Protein AF-0000000084843631 (afdb_homodimer)

InterPro domains:
  IPR000863 Sulfotransferase domain [PF00685] (31-274)
  IPR027417 P-loop containing nucleoside triphosphate hydrolase [G3DSA:3.40.50.300] (1-284)
  IPR027417 P-loop containing nucleoside triphosphate hydrolase [SSF52540] (2-282)

Foldseek 3Di:
DWDADPNATAQPVWADPVLLCCFAENDADAQLEEEEEEAPPFCRLLVLLLVLLLVVLLDCPCVQPAASCLQANESSTPCNCVRPVPDDPPHHHYYHAAPNSGHPNQLVHNYAYEYEGEDVLVSLVLVLLQQCQFLRHDNCPDSVSVLVCQLQQVDHNGHPLRRVCRVVVCCVRYNYDYHYLVRCVVCVLVVSVVVCVSSVRDHDPVSSVSSSVCSDLVNQCVRCSRFVPVPDSNGGNCVSPGNSHPSDPPCSVVVDDPVRVVVVVVSCCVSCPPVPDDDPVVVD/DWDADPNATAQPVWADPVLLCCFAENDADAQLEEEEEEAPPFCRLLVLLLVLLLVVLLDCVCVQPAASCLQANESSTPCNCVRPVPDDPPHHHYYHAAPNSGHPNQLVHNYEYEYEGEDVLVSLVLVLLQQCQFLRHDNCPDSVSVLVCQLQQVDHNGHPLRRVCRVVVCCVRYNYDYHYLVRCVVCVLVVSVVVCVSSVRDHDPVSSVSSSVCSDLVNQCPRCSRFVPVPDSNGGNCVSPGNSHPSDPPCSVVVDDPVRVVVVVVSCCVSCPPVPDDDPVVVD

Radius of gyration: 32.16 Å; Cα contacts (8 Å, |Δi|>4): 926; chains: 2; bounding box: 45×92×62 Å

Solvent-accessible surface area (backbone atoms only — not comparable to full-atom values): 30299 Å² total; per-residue (Å²): 90,71,40,74,61,93,84,28,33,38,49,45,88,48,35,49,73,63,21,42,44,36,25,22,74,64,43,78,57,47,52,62,27,37,35,46,34,23,57,80,60,20,51,52,67,50,50,47,42,40,50,53,16,57,74,48,62,24,43,56,63,60,64,68,72,39,42,45,67,70,68,30,30,40,47,46,28,63,61,20,63,77,57,57,74,76,50,64,85,60,41,50,34,24,38,55,67,38,55,92,55,39,37,60,41,47,68,77,39,66,26,36,35,39,38,32,40,44,57,64,58,41,22,48,52,45,40,49,47,48,28,60,16,26,56,58,47,66,76,50,76,55,67,68,61,38,49,54,28,49,78,70,17,69,37,72,61,20,31,65,65,56,36,54,49,43,47,61,70,41,44,90,62,42,51,59,48,80,46,40,41,65,52,41,70,74,33,45,62,63,40,52,50,51,50,25,60,70,74,69,48,88,68,55,70,68,28,48,51,35,27,44,54,64,44,28,68,72,45,30,60,72,30,57,26,63,31,55,71,74,46,54,53,77,50,40,22,49,88,77,33,52,76,70,72,77,91,67,84,67,62,30,32,75,69,30,26,37,47,54,48,52,50,47,48,54,52,48,51,65,70,52,52,92,55,93,69,88,53,85,65,70,78,108,91,73,41,72,60,94,83,28,33,39,49,46,86,48,34,50,74,62,21,42,44,36,25,24,72,63,45,78,58,47,50,62,28,35,34,46,35,24,56,80,62,20,51,54,67,51,50,47,43,40,51,52,18,57,75,46,62,23,43,56,62,59,65,68,72,41,41,46,67,71,67,31,30,40,48,46,28,62,62,20,62,76,56,57,73,77,50,64,85,60,43,50,35,24,39,54,68,39,55,92,55,39,36,59,40,46,68,78,40,66,26,36,34,40,39,32,40,45,58,63,60,42,22,48,52,45,41,51,48,49,28,61,15,26,55,57,45,64,76,50,75,55,67,69,63,38,48,53,28,47,77,70,18,69,37,72,62,20,30,65,65,56,36,54,50,44,46,60,70,42,44,90,62,42,53,59,46,79,45,41,42,66,52,40,69,75,33,45,63,64,40,51,50,52,50,25,62,72,74,67,48,88,67,55,69,68,28,47,49,35,27,44,53,62,43,27,69,72,46,30,61,73,31,58,25,63,32,55,70,75,46,53,54,75,50,41,21,51,87,77,35,51,79,68,72,77,90,66,85,67,61,31,33,75,69,30,27,37,46,54,48,54,51,48,50,54,52,48,52,65,71,52,52,91,55,93,70,85,54,84,63,69,78,108

Nearest PDB structures (foldseek):
  1q20-assembly1_A  TM=9.774E-01  e=3.793E-36  Homo sapiens
  3f3y-assembly2_D  TM=9.669E-01  e=5.674E-33  Homo sapiens
  4ifb-assembly2_A  TM=9.688E-01  e=6.355E-33  Homo sapiens
  4ifb-assembly3_B  TM=9.597E-01  e=3.479E-32  Homo sapiens
  1g3m-assembly1_B  TM=9.481E-01  e=1.236E-30  Homo sapiens

Organism: Latimeria chalumnae (NCBI:txid7897)

pLDDT: mean 96.02, std 5.31, range [50.66, 98.88]

Secondary structure (DSSP, 8-state):
-EEEETTEEEETTT--HHHHHIIIII----TT-EEEEE-TTSSHHHHHHHHHHHHTTT--HHHHHS-HHHHS-BTTSTTHHHHHSSPPSSPEEEE---GGGS-GGGGGS--EEEEEE--HHHHHHHHHHHHHHBTTS----SHHHHHHHHHHT-SBT--HHHHHHHHHHTTTTTEEEEEEHHHHHH-HHHHHHHHHHHHT----HHHHHHHHHHTSHHHHHH-TTTSSTTS-TTTB-TTT--SS----SSGGGGT-BHHHHHHHHHHHHHHTTT-----GGGG-/-EEEETTEEEETTT--HHHHHIIIIIPPPPTT-EEEEE-TTSSHHHHHHHHHHHHTTT--HHHHHS-HHHHS-BTTSTTHHHHHSSPPSSPEEEE---GGGS-GGGGGS--EEEEEE--HHHHHHHHHHHHHHBTTS----SHHHHHHHHHHT-SBT--HHHHHHHHHHTTTTTEEEEEEHHHHHH-HHHHHHHHHHHHT----HHHHHHHHHHTSHHHHHH-TTTSSTTS-TTTB-TTT--SS----SSGGGGT-BHHHHHHHHHHHHHHTTT-----GGG--

Structure (mmCIF, N/CA/C/O backbone):
data_AF-0000000084843631-model_v1
#
loop_
_entity.id
_entity.type
_entity.pdbx_description
1 polymer Sulfotransferase
#
loop_
_atom_site.group_PDB
_atom_site.id
_atom_site.type_symbol
_atom_site.label_atom_id
_atom_site.label_alt_id
_atom_site.label_comp_id
_atom_site.label_asym_id
_atom_site.label_entity_id
_atom_site.label_seq_id
_atom_site.pdbx_PDB_ins_code
_atom_site.Cartn_x
_atom_site.Cartn_y
_atom_site.Cartn_z
_atom_site.occupancy
_atom_site.B_iso_or_equiv
_atom_site.auth_seq_id
_atom_site.auth_comp_id
_atom_site.auth_asym_id
_atom_site.auth_atom_id
_atom_site.pdbx_PDB_model_num
ATOM 1 N N . MET A 1 1 ? 15.531 -27.047 3.645 1 83.88 1 MET A N 1
ATOM 2 C CA . MET A 1 1 ? 16.812 -27.047 2.955 1 83.88 1 MET A CA 1
ATOM 3 C C . MET A 1 1 ? 16.625 -26.922 1.448 1 83.88 1 MET A C 1
ATOM 5 O O . MET A 1 1 ? 15.57 -27.266 0.916 1 83.88 1 MET A O 1
ATOM 9 N N . TYR A 1 2 ? 17.594 -26.203 0.818 1 93.94 2 TYR A N 1
ATOM 10 C CA . TYR A 1 2 ? 17.547 -25.906 -0.608 1 93.94 2 TYR A CA 1
ATOM 11 C C . TYR A 1 2 ? 18.781 -26.453 -1.324 1 93.94 2 TYR A C 1
ATOM 13 O O . TYR A 1 2 ? 19.812 -26.672 -0.705 1 93.94 2 TYR A O 1
ATOM 21 N N . MET A 1 3 ? 18.562 -26.797 -2.477 1 95.88 3 MET A N 1
ATOM 22 C CA . MET A 1 3 ? 19.672 -27.031 -3.398 1 95.88 3 MET A CA 1
ATOM 23 C C . MET A 1 3 ? 19.656 -26.016 -4.531 1 95.88 3 MET A C 1
ATOM 25 O O . MET A 1 3 ? 18.594 -25.578 -4.973 1 95.88 3 MET A O 1
ATOM 29 N N . ILE A 1 4 ? 20.859 -25.625 -4.895 1 95.88 4 ILE A N 1
ATOM 30 C CA . ILE A 1 4 ? 20.984 -24.703 -6.023 1 95.88 4 ILE A CA 1
ATOM 31 C C . ILE A 1 4 ? 21.469 -25.453 -7.254 1 95.88 4 ILE A C 1
ATOM 33 O O . ILE A 1 4 ? 22.562 -26.047 -7.238 1 95.88 4 ILE A O 1
ATOM 37 N N . HIS A 1 5 ? 20.672 -25.578 -8.227 1 96.5 5 HIS A N 1
ATOM 38 C CA . HIS A 1 5 ? 21.016 -26.188 -9.508 1 96.5 5 HIS A CA 1
ATOM 39 C C . HIS A 1 5 ? 21.125 -25.141 -10.609 1 96.5 5 HIS A C 1
ATOM 41 O O . HIS A 1 5 ? 20.109 -24.578 -11.039 1 96.5 5 HIS A O 1
ATOM 47 N N . ARG A 1 6 ? 22.359 -24.844 -10.992 1 95.88 6 ARG A N 1
ATOM 48 C CA . ARG A 1 6 ? 22.672 -23.875 -12.031 1 95.88 6 ARG A CA 1
ATOM 49 C C . ARG A 1 6 ? 21.984 -22.547 -11.758 1 95.88 6 ARG A C 1
ATOM 51 O O . ARG A 1 6 ? 21.328 -21.984 -12.641 1 95.88 6 ARG A O 1
ATOM 58 N N . GLY A 1 7 ? 21.984 -22.078 -10.578 1 95.31 7 GLY A N 1
ATOM 59 C CA . GLY A 1 7 ? 21.562 -20.734 -10.195 1 95.31 7 GLY A CA 1
ATOM 60 C C . GLY A 1 7 ? 20.109 -20.688 -9.742 1 95.31 7 GLY A C 1
ATOM 61 O O . GLY A 1 7 ? 19.609 -19.641 -9.336 1 95.31 7 GLY A O 1
ATOM 62 N N . VAL A 1 8 ? 19.406 -21.797 -9.82 1 97.62 8 VAL A N 1
ATOM 63 C CA . VAL A 1 8 ? 17.984 -21.812 -9.445 1 97.62 8 VAL A CA 1
ATOM 64 C C . VAL A 1 8 ? 17.812 -22.656 -8.172 1 97.62 8 VAL A C 1
ATOM 66 O O . VAL A 1 8 ? 18.406 -23.719 -8.031 1 97.62 8 VAL A O 1
ATOM 69 N N . ILE A 1 9 ? 16.953 -22.156 -7.242 1 97.69 9 ILE A N 1
ATOM 70 C CA . ILE A 1 9 ? 16.75 -22.766 -5.926 1 97.69 9 ILE A CA 1
ATOM 71 C C . ILE A 1 9 ? 15.672 -23.828 -6.004 1 97.69 9 ILE A C 1
ATOM 73 O O . ILE A 1 9 ? 14.57 -23.578 -6.508 1 97.69 9 ILE A O 1
ATOM 77 N N . PHE A 1 10 ? 15.969 -25.078 -5.523 1 98.06 10 PHE A N 1
ATOM 78 C CA . PHE A 1 10 ? 15.008 -26.172 -5.449 1 98.06 10 PHE A CA 1
ATOM 79 C C . PHE A 1 10 ? 14.891 -26.688 -4.023 1 98.06 10 PHE A C 1
ATOM 81 O O . PHE A 1 10 ? 15.898 -26.844 -3.33 1 98.06 10 PHE A O 1
ATOM 88 N N . PRO A 1 11 ? 13.68 -26.906 -3.586 1 97.19 11 PRO A N 1
ATOM 89 C CA . PRO A 1 11 ? 13.562 -27.547 -2.27 1 97.19 11 PRO A CA 1
ATOM 90 C C . PRO A 1 11 ? 14.07 -28.984 -2.258 1 97.19 11 PRO A C 1
ATOM 92 O O . PRO A 1 11 ? 13.703 -29.766 -3.133 1 97.19 11 PRO A O 1
ATOM 95 N N . THR A 1 12 ? 14.797 -29.328 -1.242 1 96.38 12 THR A N 1
ATOM 96 C CA . THR A 1 12 ? 15.414 -30.641 -1.198 1 96.38 12 THR A CA 1
ATOM 97 C C . THR A 1 12 ? 14.43 -31.688 -0.676 1 96.38 12 THR A C 1
ATOM 99 O O . THR A 1 12 ? 14.688 -32.875 -0.751 1 96.38 12 THR A O 1
ATOM 102 N N . ASN A 1 13 ? 13.359 -31.203 -0.212 1 94.06 13 ASN A N 1
ATOM 103 C CA . ASN A 1 13 ? 12.344 -32.156 0.255 1 94.06 13 ASN A CA 1
ATOM 104 C C . ASN A 1 13 ? 11.812 -33 -0.884 1 94.06 13 ASN A C 1
ATOM 106 O O . ASN A 1 13 ? 11.406 -34.156 -0.664 1 94.06 13 ASN A O 1
ATOM 110 N N . SER A 1 14 ? 11.836 -32.469 -2.094 1 95.38 14 SER A N 1
ATOM 111 C CA . SER A 1 14 ? 11.227 -33.219 -3.197 1 95.38 14 SER A CA 1
ATOM 112 C C . SER A 1 14 ? 12.18 -33.312 -4.379 1 95.38 14 SER A C 1
ATOM 114 O O . SER A 1 14 ? 11.898 -34.031 -5.352 1 95.38 14 SER A O 1
ATOM 116 N N . HIS A 1 15 ? 13.312 -32.688 -4.254 1 97.62 15 HIS A N 1
ATOM 117 C CA . HIS A 1 15 ? 14.227 -32.625 -5.391 1 97.62 15 HIS A CA 1
ATOM 118 C C . HIS A 1 15 ? 15.625 -33.094 -4.988 1 97.62 15 HIS A C 1
ATOM 120 O O . HIS A 1 15 ? 16.031 -32.906 -3.844 1 97.62 15 HIS A O 1
ATOM 126 N N . ASP A 1 16 ? 16.328 -33.625 -5.895 1 97 16 ASP A N 1
ATOM 127 C CA . ASP A 1 16 ? 17.766 -33.844 -5.836 1 97 16 ASP A CA 1
ATOM 128 C C . ASP A 1 16 ? 18.391 -33.812 -7.234 1 97 16 ASP A C 1
ATOM 130 O O . ASP A 1 16 ? 17.688 -33.625 -8.227 1 97 16 ASP A O 1
ATOM 134 N N . GLU A 1 17 ? 19.688 -33.938 -7.27 1 96.81 17 GLU A N 1
ATOM 135 C CA . GLU A 1 17 ? 20.375 -33.844 -8.555 1 96.81 17 GLU A CA 1
ATOM 136 C C . GLU A 1 17 ? 19.906 -34.938 -9.516 1 96.81 17 GLU A C 1
ATOM 138 O O . GLU A 1 17 ? 19.781 -34.688 -10.719 1 96.81 17 GLU A O 1
ATOM 143 N N . GLU A 1 18 ? 19.609 -36.031 -8.992 1 97.38 18 GLU A N 1
ATOM 144 C CA . GLU A 1 18 ? 19.172 -37.125 -9.82 1 97.38 18 GLU A CA 1
ATOM 145 C C . GLU A 1 18 ? 17.797 -36.875 -10.422 1 97.38 18 GLU A C 1
ATOM 147 O O . GLU A 1 18 ? 17.562 -37.156 -11.594 1 97.38 18 GLU A O 1
ATOM 152 N N . SER A 1 19 ? 16.891 -36.375 -9.617 1 98.06 19 SER A N 1
ATOM 153 C CA . SER A 1 19 ? 15.547 -36.094 -10.117 1 98.06 19 SER A CA 1
ATOM 154 C C . SER A 1 19 ? 15.586 -35.031 -11.195 1 98.06 19 SER A C 1
ATOM 156 O O . SER A 1 19 ? 14.844 -35.094 -12.18 1 98.06 19 SER A O 1
ATOM 158 N N . LEU A 1 20 ? 16.453 -34 -11.023 1 98.25 20 LEU A N 1
ATOM 159 C CA . LEU A 1 20 ? 16.578 -32.969 -12.031 1 98.25 20 LEU A CA 1
ATOM 160 C C . LEU A 1 20 ? 17.234 -33.5 -13.297 1 98.25 20 LEU A C 1
ATOM 162 O O . LEU A 1 20 ? 16.844 -33.125 -14.406 1 98.25 20 LEU A O 1
ATOM 166 N N . ASP A 1 21 ? 18.203 -34.344 -13.086 1 97.94 21 ASP A N 1
ATOM 167 C CA . ASP A 1 21 ? 18.828 -34.969 -14.242 1 97.94 21 ASP A CA 1
ATOM 168 C C . ASP A 1 21 ? 17.828 -35.844 -14.992 1 97.94 21 ASP A C 1
ATOM 170 O O . ASP A 1 21 ? 17.812 -35.875 -16.219 1 97.94 21 ASP A O 1
ATOM 174 N N . TYR A 1 22 ? 17.094 -36.625 -14.266 1 98 22 TYR A N 1
ATOM 175 C CA . TYR A 1 22 ? 16.047 -37.438 -14.883 1 98 22 TYR A CA 1
ATOM 176 C C . TYR A 1 22 ? 15.133 -36.562 -15.742 1 98 22 TYR A C 1
ATOM 178 O O . TYR A 1 22 ? 14.906 -36.875 -16.922 1 98 22 TYR A O 1
ATOM 186 N N . ALA A 1 23 ? 14.594 -35.5 -15.227 1 98.38 23 ALA A N 1
ATOM 187 C CA . ALA A 1 23 ? 13.664 -34.625 -15.938 1 98.38 23 ALA A CA 1
ATOM 188 C C . ALA A 1 23 ? 14.297 -34.062 -17.203 1 98.38 23 ALA A C 1
ATOM 190 O O . ALA A 1 23 ? 13.719 -34.156 -18.281 1 98.38 23 ALA A O 1
ATOM 191 N N . GLU A 1 24 ? 15.492 -33.562 -17.109 1 98.31 24 GLU A N 1
ATOM 192 C CA . GLU A 1 24 ? 16.109 -32.812 -18.188 1 98.31 24 GLU A CA 1
ATOM 193 C C . GLU A 1 24 ? 16.688 -33.75 -19.25 1 98.31 24 GLU A C 1
ATOM 195 O O . GLU A 1 24 ? 16.531 -33.5 -20.453 1 98.31 24 GLU A O 1
ATOM 200 N N . ASN A 1 25 ? 17.328 -34.875 -18.812 1 97.75 25 ASN A N 1
ATOM 201 C CA . ASN A 1 25 ? 18.188 -35.625 -19.734 1 97.75 25 ASN A CA 1
ATOM 202 C C . ASN A 1 25 ? 17.656 -37.031 -20 1 97.75 25 ASN A C 1
ATOM 204 O O . ASN A 1 25 ? 17.969 -37.625 -21.031 1 97.75 25 ASN A O 1
ATOM 208 N N . ARG A 1 26 ? 16.906 -37.562 -19.078 1 97.5 26 ARG A N 1
ATOM 209 C CA . ARG A 1 26 ? 16.594 -38.969 -19.203 1 97.5 26 ARG A CA 1
ATOM 210 C C . ARG A 1 26 ? 15.133 -39.188 -19.578 1 97.5 26 ARG A C 1
ATOM 212 O O . ARG A 1 26 ? 14.797 -40.156 -20.25 1 97.5 26 ARG A O 1
ATOM 219 N N . PHE A 1 27 ? 14.305 -38.312 -19.156 1 98 27 PHE A N 1
ATOM 220 C CA . PHE A 1 27 ? 12.883 -38.438 -19.453 1 98 27 PHE A CA 1
ATOM 221 C C . PHE A 1 27 ? 12.625 -38.344 -20.953 1 98 27 PHE A C 1
ATOM 223 O O . PHE A 1 27 ? 13.133 -37.438 -21.609 1 98 27 PHE A O 1
ATOM 230 N N . GLN A 1 28 ? 11.844 -39.25 -21.484 1 97.25 28 GLN A N 1
ATOM 231 C CA . GLN A 1 28 ? 11.477 -39.25 -22.891 1 97.25 28 GLN A CA 1
ATOM 232 C C . GLN A 1 28 ? 10.047 -38.75 -23.094 1 97.25 28 GLN A C 1
ATOM 234 O O . GLN A 1 28 ? 9.094 -39.406 -22.688 1 97.25 28 GLN A O 1
ATOM 239 N N . VAL A 1 29 ? 9.961 -37.625 -23.734 1 98.19 29 VAL A N 1
ATOM 240 C CA . VAL A 1 29 ? 8.664 -37 -24 1 98.19 29 VAL A CA 1
ATOM 241 C C . VAL A 1 29 ? 7.996 -37.719 -25.172 1 98.19 29 VAL A C 1
ATOM 243 O O . VAL A 1 29 ? 8.633 -38 -26.203 1 98.19 29 VAL A O 1
ATOM 246 N N . TRP A 1 30 ? 6.754 -38.062 -24.984 1 98.12 30 TRP A N 1
ATOM 247 C CA . TRP A 1 30 ? 5.949 -38.656 -26.062 1 98.12 30 TRP A CA 1
ATOM 248 C C . TRP A 1 30 ? 5.078 -37.594 -26.719 1 98.12 30 TRP A C 1
ATOM 250 O O . TRP A 1 30 ? 4.727 -36.594 -26.094 1 98.12 30 TRP A O 1
ATOM 260 N N . ASP A 1 31 ? 4.684 -37.812 -27.922 1 98.12 31 ASP A N 1
ATOM 261 C CA . ASP A 1 31 ? 3.953 -36.844 -28.75 1 98.12 31 ASP A CA 1
ATOM 262 C C . ASP A 1 31 ? 2.609 -36.5 -28.109 1 98.12 31 ASP A C 1
ATOM 264 O O . ASP A 1 31 ? 2.109 -35.375 -28.266 1 98.12 31 ASP A O 1
ATOM 268 N N . GLU A 1 32 ? 2.115 -37.375 -27.375 1 97.88 32 GLU A N 1
ATOM 269 C CA . GLU A 1 32 ? 0.768 -37.188 -26.844 1 97.88 32 GLU A CA 1
ATOM 270 C C . GLU A 1 32 ? 0.804 -36.625 -25.422 1 97.88 32 GLU A C 1
ATOM 272 O O . GLU A 1 32 ? -0.242 -36.344 -24.828 1 97.88 32 GLU A O 1
ATOM 277 N N . ASP A 1 33 ? 1.998 -36.438 -24.859 1 98.5 33 ASP A N 1
ATOM 278 C CA . ASP A 1 33 ? 2.121 -35.906 -23.516 1 98.5 33 ASP A CA 1
ATOM 279 C C . ASP A 1 33 ? 1.555 -34.469 -23.438 1 98.5 33 ASP A C 1
ATOM 281 O O . ASP A 1 33 ? 1.631 -33.719 -24.406 1 98.5 33 ASP A O 1
ATOM 285 N N . ILE A 1 34 ? 0.908 -34.156 -22.359 1 98.75 34 ILE A N 1
ATOM 286 C CA . ILE A 1 34 ? 0.412 -32.812 -22.062 1 98.75 34 ILE A CA 1
ATOM 287 C C . ILE A 1 34 ? 1.084 -32.281 -20.797 1 98.75 34 ILE A C 1
ATOM 289 O O . ILE A 1 34 ? 0.992 -32.906 -19.734 1 98.75 34 ILE A O 1
ATOM 293 N N . PHE A 1 35 ? 1.773 -31.172 -20.906 1 98.88 35 PHE A N 1
ATOM 294 C CA . PHE A 1 35 ? 2.492 -30.578 -19.781 1 98.88 35 PHE A CA 1
ATOM 295 C C . PHE A 1 35 ? 1.726 -29.391 -19.219 1 98.88 35 PHE A C 1
ATOM 297 O O . PHE A 1 35 ? 1.314 -28.5 -19.969 1 98.88 35 PHE A O 1
ATOM 304 N N . ASN A 1 36 ? 1.404 -29.453 -17.938 1 98.88 36 ASN A N 1
ATOM 305 C CA . ASN A 1 36 ? 0.967 -28.312 -17.141 1 98.88 36 ASN A CA 1
ATOM 306 C C . ASN A 1 36 ? 2.15 -27.562 -16.531 1 98.88 36 ASN A C 1
ATOM 308 O O . ASN A 1 36 ? 2.707 -27.984 -15.516 1 98.88 36 ASN A O 1
ATOM 312 N N . VAL A 1 37 ? 2.553 -26.453 -17.141 1 98.88 37 VAL A N 1
ATOM 313 C CA . VAL A 1 37 ? 3.736 -25.719 -16.719 1 98.88 37 VAL A CA 1
ATOM 314 C C . VAL A 1 37 ? 3.316 -24.375 -16.094 1 98.88 37 VAL A C 1
ATOM 316 O O . VAL A 1 37 ? 2.57 -23.609 -16.703 1 98.88 37 VAL A O 1
ATOM 319 N N . THR A 1 38 ? 3.742 -24.141 -14.898 1 98.81 38 THR A N 1
ATOM 320 C CA . THR A 1 38 ? 3.451 -22.922 -14.164 1 98.81 38 THR A CA 1
ATOM 321 C C . THR A 1 38 ? 4.656 -22.484 -13.336 1 98.81 38 THR A C 1
ATOM 323 O O . THR A 1 38 ? 5.496 -23.312 -12.977 1 98.81 38 THR A O 1
ATOM 326 N N . TYR A 1 39 ? 4.848 -21.141 -13.125 1 98.75 39 TYR A N 1
ATOM 327 C CA . TYR A 1 39 ? 5.609 -20.703 -11.961 1 98.75 39 TYR A CA 1
ATOM 328 C C . TYR A 1 39 ? 4.887 -21.062 -10.664 1 98.75 39 TYR A C 1
ATOM 330 O O . TYR A 1 39 ? 3.656 -21.172 -10.648 1 98.75 39 TYR A O 1
ATOM 338 N N . PRO A 1 40 ? 5.641 -21.25 -9.555 1 98.38 40 PRO A N 1
ATOM 339 C CA . PRO A 1 40 ? 4.949 -21.594 -8.305 1 98.38 40 PRO A CA 1
ATOM 340 C C . PRO A 1 40 ? 3.83 -20.609 -7.965 1 98.38 40 PRO A C 1
ATOM 342 O O . PRO A 1 40 ? 3.986 -19.406 -8.148 1 98.38 40 PRO A O 1
ATOM 345 N N . LYS A 1 41 ? 2.656 -21.203 -7.543 1 98.19 41 LYS A N 1
ATOM 346 C CA . LYS A 1 41 ? 1.516 -20.469 -7.016 1 98.19 41 LYS A CA 1
ATOM 347 C C . LYS A 1 41 ? 0.844 -19.641 -8.109 1 98.19 41 LYS A C 1
ATOM 349 O O . LYS A 1 41 ? 0.338 -18.547 -7.844 1 98.19 41 LYS A O 1
ATOM 354 N N . SER A 1 42 ? 0.812 -20.203 -9.32 1 98.06 42 SER A N 1
ATOM 355 C CA . SER A 1 42 ? 0.229 -19.484 -10.461 1 98.06 42 SER A CA 1
ATOM 356 C C . SER A 1 42 ? -0.958 -20.25 -11.039 1 98.06 42 SER A C 1
ATOM 358 O O . SER A 1 42 ? -1.261 -20.141 -12.227 1 98.06 42 SER A O 1
ATOM 360 N N . GLY A 1 43 ? -1.579 -21.094 -10.266 1 97.69 43 GLY A N 1
ATOM 361 C CA . GLY A 1 43 ? -2.734 -21.844 -10.742 1 97.69 43 GLY A CA 1
ATOM 362 C C . GLY A 1 43 ? -2.398 -23.266 -11.148 1 97.69 43 GLY A C 1
ATOM 363 O O . GLY A 1 43 ? -3.07 -23.844 -12 1 97.69 43 GLY A O 1
ATOM 364 N N . THR A 1 44 ? -1.386 -23.781 -10.516 1 98.44 44 THR A N 1
ATOM 365 C CA . THR A 1 44 ? -0.872 -25.109 -10.867 1 98.44 44 THR A CA 1
ATOM 366 C C . THR A 1 44 ? -1.912 -26.188 -10.586 1 98.44 44 THR A C 1
ATOM 368 O O . THR A 1 44 ? -2.27 -26.953 -11.477 1 98.44 44 THR A O 1
ATOM 371 N N . THR A 1 45 ? -2.393 -26.234 -9.391 1 98.12 45 THR A N 1
ATOM 372 C CA . THR A 1 45 ? -3.357 -27.25 -8.969 1 98.12 45 THR A CA 1
ATOM 373 C C . THR A 1 45 ? -4.672 -27.094 -9.734 1 98.12 45 THR A C 1
ATOM 375 O O . THR A 1 45 ? -5.34 -28.078 -10.039 1 98.12 45 THR A O 1
ATOM 378 N N . TRP A 1 46 ? -4.988 -25.844 -10.031 1 98.56 46 TRP A N 1
ATOM 379 C CA . TRP A 1 46 ? -6.188 -25.562 -10.805 1 98.56 46 TRP A CA 1
ATOM 380 C C . TRP A 1 46 ? -6.121 -26.203 -12.188 1 98.56 46 TRP A C 1
ATOM 382 O O . TRP A 1 46 ? -7.035 -26.938 -12.578 1 98.56 46 TRP A O 1
ATOM 392 N N . MET A 1 47 ? -5.055 -26.016 -12.852 1 98.75 47 MET A N 1
ATOM 393 C CA . MET A 1 47 ? -4.906 -26.578 -14.188 1 98.75 47 MET A CA 1
ATOM 394 C C . MET A 1 47 ? -4.762 -28.094 -14.125 1 98.75 47 MET A C 1
ATOM 396 O O . MET A 1 47 ? -5.242 -28.812 -15.008 1 98.75 47 MET A O 1
ATOM 400 N N . GLN A 1 48 ? -4.109 -28.625 -13.055 1 98.69 48 GLN A N 1
ATOM 401 C CA . GLN A 1 48 ? -4.109 -30.078 -12.852 1 98.69 48 GLN A CA 1
ATOM 402 C C . GLN A 1 48 ? -5.531 -30.625 -12.836 1 98.69 48 GLN A C 1
ATOM 404 O O . GLN A 1 48 ? -5.812 -31.656 -13.469 1 98.69 48 GLN A O 1
ATOM 409 N N . GLN A 1 49 ? -6.352 -29.922 -12.133 1 98.75 49 GLN A N 1
ATOM 410 C CA . GLN A 1 49 ? -7.738 -30.359 -11.969 1 98.75 49 GLN A CA 1
ATOM 411 C C . GLN A 1 49 ? -8.484 -30.297 -13.297 1 98.75 49 GLN A C 1
ATOM 413 O O . GLN A 1 49 ? -9.164 -31.25 -13.68 1 98.75 49 GLN A O 1
ATOM 418 N N . ILE A 1 50 ? -8.336 -29.234 -13.984 1 98.81 50 ILE A N 1
ATOM 419 C CA . ILE A 1 50 ? -9 -29.031 -15.266 1 98.81 50 ILE A CA 1
ATOM 420 C C . ILE A 1 50 ? -8.578 -30.125 -16.25 1 98.81 50 ILE A C 1
ATOM 422 O O . ILE A 1 50 ? -9.43 -30.781 -16.859 1 98.81 50 ILE A O 1
ATOM 426 N N . LEU A 1 51 ? -7.316 -30.375 -16.312 1 98.75 51 LEU A N 1
ATOM 427 C CA . LEU A 1 51 ? -6.797 -31.359 -17.25 1 98.75 51 LEU A CA 1
ATOM 428 C C . LEU A 1 51 ? -7.285 -32.75 -16.891 1 98.75 51 LEU A C 1
ATOM 430 O O . LEU A 1 51 ? -7.641 -33.531 -17.781 1 98.75 51 LEU A O 1
ATOM 434 N N . THR A 1 52 ? -7.273 -33.094 -15.602 1 98.5 52 THR A N 1
ATOM 435 C CA . THR A 1 52 ? -7.762 -34.375 -15.148 1 98.5 52 THR A CA 1
ATOM 436 C C . THR A 1 52 ? -9.219 -34.594 -15.57 1 98.5 52 THR A C 1
ATOM 438 O O . THR A 1 52 ? -9.57 -35.656 -16.094 1 98.5 52 THR A O 1
ATOM 441 N N . LEU A 1 53 ? -10.031 -33.562 -15.391 1 98.75 53 LEU A N 1
ATOM 442 C CA . LEU A 1 53 ? -11.453 -33.656 -15.688 1 98.75 53 LEU A CA 1
ATOM 443 C C . LEU A 1 53 ? -11.688 -33.719 -17.188 1 98.75 53 LEU A C 1
ATOM 445 O O . LEU A 1 53 ? -12.555 -34.469 -17.656 1 98.75 53 LEU A O 1
ATOM 449 N N . ILE A 1 54 ? -10.938 -32.969 -17.922 1 98.56 54 ILE A N 1
ATOM 450 C CA . ILE A 1 54 ? -11.047 -33.031 -19.375 1 98.56 54 ILE A CA 1
ATOM 451 C C . ILE A 1 54 ? -10.688 -34.469 -19.844 1 98.56 54 ILE A C 1
ATOM 453 O O . ILE A 1 54 ? -11.398 -35.062 -20.656 1 98.56 54 ILE A O 1
ATOM 457 N N . HIS A 1 55 ? -9.578 -34.938 -19.312 1 97.38 55 HIS A N 1
ATOM 458 C CA . HIS A 1 55 ? -9.109 -36.281 -19.688 1 97.38 55 HIS A CA 1
ATOM 459 C C . HIS A 1 55 ? -10.156 -37.344 -19.375 1 97.38 55 HIS A C 1
ATOM 461 O O . HIS A 1 55 ? -10.305 -38.312 -20.125 1 97.38 55 HIS A O 1
ATOM 467 N N . SER A 1 56 ? -10.93 -37.156 -18.344 1 97.5 56 SER A N 1
ATOM 468 C CA . SER A 1 56 ? -11.938 -38.125 -17.906 1 97.5 56 SER A CA 1
ATOM 469 C C . SER A 1 56 ? -13.305 -37.812 -18.484 1 97.5 56 SER A C 1
ATOM 471 O O . SER A 1 56 ? -14.328 -38.25 -17.969 1 97.5 56 SER A O 1
ATOM 473 N N . ASN A 1 57 ? -13.367 -36.938 -19.438 1 97.88 57 ASN A N 1
ATOM 474 C CA . ASN A 1 57 ? -14.609 -36.562 -20.109 1 97.88 57 ASN A CA 1
ATOM 475 C C . ASN A 1 57 ? -15.617 -35.969 -19.125 1 97.88 57 ASN A C 1
ATOM 477 O O . ASN A 1 57 ? -16.812 -36.281 -19.188 1 97.88 57 ASN A O 1
ATOM 481 N N . GLY A 1 58 ? -15.047 -35.25 -18.141 1 97.94 58 GLY A N 1
ATOM 482 C CA . GLY A 1 58 ? -15.906 -34.562 -17.188 1 97.94 58 GLY A CA 1
ATOM 483 C C . GLY A 1 58 ? -16.281 -35.438 -15.992 1 97.94 58 GLY A C 1
ATOM 484 O O . GLY A 1 58 ? -16.969 -34.969 -15.078 1 97.94 58 GLY A O 1
ATOM 485 N N . ASP A 1 59 ? -15.852 -36.656 -16.016 1 98.19 59 ASP A N 1
ATOM 486 C CA . ASP A 1 59 ? -16.109 -37.562 -14.898 1 98.19 59 ASP A CA 1
ATOM 487 C C . ASP A 1 59 ? -15.25 -37.188 -13.695 1 98.19 59 ASP A C 1
ATOM 489 O O . ASP A 1 59 ? -14.023 -37.281 -13.75 1 98.19 59 ASP A O 1
ATOM 493 N N . PRO A 1 60 ? -15.828 -36.812 -12.555 1 98 60 PRO A N 1
ATOM 494 C CA . PRO A 1 60 ? -15.047 -36.344 -11.414 1 98 60 PRO A CA 1
ATOM 495 C C . PRO A 1 60 ? -14.516 -37.469 -10.539 1 98 60 PRO A C 1
ATOM 497 O O . PRO A 1 60 ? -13.805 -37.219 -9.562 1 98 60 PRO A O 1
ATOM 500 N N . THR A 1 61 ? -14.75 -38.688 -10.906 1 98.19 61 THR A N 1
ATOM 501 C CA . THR A 1 61 ? -14.375 -39.812 -10.047 1 98.19 61 THR A CA 1
ATOM 502 C C . THR A 1 61 ? -12.875 -39.812 -9.781 1 98.19 61 THR A C 1
ATOM 504 O O . THR A 1 61 ? -12.438 -39.844 -8.633 1 98.19 61 THR A O 1
ATOM 507 N N . LEU A 1 62 ? -12.148 -39.719 -10.789 1 97.31 62 LEU A N 1
ATOM 508 C CA . LEU A 1 62 ? -10.695 -39.719 -10.641 1 97.31 62 LEU A CA 1
ATOM 509 C C . LEU A 1 62 ? -10.219 -38.531 -9.82 1 97.31 62 LEU A C 1
ATOM 511 O O . LEU A 1 62 ? -9.383 -38.688 -8.93 1 97.31 62 LEU A O 1
ATOM 515 N N . SER A 1 63 ? -10.766 -37.312 -10.086 1 97.56 63 SER A N 1
ATOM 516 C CA . SER A 1 63 ? -10.344 -36.094 -9.414 1 97.56 63 SER A CA 1
ATOM 517 C C . SER A 1 63 ? -10.742 -36.094 -7.945 1 97.56 63 SER A C 1
ATOM 519 O O . SER A 1 63 ? -10.203 -35.344 -7.145 1 97.56 63 SER A O 1
ATOM 521 N N . ARG A 1 64 ? -11.586 -37 -7.586 1 97.62 64 ARG A N 1
ATOM 522 C CA . ARG A 1 64 ? -12.055 -37.062 -6.203 1 97.62 64 ARG A CA 1
ATOM 523 C C . ARG A 1 64 ? -11.484 -38.281 -5.5 1 97.62 64 ARG A C 1
ATOM 525 O O . ARG A 1 64 ? -11.734 -38.5 -4.312 1 97.62 64 ARG A O 1
ATOM 532 N N . SER A 1 65 ? -10.664 -39.094 -6.203 1 98 65 SER A N 1
ATOM 533 C CA . SER A 1 65 ? -10.219 -40.344 -5.59 1 98 65 SER A CA 1
ATOM 534 C C . SER A 1 65 ? -8.703 -40.406 -5.551 1 98 65 SER A C 1
ATOM 536 O O . SER A 1 65 ? -8.133 -41.156 -4.758 1 98 65 SER A O 1
ATOM 538 N N . VAL A 1 66 ? -8.07 -39.688 -6.383 1 97.56 66 VAL A N 1
ATOM 539 C CA . VAL A 1 66 ? -6.613 -39.719 -6.473 1 97.56 66 VAL A CA 1
ATOM 540 C C . VAL A 1 66 ? -6.051 -38.312 -6.289 1 97.56 66 VAL A C 1
ATOM 542 O O . VAL A 1 66 ? -6.508 -37.375 -6.934 1 97.56 66 VAL A O 1
ATOM 545 N N . PRO A 1 67 ? -5.055 -38.156 -5.414 1 97.44 67 PRO A N 1
ATOM 546 C CA . PRO A 1 67 ? -4.484 -36.812 -5.184 1 97.44 67 PRO A CA 1
ATOM 547 C C . PRO A 1 67 ? -3.936 -36.188 -6.461 1 97.44 67 PRO A C 1
ATOM 549 O O . PRO A 1 67 ? -3.4 -36.906 -7.324 1 97.44 67 PRO A O 1
ATOM 552 N N . SER A 1 68 ? -4.062 -34.906 -6.531 1 97.06 68 SER A N 1
ATOM 553 C CA . SER A 1 68 ? -3.674 -34.156 -7.727 1 97.06 68 SER A CA 1
ATOM 554 C C . SER A 1 68 ? -2.227 -34.469 -8.109 1 97.06 68 SER A C 1
ATOM 556 O O . SER A 1 68 ? -1.909 -34.594 -9.297 1 97.06 68 SER A O 1
ATOM 558 N N . TRP A 1 69 ? -1.288 -34.656 -7.098 1 94.88 69 TRP A N 1
ATOM 559 C CA . TRP A 1 69 ? 0.13 -34.844 -7.379 1 94.88 69 TRP A CA 1
ATOM 560 C C . TRP A 1 69 ? 0.392 -36.25 -7.918 1 94.88 69 TRP A C 1
ATOM 562 O O . TRP A 1 69 ? 1.46 -36.5 -8.469 1 94.88 69 TRP A O 1
ATOM 572 N N . GLU A 1 70 ? -0.565 -37.062 -7.797 1 95.69 70 GLU A N 1
ATOM 573 C CA . GLU A 1 70 ? -0.469 -38.406 -8.383 1 95.69 70 GLU A CA 1
ATOM 574 C C . GLU A 1 70 ? -1.09 -38.438 -9.773 1 95.69 70 GLU A C 1
ATOM 576 O O . GLU A 1 70 ? -0.611 -39.156 -10.656 1 95.69 70 GLU A O 1
ATOM 581 N N . ARG A 1 71 ? -2.146 -37.688 -9.969 1 96.94 71 ARG A N 1
ATOM 582 C CA . ARG A 1 71 ? -2.859 -37.688 -11.242 1 96.94 71 ARG A CA 1
ATOM 583 C C . ARG A 1 71 ? -2.049 -36.969 -12.312 1 96.94 71 ARG A C 1
ATOM 585 O O . ARG A 1 71 ? -2.094 -37.344 -13.484 1 96.94 71 ARG A O 1
ATOM 592 N N . VAL A 1 72 ? -1.462 -35.938 -11.883 1 98.06 72 VAL A N 1
ATOM 593 C CA . VAL A 1 72 ? -0.633 -35.125 -12.75 1 98.06 72 VAL A CA 1
ATOM 594 C C . VAL A 1 72 ? 0.717 -34.844 -12.086 1 98.06 72 VAL A C 1
ATOM 596 O O . VAL A 1 72 ? 0.975 -33.75 -11.602 1 98.06 72 VAL A O 1
ATOM 599 N N . PRO A 1 73 ? 1.585 -35.844 -12.086 1 97.88 73 PRO A N 1
ATOM 600 C CA . PRO A 1 73 ? 2.822 -35.781 -11.297 1 97.88 73 PRO A CA 1
ATOM 601 C C . PRO A 1 73 ? 3.797 -34.719 -11.797 1 97.88 73 PRO A C 1
ATOM 603 O O . PRO A 1 73 ? 3.711 -34.312 -12.953 1 97.88 73 PRO A O 1
ATOM 606 N N . TRP A 1 74 ? 4.707 -34.344 -10.906 1 98.31 74 TRP A N 1
ATOM 607 C CA . TRP A 1 74 ? 5.758 -33.375 -11.203 1 98.31 74 TRP A CA 1
ATOM 608 C C . TRP A 1 74 ? 6.969 -34.062 -11.828 1 98.31 74 TRP A C 1
ATOM 610 O O . TRP A 1 74 ? 7.586 -34.938 -11.203 1 98.31 74 TRP A O 1
ATOM 620 N N . ILE A 1 75 ? 7.391 -33.594 -12.945 1 98.69 75 ILE A N 1
ATOM 621 C CA . ILE A 1 75 ? 8.414 -34.281 -13.703 1 98.69 75 ILE A CA 1
ATOM 622 C C . ILE A 1 75 ? 9.766 -34.156 -13.008 1 98.69 75 ILE A C 1
ATOM 624 O O . ILE A 1 75 ? 10.633 -35.031 -13.117 1 98.69 75 ILE A O 1
ATOM 628 N N . GLU A 1 76 ? 9.945 -33.062 -12.227 1 98.44 76 GLU A N 1
ATOM 629 C CA . GLU A 1 76 ? 11.258 -32.75 -11.664 1 98.44 76 GLU A CA 1
ATOM 630 C C . GLU A 1 76 ? 11.406 -33.312 -10.258 1 98.44 76 GLU A C 1
ATOM 632 O O . GLU A 1 76 ? 12.461 -33.188 -9.633 1 98.44 76 GLU A O 1
ATOM 637 N N . GLN A 1 77 ? 10.359 -33.906 -9.742 1 97.81 77 GLN A N 1
ATOM 638 C CA . GLN A 1 77 ? 10.43 -34.438 -8.375 1 97.81 77 GLN A CA 1
ATOM 639 C C . GLN A 1 77 ? 10.93 -35.875 -8.367 1 97.81 77 GLN A C 1
ATOM 641 O O . GLN A 1 77 ? 10.844 -36.594 -9.375 1 97.81 77 GLN A O 1
ATOM 646 N N . ARG A 1 78 ? 11.336 -36.312 -7.203 1 96.81 78 ARG A N 1
ATOM 647 C CA . ARG A 1 78 ? 11.922 -37.625 -7.023 1 96.81 78 ARG A CA 1
ATOM 648 C C . ARG A 1 78 ? 10.914 -38.719 -7.387 1 96.81 78 ARG A C 1
ATOM 650 O O . ARG A 1 78 ? 11.305 -39.812 -7.848 1 96.81 78 ARG A O 1
ATOM 657 N N . THR A 1 79 ? 9.695 -38.438 -7.281 1 94.94 79 THR A N 1
ATOM 658 C CA . THR A 1 79 ? 8.656 -39.438 -7.484 1 94.94 79 THR A CA 1
ATOM 659 C C . THR A 1 79 ? 8.328 -39.594 -8.969 1 94.94 79 THR A C 1
ATOM 661 O O . THR A 1 79 ? 7.574 -40.469 -9.359 1 94.94 79 THR A O 1
ATOM 664 N N . ALA A 1 80 ? 8.836 -38.781 -9.789 1 96.19 80 ALA A N 1
ATOM 665 C CA . ALA A 1 80 ? 8.445 -38.688 -11.195 1 96.19 80 ALA A CA 1
ATOM 666 C C . ALA A 1 80 ? 8.656 -40.031 -11.898 1 96.19 80 ALA A C 1
ATOM 668 O O . ALA A 1 80 ? 7.77 -40.5 -12.617 1 96.19 80 ALA A O 1
ATOM 669 N N . HIS A 1 81 ? 9.82 -40.562 -11.664 1 93.75 81 HIS A N 1
ATOM 670 C CA . HIS A 1 81 ? 10.156 -41.781 -12.344 1 93.75 81 HIS A CA 1
ATOM 671 C C . HIS A 1 81 ? 9.109 -42.875 -12.07 1 93.75 81 HIS A C 1
ATOM 673 O O . HIS A 1 81 ? 8.648 -43.531 -12.992 1 93.75 81 HIS A O 1
ATOM 679 N N . GLY A 1 82 ? 8.758 -43.031 -10.859 1 92.69 82 GLY A N 1
ATOM 680 C CA . GLY A 1 82 ? 7.789 -44.031 -10.477 1 92.69 82 GLY A CA 1
ATOM 681 C C . GLY A 1 82 ? 6.406 -43.812 -11.055 1 92.69 82 GLY A C 1
ATOM 682 O O . GLY A 1 82 ? 5.711 -44.75 -11.422 1 92.69 82 GLY A O 1
ATOM 683 N N . TYR A 1 83 ? 6.035 -42.594 -11.281 1 93.94 83 TYR A N 1
ATOM 684 C CA . TYR A 1 83 ? 4.707 -42.25 -11.773 1 93.94 83 TYR A CA 1
ATOM 685 C C . TYR A 1 83 ? 4.664 -42.312 -13.297 1 93.94 83 TYR A C 1
ATOM 687 O O . TYR A 1 83 ? 3.707 -42.812 -13.891 1 93.94 83 TYR A O 1
ATOM 695 N N . LEU A 1 84 ? 5.75 -41.844 -13.961 1 96.25 84 LEU A N 1
ATOM 696 C CA . LEU A 1 84 ? 5.641 -41.5 -15.367 1 96.25 84 LEU A CA 1
ATOM 697 C C . LEU A 1 84 ? 6.129 -42.625 -16.266 1 96.25 84 LEU A C 1
ATOM 699 O O . LEU A 1 84 ? 5.699 -42.75 -17.406 1 96.25 84 LEU A O 1
ATOM 703 N N . GLU A 1 85 ? 6.957 -43.469 -15.766 1 93.12 85 GLU A N 1
ATOM 704 C CA . GLU A 1 85 ? 7.551 -44.5 -16.594 1 93.12 85 GLU A CA 1
ATOM 705 C C . GLU A 1 85 ? 6.531 -45.594 -16.953 1 93.12 85 GLU A C 1
ATOM 707 O O . GLU A 1 85 ? 6.629 -46.219 -18 1 93.12 85 GLU A O 1
ATOM 712 N N . THR A 1 86 ? 5.566 -45.812 -16.172 1 89.69 86 THR A N 1
ATOM 713 C CA . THR A 1 86 ? 4.621 -46.906 -16.422 1 89.69 86 THR A CA 1
ATOM 714 C C . THR A 1 86 ? 3.244 -46.344 -16.781 1 89.69 86 THR A C 1
ATOM 716 O O . THR A 1 86 ? 2.293 -47.094 -16.969 1 89.69 86 THR A O 1
ATOM 719 N N . ARG A 1 87 ? 3.148 -45.156 -16.875 1 94.25 87 ARG A N 1
ATOM 720 C CA . ARG A 1 87 ? 1.855 -44.5 -17.125 1 94.25 87 ARG A CA 1
ATOM 721 C C . ARG A 1 87 ? 1.516 -44.531 -18.609 1 94.25 87 ARG A C 1
ATOM 723 O O . ARG A 1 87 ? 2.367 -44.219 -19.453 1 94.25 87 ARG A O 1
ATOM 730 N N . PRO A 1 88 ? 0.317 -44.938 -18.938 1 93.31 88 PRO A N 1
ATOM 731 C CA . PRO A 1 88 ? -0.067 -44.969 -20.344 1 93.31 88 PRO A CA 1
ATOM 732 C C . PRO A 1 88 ? -0.232 -43.562 -20.953 1 93.31 88 PRO A C 1
ATOM 734 O O . PRO A 1 88 ? -0.51 -42.594 -20.219 1 93.31 88 PRO A O 1
ATOM 737 N N . SER A 1 89 ? -0.206 -43.469 -22.25 1 94.62 89 SER A N 1
ATOM 738 C CA . SER A 1 89 ? -0.424 -42.25 -23.016 1 94.62 89 SER A CA 1
ATOM 739 C C . SER A 1 89 ? -1.91 -41.906 -23.141 1 94.62 89 SER A C 1
ATOM 741 O O . SER A 1 89 ? -2.742 -42.812 -23.234 1 94.62 89 SER A O 1
ATOM 743 N N . PRO A 1 90 ? -2.213 -40.812 -23.156 1 95.75 90 PRO A N 1
ATOM 744 C CA . PRO A 1 90 ? -1.421 -39.594 -22.938 1 95.75 90 PRO A CA 1
ATOM 745 C C . PRO A 1 90 ? -1.136 -39.312 -21.469 1 95.75 90 PRO A C 1
ATOM 747 O O . PRO A 1 90 ? -1.996 -39.562 -20.609 1 95.75 90 PRO A O 1
ATOM 750 N N . ARG A 1 91 ? 0.06 -38.938 -21.141 1 98 91 ARG A N 1
ATOM 751 C CA . ARG A 1 91 ? 0.425 -38.562 -19.781 1 98 91 ARG A CA 1
ATOM 752 C C . ARG A 1 91 ? 0.16 -37.094 -19.516 1 98 91 ARG A C 1
ATOM 754 O O . ARG A 1 91 ? 0.407 -36.25 -20.375 1 98 91 ARG A O 1
ATOM 761 N N . LEU A 1 92 ? -0.518 -36.812 -18.438 1 98.44 92 LEU A N 1
ATOM 762 C CA . LEU A 1 92 ? -0.591 -35.469 -17.875 1 98.44 92 LEU A CA 1
ATOM 763 C C . LEU A 1 92 ? 0.544 -35.219 -16.891 1 98.44 92 LEU A C 1
ATOM 765 O O . LEU A 1 92 ? 0.689 -35.969 -15.914 1 98.44 92 LEU A O 1
ATOM 769 N N . ILE A 1 93 ? 1.342 -34.219 -17.125 1 98.81 93 ILE A N 1
ATOM 770 C CA . ILE A 1 93 ? 2.57 -34 -16.359 1 98.81 93 ILE A CA 1
ATOM 771 C C . ILE A 1 93 ? 2.66 -32.562 -15.906 1 98.81 93 ILE A C 1
ATOM 773 O O . ILE A 1 93 ? 2.342 -31.641 -16.656 1 98.81 93 ILE A O 1
ATOM 777 N N . THR A 1 94 ? 3.014 -32.344 -14.68 1 98.81 94 THR A N 1
ATOM 778 C CA . THR A 1 94 ? 3.15 -30.984 -14.133 1 98.81 94 THR A CA 1
ATOM 779 C C . THR A 1 94 ? 4.621 -30.609 -13.992 1 98.81 94 THR A C 1
ATOM 781 O O . THR A 1 94 ? 5.473 -31.469 -13.758 1 98.81 94 THR A O 1
ATOM 784 N N . SER A 1 95 ? 4.934 -29.297 -14.141 1 98.88 95 SER A N 1
ATOM 785 C CA . SER A 1 95 ? 6.301 -28.844 -13.906 1 98.88 95 SER A CA 1
ATOM 786 C C . SER A 1 95 ? 6.344 -27.375 -13.523 1 98.88 95 SER A C 1
ATOM 788 O O . SER A 1 95 ? 5.543 -26.578 -14.016 1 98.88 95 SER A O 1
ATOM 790 N N . HIS A 1 96 ? 7.27 -27 -12.633 1 98.81 96 HIS A N 1
ATOM 791 C CA . HIS A 1 96 ? 7.641 -25.625 -12.375 1 98.81 96 HIS A CA 1
ATOM 792 C C . HIS A 1 96 ? 9 -25.281 -12.977 1 98.81 96 HIS A C 1
ATOM 794 O O . HIS A 1 96 ? 9.539 -24.203 -12.758 1 98.81 96 HIS A O 1
ATOM 800 N N . LEU A 1 97 ? 9.555 -26.141 -13.781 1 98.75 97 LEU A N 1
ATOM 801 C CA . LEU A 1 97 ? 10.922 -25.953 -14.258 1 98.75 97 LEU A CA 1
ATOM 802 C C . LEU A 1 97 ? 11 -24.781 -15.234 1 98.75 97 LEU A C 1
ATOM 804 O O . LEU A 1 97 ? 10.125 -24.625 -16.094 1 98.75 97 LEU A O 1
ATOM 808 N N . PRO A 1 98 ? 12.047 -23.953 -15.055 1 98.31 98 PRO A N 1
ATOM 809 C CA . PRO A 1 98 ? 12.375 -23.094 -16.188 1 98.31 98 PRO A CA 1
ATOM 810 C C . PRO A 1 98 ? 12.672 -23.875 -17.469 1 98.31 98 PRO A C 1
ATOM 812 O O . PRO A 1 98 ? 13.047 -25.047 -17.391 1 98.31 98 PRO A O 1
ATOM 815 N N . VAL A 1 99 ? 12.555 -23.203 -18.531 1 98.12 99 VAL A N 1
ATOM 816 C CA . VAL A 1 99 ? 12.586 -23.891 -19.812 1 98.12 99 VAL A CA 1
ATOM 817 C C . VAL A 1 99 ? 13.961 -24.5 -20.031 1 98.12 99 VAL A C 1
ATOM 819 O O . VAL A 1 99 ? 14.086 -25.562 -20.656 1 98.12 99 VAL A O 1
ATOM 822 N N . GLN A 1 100 ? 15.016 -23.938 -19.453 1 96.94 100 GLN A N 1
ATOM 823 C CA . GLN A 1 100 ? 16.375 -24.406 -19.703 1 96.94 100 GLN A CA 1
ATOM 824 C C . GLN A 1 100 ? 16.625 -25.734 -19 1 96.94 100 GLN A C 1
ATOM 826 O O . GLN A 1 100 ? 17.625 -26.422 -19.281 1 96.94 100 GLN A O 1
ATOM 831 N N . PHE A 1 101 ? 15.75 -26.094 -18.047 1 98 101 PHE A N 1
ATOM 832 C CA . PHE A 1 101 ? 15.906 -27.359 -17.312 1 98 101 PHE A CA 1
ATOM 833 C C . PHE A 1 101 ? 14.883 -28.375 -17.781 1 98 101 PHE A C 1
ATOM 835 O O . PHE A 1 101 ? 14.797 -29.469 -17.234 1 98 101 PHE A O 1
ATOM 842 N N . PHE A 1 102 ? 14.078 -28.031 -18.766 1 98.5 102 PHE A N 1
ATOM 843 C CA . PHE A 1 102 ? 13 -28.906 -19.203 1 98.5 102 PHE A CA 1
ATOM 844 C C . PHE A 1 102 ? 13.539 -30.062 -20.031 1 98.5 102 PHE A C 1
ATOM 846 O O . PHE A 1 102 ? 14.688 -30.031 -20.484 1 98.5 102 PHE A O 1
ATOM 853 N N . PRO A 1 103 ? 12.781 -31.156 -20.141 1 98.44 103 PRO A N 1
ATOM 854 C CA . PRO A 1 103 ? 13.258 -32.281 -20.953 1 98.44 103 PRO A CA 1
ATOM 855 C C . PRO A 1 103 ? 13.695 -31.859 -22.344 1 98.44 103 PRO A C 1
ATOM 857 O O . PRO A 1 103 ? 12.906 -31.281 -23.094 1 98.44 103 PRO A O 1
ATOM 860 N N . LYS A 1 104 ? 14.852 -32.25 -22.656 1 98.06 104 LYS A N 1
ATOM 861 C CA . LYS A 1 104 ? 15.391 -31.922 -23.969 1 98.06 104 LYS A CA 1
ATOM 862 C C . LYS A 1 104 ? 14.547 -32.5 -25.094 1 98.06 104 LYS A C 1
ATOM 864 O O . LYS A 1 104 ? 14.391 -31.906 -26.156 1 98.06 104 LYS A O 1
ATOM 869 N N . SER A 1 105 ? 13.961 -33.625 -24.859 1 98.06 105 SER A N 1
ATOM 870 C CA . SER A 1 105 ? 13.195 -34.344 -25.875 1 98.06 105 SER A CA 1
ATOM 871 C C . SER A 1 105 ? 11.891 -33.625 -26.203 1 98.06 105 SER A C 1
ATOM 873 O O . SER A 1 105 ? 11.234 -33.938 -27.188 1 98.06 105 SER A O 1
ATOM 875 N N . LEU A 1 106 ? 11.508 -32.688 -25.375 1 98.44 106 LEU A N 1
ATOM 876 C CA . LEU A 1 106 ? 10.297 -31.906 -25.641 1 98.44 106 LEU A CA 1
ATOM 877 C C . LEU A 1 106 ? 10.391 -31.219 -27 1 98.44 106 LEU A C 1
ATOM 879 O O . LEU A 1 106 ? 9.422 -31.219 -27.766 1 98.44 106 LEU A O 1
ATOM 883 N N . PHE A 1 107 ? 11.547 -30.734 -27.344 1 97.38 107 PHE A N 1
ATOM 884 C CA . PHE A 1 107 ? 11.742 -29.844 -28.484 1 97.38 107 PHE A CA 1
ATOM 885 C C . PHE A 1 107 ? 11.75 -30.625 -29.797 1 97.38 107 PHE A C 1
ATOM 887 O O . PHE A 1 107 ? 11.734 -30.031 -30.875 1 97.38 107 PHE A O 1
ATOM 894 N N . HIS A 1 108 ? 11.672 -31.875 -29.672 1 96.5 108 HIS A N 1
ATOM 895 C CA . HIS A 1 108 ? 11.57 -32.719 -30.859 1 96.5 108 HIS A CA 1
ATOM 896 C C . HIS A 1 108 ? 10.281 -33.562 -30.828 1 96.5 108 HIS A C 1
ATOM 898 O O . HIS A 1 108 ? 10.172 -34.562 -31.531 1 96.5 108 HIS A O 1
ATOM 904 N N . SER A 1 109 ? 9.391 -33.125 -30.031 1 98.06 109 SER A N 1
ATOM 905 C CA . SER A 1 109 ? 8.133 -33.875 -29.891 1 98.06 109 SER A CA 1
ATOM 906 C C . SER A 1 109 ? 6.949 -33 -30.312 1 98.06 109 SER A C 1
ATOM 908 O O . SER A 1 109 ? 7.109 -31.797 -30.562 1 98.06 109 SER A O 1
ATOM 910 N N . LYS A 1 110 ? 5.816 -33.625 -30.375 1 97.94 110 LYS A N 1
ATOM 911 C CA . LYS A 1 110 ? 4.566 -32.938 -30.656 1 97.94 110 LYS A CA 1
ATOM 912 C C . LYS A 1 110 ? 3.75 -32.719 -29.391 1 97.94 110 LYS A C 1
ATOM 914 O O . LYS A 1 110 ? 2.553 -32.438 -29.453 1 97.94 110 LYS A O 1
ATOM 919 N N . ALA A 1 111 ? 4.441 -32.969 -28.281 1 98.5 111 ALA A N 1
ATOM 920 C CA . ALA A 1 111 ? 3.768 -32.781 -26.984 1 98.5 111 ALA A CA 1
ATOM 921 C C . ALA A 1 111 ? 3.248 -31.375 -26.828 1 98.5 111 ALA A C 1
ATOM 923 O O . ALA A 1 111 ? 3.697 -30.453 -27.531 1 98.5 111 ALA A O 1
ATOM 924 N N . LYS A 1 112 ? 2.273 -31.234 -26.031 1 98.69 112 LYS A N 1
ATOM 925 C CA . LYS A 1 112 ? 1.624 -29.938 -25.828 1 98.69 112 LYS A CA 1
ATOM 926 C C . LYS A 1 112 ? 1.935 -29.391 -24.438 1 98.69 112 LYS A C 1
ATOM 928 O O . LYS A 1 112 ? 1.96 -30.141 -23.453 1 98.69 112 LYS A O 1
ATOM 933 N N . VAL A 1 113 ? 2.217 -28.109 -24.375 1 98.81 113 VAL A N 1
ATOM 934 C CA . VAL A 1 113 ? 2.541 -27.422 -23.125 1 98.81 113 VAL A CA 1
ATOM 935 C C . VAL A 1 113 ? 1.496 -26.344 -22.844 1 98.81 113 VAL A C 1
ATOM 937 O O . VAL A 1 113 ? 1.277 -25.453 -23.656 1 98.81 113 VAL A O 1
ATOM 940 N N . ILE A 1 114 ? 0.806 -26.484 -21.75 1 98.81 114 ILE A N 1
ATOM 941 C CA . ILE A 1 114 ? -0.051 -25.406 -21.266 1 98.81 114 ILE A CA 1
ATOM 942 C C . ILE A 1 114 ? 0.691 -24.594 -20.203 1 98.81 114 ILE A C 1
ATOM 944 O O . ILE A 1 114 ? 1.008 -25.109 -19.125 1 98.81 114 ILE A O 1
ATOM 948 N N . TYR A 1 115 ? 1.034 -23.391 -20.547 1 98.56 115 TYR A N 1
ATOM 949 C CA . TYR A 1 115 ? 1.702 -22.469 -19.625 1 98.56 115 TYR A CA 1
ATOM 950 C C . TYR A 1 115 ? 0.708 -21.5 -19.016 1 98.56 115 TYR A C 1
ATOM 952 O O . TYR A 1 115 ? 0.189 -20.609 -19.688 1 98.56 115 TYR A O 1
ATOM 960 N N . THR A 1 116 ? 0.43 -21.688 -17.719 1 98.25 116 THR A N 1
ATOM 961 C CA . THR A 1 116 ? -0.448 -20.781 -16.984 1 98.25 116 THR A CA 1
ATOM 962 C C . THR A 1 116 ? 0.365 -19.734 -16.234 1 98.25 116 THR A C 1
ATOM 964 O O . THR A 1 116 ? 1.17 -20.078 -15.359 1 98.25 116 THR A O 1
ATOM 967 N N . ALA A 1 117 ? 0.19 -18.516 -16.594 1 97.56 117 ALA A N 1
ATOM 968 C CA . ALA A 1 117 ? 0.841 -17.406 -15.914 1 97.56 117 ALA A CA 1
ATOM 969 C C . ALA A 1 117 ? -0.136 -16.672 -14.992 1 97.56 117 ALA A C 1
ATOM 971 O O . ALA A 1 117 ? -1.353 -16.828 -15.125 1 97.56 117 ALA A O 1
ATOM 972 N N . ARG A 1 118 ? 0.4 -15.93 -14.039 1 97.69 118 ARG A N 1
ATOM 973 C CA . ARG A 1 118 ? -0.389 -15.164 -13.086 1 97.69 118 ARG A CA 1
ATOM 974 C C . ARG A 1 118 ? 0.272 -13.828 -12.773 1 97.69 118 ARG A C 1
ATOM 976 O O . ARG A 1 118 ? 1.501 -13.719 -12.773 1 97.69 118 ARG A O 1
ATOM 983 N N . ASN A 1 119 ? -0.585 -12.805 -12.57 1 97.31 119 ASN A N 1
ATOM 984 C CA . ASN A 1 119 ? -0.028 -11.539 -12.094 1 97.31 119 ASN A CA 1
ATOM 985 C C . ASN A 1 119 ? 1.046 -11.766 -11.039 1 97.31 119 ASN A C 1
ATOM 987 O O . ASN A 1 119 ? 0.79 -12.398 -10.008 1 97.31 119 ASN A O 1
ATOM 991 N N . PRO A 1 120 ? 2.23 -11.25 -11.391 1 97.75 120 PRO A N 1
ATOM 992 C CA . PRO A 1 120 ? 3.332 -11.57 -10.477 1 97.75 120 PRO A CA 1
ATOM 993 C C . PRO A 1 120 ? 3.123 -10.992 -9.078 1 97.75 120 PRO A C 1
ATOM 995 O O . PRO A 1 120 ? 3.65 -11.531 -8.102 1 97.75 120 PRO A O 1
ATOM 998 N N . LYS A 1 121 ? 2.398 -9.906 -8.961 1 98 121 LYS A N 1
ATOM 999 C CA . LYS A 1 121 ? 2.117 -9.391 -7.621 1 98 121 LYS A CA 1
ATOM 1000 C C . LYS A 1 121 ? 1.22 -10.344 -6.84 1 98 121 LYS A C 1
ATOM 1002 O O . LYS A 1 121 ? 1.441 -10.578 -5.652 1 98 121 LYS A O 1
ATOM 1007 N N . ASP A 1 122 ? 0.215 -10.898 -7.457 1 98.06 122 ASP A N 1
ATOM 1008 C CA . ASP A 1 122 ? -0.622 -11.906 -6.812 1 98.06 122 ASP A CA 1
ATOM 1009 C C . ASP A 1 122 ? 0.167 -13.188 -6.539 1 98.06 122 ASP A C 1
ATOM 1011 O O . ASP A 1 122 ? -0.043 -13.844 -5.523 1 98.06 122 ASP A O 1
ATOM 1015 N N . THR A 1 123 ? 1.048 -13.508 -7.508 1 98.5 123 THR A N 1
ATOM 1016 C CA . THR A 1 123 ? 1.915 -14.664 -7.309 1 98.5 123 THR A CA 1
ATOM 1017 C C . THR A 1 123 ? 2.779 -14.484 -6.066 1 98.5 123 THR A C 1
ATOM 1019 O O . THR A 1 123 ? 2.924 -15.406 -5.262 1 98.5 123 THR A O 1
ATOM 1022 N N . PHE A 1 124 ? 3.307 -13.312 -5.906 1 98.44 124 PHE A N 1
ATOM 1023 C CA . PHE A 1 124 ? 4.102 -12.992 -4.727 1 98.44 124 PHE A CA 1
ATOM 1024 C C . PHE A 1 124 ? 3.316 -13.273 -3.451 1 98.44 124 PHE A C 1
ATOM 1026 O O . PHE A 1 124 ? 3.818 -13.945 -2.543 1 98.44 124 PHE A O 1
ATOM 1033 N N . VAL A 1 125 ? 2.072 -12.75 -3.355 1 98.25 125 VAL A N 1
ATOM 1034 C CA . VAL A 1 125 ? 1.244 -12.906 -2.164 1 98.25 125 VAL A CA 1
ATOM 1035 C C . VAL A 1 125 ? 1.005 -14.391 -1.897 1 98.25 125 VAL A C 1
ATOM 1037 O O . VAL A 1 125 ? 1.157 -14.859 -0.765 1 98.25 125 VAL A O 1
ATOM 1040 N N . SER A 1 126 ? 0.693 -15.047 -2.957 1 98.12 126 SER A N 1
ATOM 1041 C CA . SER A 1 126 ? 0.428 -16.469 -2.822 1 98.12 126 SER A CA 1
ATOM 1042 C C . SER A 1 126 ? 1.68 -17.234 -2.389 1 98.12 126 SER A C 1
ATOM 1044 O O . SER A 1 126 ? 1.614 -18.109 -1.522 1 98.12 126 SER A O 1
ATOM 1046 N N . LEU A 1 127 ? 2.793 -16.906 -2.947 1 98.44 127 LEU A N 1
ATOM 1047 C CA . LEU A 1 127 ? 4.051 -17.578 -2.631 1 98.44 127 LEU A CA 1
ATOM 1048 C C . LEU A 1 127 ? 4.477 -17.281 -1.196 1 98.44 127 LEU A C 1
ATOM 1050 O O . LEU A 1 127 ? 4.988 -18.156 -0.501 1 98.44 127 LEU A O 1
ATOM 1054 N N . TYR A 1 128 ? 4.289 -16.047 -0.754 1 98.44 128 TYR A N 1
ATOM 1055 C CA . TYR A 1 128 ? 4.605 -15.664 0.618 1 98.44 128 TYR A CA 1
ATOM 1056 C C . TYR A 1 128 ? 3.871 -16.547 1.615 1 98.44 128 TYR A C 1
ATOM 1058 O O . TYR A 1 128 ? 4.473 -17.078 2.557 1 98.44 128 TYR A O 1
ATOM 1066 N N . HIS A 1 129 ? 2.59 -16.734 1.383 1 97.81 129 HIS A N 1
ATOM 1067 C CA . HIS A 1 129 ? 1.786 -17.562 2.279 1 97.81 129 HIS A CA 1
ATOM 1068 C C . HIS A 1 129 ? 2.184 -19.031 2.184 1 97.81 129 HIS A C 1
ATOM 1070 O O . HIS A 1 129 ? 2.127 -19.75 3.176 1 97.81 129 HIS A O 1
ATOM 1076 N N . PHE A 1 130 ? 2.512 -19.438 0.979 1 97.69 130 PHE A N 1
ATOM 1077 C CA . PHE A 1 130 ? 2.984 -20.812 0.81 1 97.69 130 PHE A CA 1
ATOM 1078 C C . PHE A 1 130 ? 4.254 -21.047 1.621 1 97.69 130 PHE A C 1
ATOM 1080 O O . PHE A 1 130 ? 4.383 -22.078 2.295 1 97.69 130 PHE A O 1
ATOM 1087 N N . TYR A 1 131 ? 5.215 -20.109 1.572 1 97.44 131 TYR A N 1
ATOM 1088 C CA . TYR A 1 131 ? 6.414 -20.188 2.396 1 97.44 131 TYR A CA 1
ATOM 1089 C C . TYR A 1 131 ? 6.059 -20.281 3.875 1 97.44 131 TYR A C 1
ATOM 1091 O O . TYR A 1 131 ? 6.637 -21.094 4.613 1 97.44 131 TYR A O 1
ATOM 1099 N N . ASN A 1 132 ? 5.098 -19.516 4.254 1 96.56 132 ASN A N 1
ATOM 1100 C CA . ASN A 1 132 ? 4.699 -19.453 5.652 1 96.56 132 ASN A CA 1
ATOM 1101 C C . ASN A 1 132 ? 4.176 -20.797 6.148 1 96.56 132 ASN A C 1
ATOM 1103 O O . ASN A 1 132 ? 4.418 -21.188 7.293 1 96.56 132 ASN A O 1
ATOM 1107 N N . MET A 1 133 ? 3.486 -21.516 5.34 1 96.69 133 MET A N 1
ATOM 1108 C CA . MET A 1 133 ? 2.822 -22.734 5.793 1 96.69 133 MET A CA 1
ATOM 1109 C C . MET A 1 133 ? 3.703 -23.953 5.559 1 96.69 133 MET A C 1
ATOM 1111 O O . MET A 1 133 ? 3.418 -25.047 6.066 1 96.69 133 MET A O 1
ATOM 1115 N N . SER A 1 134 ? 4.711 -23.781 4.75 1 96.25 134 SER A N 1
ATOM 1116 C CA . SER A 1 134 ? 5.543 -24.906 4.355 1 96.25 134 SER A CA 1
ATOM 1117 C C . SER A 1 134 ? 6.633 -25.188 5.387 1 96.25 134 SER A C 1
ATOM 1119 O O . SER A 1 134 ? 7.473 -24.328 5.656 1 96.25 134 SER A O 1
ATOM 1121 N N . GLY A 1 135 ? 6.664 -26.344 5.844 1 94.88 135 GLY A N 1
ATOM 1122 C CA . GLY A 1 135 ? 7.664 -26.719 6.832 1 94.88 135 GLY A CA 1
ATOM 1123 C C . GLY A 1 135 ? 9.023 -27 6.23 1 94.88 135 GLY A C 1
ATOM 1124 O O . GLY A 1 135 ? 10.031 -27.047 6.949 1 94.88 135 GLY A O 1
ATOM 1125 N N . PHE A 1 136 ? 9.102 -27.109 4.988 1 95 136 PHE A N 1
ATOM 1126 C CA . PHE A 1 136 ? 10.344 -27.469 4.32 1 95 136 PHE A CA 1
ATOM 1127 C C . PHE A 1 136 ? 10.969 -26.25 3.648 1 95 136 PHE A C 1
ATOM 1129 O O . PHE A 1 136 ? 12 -26.375 2.982 1 95 136 PHE A O 1
ATOM 1136 N N . LEU A 1 137 ? 10.328 -25.125 3.766 1 96.5 137 LEU A N 1
ATOM 1137 C CA . LEU A 1 137 ? 10.859 -23.859 3.25 1 96.5 137 LEU A CA 1
ATOM 1138 C C . LEU A 1 137 ? 11.242 -22.922 4.391 1 96.5 137 LEU A C 1
ATOM 1140 O O . LEU A 1 137 ? 10.789 -23.109 5.523 1 96.5 137 LEU A O 1
ATOM 1144 N N . GLU A 1 138 ? 12.109 -21.984 4.121 1 95.69 138 GLU A N 1
ATOM 1145 C CA . GLU A 1 138 ? 12.492 -21.016 5.129 1 95.69 138 GLU A CA 1
ATOM 1146 C C . GLU A 1 138 ? 11.32 -20.109 5.5 1 95.69 138 GLU A C 1
ATOM 1148 O O . GLU A 1 138 ? 10.422 -19.891 4.688 1 95.69 138 GLU A O 1
ATOM 1153 N N . ASP A 1 139 ? 11.32 -19.672 6.695 1 95.44 139 ASP A N 1
ATOM 1154 C CA . ASP A 1 139 ? 10.359 -18.641 7.09 1 95.44 139 ASP A CA 1
ATOM 1155 C C . ASP A 1 139 ? 10.547 -17.375 6.254 1 95.44 139 ASP A C 1
ATOM 1157 O O . ASP A 1 139 ? 11.633 -16.797 6.223 1 95.44 139 ASP A O 1
ATOM 1161 N N . PRO A 1 140 ? 9.516 -16.984 5.594 1 95.62 140 PRO A N 1
ATOM 1162 C CA . PRO A 1 140 ? 9.695 -15.844 4.703 1 95.62 140 PRO A CA 1
ATOM 1163 C C . PRO A 1 140 ? 9.945 -14.539 5.465 1 95.62 140 PRO A C 1
ATOM 1165 O O . PRO A 1 140 ? 10.453 -13.578 4.891 1 95.62 140 PRO A O 1
ATOM 1168 N N . GLY A 1 141 ? 9.625 -14.469 6.73 1 95.56 141 GLY A N 1
ATOM 1169 C CA . GLY A 1 141 ? 9.844 -13.258 7.504 1 95.56 141 GLY A CA 1
ATOM 1170 C C . GLY A 1 141 ? 8.938 -12.117 7.094 1 95.56 141 GLY A C 1
ATOM 1171 O O . GLY A 1 141 ? 7.758 -12.328 6.801 1 95.56 141 GLY A O 1
ATOM 1172 N N . ALA A 1 142 ? 9.516 -10.852 7.156 1 93.88 142 ALA A N 1
ATOM 1173 C CA . ALA A 1 142 ? 8.742 -9.68 6.785 1 93.88 142 ALA A CA 1
ATOM 1174 C C . ALA A 1 142 ? 8.484 -9.641 5.281 1 93.88 142 ALA A C 1
ATOM 1176 O O . ALA A 1 142 ? 9.352 -10.023 4.488 1 93.88 142 ALA A O 1
ATOM 1177 N N . THR A 1 143 ? 7.352 -9.141 4.961 1 94.44 143 THR A N 1
ATOM 1178 C CA . THR A 1 143 ? 6.934 -9.117 3.562 1 94.44 143 THR A CA 1
ATOM 1179 C C . THR A 1 143 ? 7.934 -8.336 2.715 1 94.44 143 THR A C 1
ATOM 1181 O O . THR A 1 143 ? 8.203 -8.703 1.569 1 94.44 143 THR A O 1
ATOM 1184 N N . GLN A 1 144 ? 8.484 -7.293 3.293 1 93.31 144 GLN A N 1
ATOM 1185 C CA . GLN A 1 144 ? 9.422 -6.473 2.531 1 93.31 144 GLN A CA 1
ATOM 1186 C C . GLN A 1 144 ? 10.672 -7.27 2.162 1 93.31 144 GLN A C 1
ATOM 1188 O O . GLN A 1 144 ? 11.164 -7.172 1.035 1 93.31 144 GLN A O 1
ATOM 1193 N N . ASP A 1 145 ? 11.188 -7.984 3.104 1 95.94 145 ASP A N 1
ATOM 1194 C CA . ASP A 1 145 ? 12.367 -8.805 2.846 1 95.94 145 ASP A CA 1
ATOM 1195 C C . ASP A 1 145 ? 12.07 -9.883 1.805 1 95.94 145 ASP A C 1
ATOM 1197 O O . ASP A 1 145 ? 12.883 -10.133 0.911 1 95.94 145 ASP A O 1
ATOM 1201 N N . PHE A 1 146 ? 10.969 -10.492 1.934 1 97.88 146 PHE A N 1
ATOM 1202 C CA . PHE A 1 146 ? 10.578 -11.539 0.991 1 97.88 146 PHE A CA 1
ATOM 1203 C C . PHE A 1 146 ? 10.367 -10.953 -0.401 1 97.88 146 PHE A C 1
ATOM 1205 O O . PHE A 1 146 ? 10.664 -11.602 -1.404 1 97.88 146 PHE A O 1
ATOM 1212 N N . LEU A 1 147 ? 9.805 -9.68 -0.424 1 98.19 147 LEU A N 1
ATOM 1213 C CA . LEU A 1 147 ? 9.625 -9.016 -1.709 1 98.19 147 LEU A CA 1
ATOM 1214 C C . LEU A 1 147 ? 10.961 -8.852 -2.426 1 98.19 147 LEU A C 1
ATOM 1216 O O . LEU A 1 147 ? 11.062 -9.109 -3.627 1 98.19 147 LEU A O 1
ATOM 1220 N N . ASN A 1 148 ? 11.938 -8.477 -1.713 1 97.38 148 ASN A N 1
ATOM 1221 C CA . ASN A 1 148 ? 13.266 -8.328 -2.303 1 97.38 148 ASN A CA 1
ATOM 1222 C C . ASN A 1 148 ? 13.781 -9.656 -2.857 1 97.38 148 ASN A C 1
ATOM 1224 O O . ASN A 1 148 ? 14.344 -9.695 -3.953 1 97.38 148 ASN A O 1
ATOM 1228 N N . LYS A 1 149 ? 13.578 -10.68 -2.104 1 97.94 149 LYS A N 1
ATOM 1229 C CA . LYS A 1 149 ? 14 -12 -2.553 1 97.94 149 LYS A CA 1
ATOM 1230 C C . LYS A 1 149 ? 13.242 -12.422 -3.812 1 97.94 149 LYS A C 1
ATOM 1232 O O . LYS A 1 149 ? 13.836 -12.961 -4.746 1 97.94 149 LYS A O 1
ATOM 1237 N N . PHE A 1 150 ? 11.969 -12.195 -3.812 1 98.62 150 PHE A N 1
ATOM 1238 C CA . PHE A 1 150 ? 11.133 -12.539 -4.961 1 98.62 150 PHE A CA 1
ATOM 1239 C C . PHE A 1 150 ? 11.602 -11.805 -6.211 1 98.62 150 PHE A C 1
ATOM 1241 O O . PHE A 1 150 ? 11.789 -12.406 -7.266 1 98.62 150 PHE A O 1
ATOM 1248 N N . LEU A 1 151 ? 11.828 -10.484 -6.082 1 98.44 151 LEU A N 1
ATOM 1249 C CA . LEU A 1 151 ? 12.195 -9.648 -7.215 1 98.44 151 LEU A CA 1
ATOM 1250 C C . LEU A 1 151 ? 13.578 -10.023 -7.742 1 98.44 151 LEU A C 1
ATOM 1252 O O . LEU A 1 151 ? 13.844 -9.914 -8.938 1 98.44 151 LEU A O 1
ATOM 1256 N N . SER A 1 152 ? 14.398 -10.562 -6.863 1 97.44 152 SER A N 1
ATOM 1257 C CA . SER A 1 152 ? 15.75 -10.922 -7.262 1 97.44 152 SER A CA 1
ATOM 1258 C C . SER A 1 152 ? 15.836 -12.391 -7.68 1 97.44 152 SER A C 1
ATOM 1260 O O . SER A 1 152 ? 16.906 -12.859 -8.086 1 97.44 152 SER A O 1
ATOM 1262 N N . GLY A 1 153 ? 14.789 -13.109 -7.516 1 97.69 153 GLY A N 1
ATOM 1263 C CA . GLY A 1 153 ? 14.758 -14.508 -7.914 1 97.69 153 GLY A CA 1
ATOM 1264 C C . GLY A 1 153 ? 15.398 -15.43 -6.891 1 97.69 153 GLY A C 1
ATOM 1265 O O . GLY A 1 153 ? 15.836 -16.531 -7.227 1 97.69 153 GLY A O 1
ATOM 1266 N N . GLU A 1 154 ? 15.477 -14.961 -5.688 1 97.56 154 GLU A N 1
ATOM 1267 C CA . GLU A 1 154 ? 16.078 -15.742 -4.617 1 97.56 154 GLU A CA 1
ATOM 1268 C C . GLU A 1 154 ? 15.023 -16.516 -3.84 1 97.56 154 GLU A C 1
ATOM 1270 O O . GLU A 1 154 ? 15.023 -16.516 -2.607 1 97.56 154 GLU A O 1
ATOM 1275 N N . VAL A 1 155 ? 14.109 -17.078 -4.496 1 98.25 155 VAL A N 1
ATOM 1276 C CA . VAL A 1 155 ? 13.07 -17.969 -3.979 1 98.25 155 VAL A CA 1
ATOM 1277 C C . VAL A 1 155 ? 13.047 -19.266 -4.785 1 98.25 155 VAL A C 1
ATOM 1279 O O . VAL A 1 155 ? 13.812 -19.422 -5.738 1 98.25 155 VAL A O 1
ATOM 1282 N N . ILE A 1 156 ? 12.242 -20.203 -4.371 1 98.12 156 ILE A N 1
ATOM 1283 C CA . ILE A 1 156 ? 12.203 -21.5 -5.039 1 98.12 156 ILE A CA 1
ATOM 1284 C C . ILE A 1 156 ? 11.836 -21.312 -6.512 1 98.12 156 ILE A C 1
ATOM 1286 O O . ILE A 1 156 ? 11.016 -20.453 -6.844 1 98.12 156 ILE A O 1
ATOM 1290 N N . TYR A 1 157 ? 12.555 -22.016 -7.395 1 98.25 157 TYR A N 1
ATOM 1291 C CA . TYR A 1 157 ? 12.383 -22.047 -8.844 1 98.25 157 TYR A CA 1
ATOM 1292 C C . TYR A 1 157 ? 12.82 -20.734 -9.477 1 98.25 157 TYR A C 1
ATOM 1294 O O . TYR A 1 157 ? 12.555 -20.484 -10.648 1 98.25 157 TYR A O 1
ATOM 1302 N N . GLY A 1 158 ? 13.383 -19.828 -8.664 1 98.19 158 GLY A N 1
ATOM 1303 C CA . GLY A 1 158 ? 14.078 -18.672 -9.18 1 98.19 158 GLY A CA 1
ATOM 1304 C C . GLY A 1 158 ? 13.148 -17.516 -9.531 1 98.19 158 GLY A C 1
ATOM 1305 O O . GLY A 1 158 ? 12.148 -17.297 -8.844 1 98.19 158 GLY A O 1
ATOM 1306 N N . SER A 1 159 ? 13.531 -16.797 -10.555 1 98.38 159 SER A N 1
ATOM 1307 C CA . SER A 1 159 ? 12.883 -15.555 -10.938 1 98.38 159 SER A CA 1
ATOM 1308 C C . SER A 1 159 ? 11.609 -15.812 -11.734 1 98.38 159 SER A C 1
ATOM 1310 O O . SER A 1 159 ? 11.641 -16.484 -12.766 1 98.38 159 SER A O 1
ATOM 1312 N N . TRP A 1 160 ? 10.523 -15.211 -11.211 1 98.38 160 TRP A N 1
ATOM 1313 C CA . TRP A 1 160 ? 9.273 -15.227 -11.969 1 98.38 160 TRP A CA 1
ATOM 1314 C C . TRP A 1 160 ? 9.477 -14.664 -13.367 1 98.38 160 TRP A C 1
ATOM 1316 O O . TRP A 1 160 ? 8.992 -15.234 -14.352 1 98.38 160 TRP A O 1
ATOM 1326 N N . PHE A 1 161 ? 10.219 -13.609 -13.508 1 97.31 161 PHE A N 1
ATOM 1327 C CA . PHE A 1 161 ? 10.445 -12.914 -14.773 1 97.31 161 PHE A CA 1
ATOM 1328 C C . PHE A 1 161 ? 11.203 -13.812 -15.75 1 97.31 161 PHE A C 1
ATOM 1330 O O . PHE A 1 161 ? 10.797 -13.961 -16.906 1 97.31 161 PHE A O 1
ATOM 1337 N N . ASP A 1 162 ? 12.242 -14.406 -15.242 1 96.94 162 ASP A N 1
ATOM 1338 C CA . ASP A 1 162 ? 13.047 -15.273 -16.094 1 96.94 162 ASP A CA 1
ATOM 1339 C C . ASP A 1 162 ? 12.258 -16.5 -16.516 1 96.94 162 ASP A C 1
ATOM 1341 O O . ASP A 1 162 ? 12.391 -16.969 -17.656 1 96.94 162 ASP A O 1
ATOM 1345 N N . HIS A 1 163 ? 11.5 -17 -15.609 1 98.19 163 HIS A N 1
ATOM 1346 C CA . HIS A 1 163 ? 10.68 -18.172 -15.898 1 98.19 163 HIS A CA 1
ATOM 1347 C C . HIS A 1 163 ? 9.711 -17.891 -17.047 1 98.19 163 HIS A C 1
ATOM 1349 O O . HIS A 1 163 ? 9.68 -18.641 -18.031 1 98.19 163 HIS A O 1
ATOM 1355 N N . LEU A 1 164 ? 8.945 -16.828 -16.906 1 97.31 164 LEU A N 1
ATOM 1356 C CA . LEU A 1 164 ? 7.957 -16.453 -17.922 1 97.31 164 LEU A CA 1
ATOM 1357 C C . LEU A 1 164 ? 8.641 -16.125 -19.25 1 97.31 164 LEU A C 1
ATOM 1359 O O . LEU A 1 164 ? 8.227 -16.625 -20.297 1 97.31 164 LEU A O 1
ATOM 1363 N N . ARG A 1 165 ? 9.68 -15.352 -19.203 1 95.75 165 ARG A N 1
ATOM 1364 C CA . ARG A 1 165 ? 10.398 -14.977 -20.422 1 95.75 165 ARG A CA 1
ATOM 1365 C C . ARG A 1 165 ? 10.977 -16.203 -21.125 1 95.75 165 ARG A C 1
ATOM 1367 O O . ARG A 1 165 ? 10.969 -16.281 -22.344 1 95.75 165 ARG A O 1
ATOM 1374 N N . GLY A 1 166 ? 11.523 -17.062 -20.312 1 96.62 166 GLY A N 1
ATOM 1375 C CA . GLY A 1 166 ? 12.086 -18.281 -20.875 1 96.62 166 GLY A CA 1
ATOM 1376 C C . GLY A 1 166 ? 11.078 -19.094 -21.672 1 96.62 166 GLY A C 1
ATOM 1377 O O . GLY A 1 166 ? 11.344 -19.469 -22.812 1 96.62 166 GLY A O 1
ATOM 1378 N N . TRP A 1 167 ? 9.961 -19.344 -21.125 1 97.56 167 TRP A N 1
ATOM 1379 C CA . TRP A 1 167 ? 8.945 -20.156 -21.781 1 97.56 167 TRP A CA 1
ATOM 1380 C C . TRP A 1 167 ? 8.336 -19.422 -22.984 1 97.56 167 TRP A C 1
ATOM 1382 O O . TRP A 1 167 ? 8.109 -20.016 -24.031 1 97.56 167 TRP A O 1
ATOM 1392 N N . LEU A 1 168 ? 8.094 -18.156 -22.781 1 95 168 LEU A N 1
ATOM 1393 C CA . LEU A 1 168 ? 7.574 -17.391 -23.906 1 95 168 LEU A CA 1
ATOM 1394 C C . LEU A 1 168 ? 8.594 -17.328 -25.031 1 95 168 LEU A C 1
ATOM 1396 O O . LEU A 1 168 ? 8.219 -17.234 -26.203 1 95 168 LEU A O 1
ATOM 1400 N N . GLY A 1 169 ? 9.836 -17.391 -24.719 1 94.06 169 GLY A N 1
ATOM 1401 C CA . GLY A 1 169 ? 10.898 -17.328 -25.703 1 94.06 169 GLY A CA 1
ATOM 1402 C C . GLY A 1 169 ? 10.938 -18.547 -26.625 1 94.06 169 GLY A C 1
ATOM 1403 O O . GLY A 1 169 ? 11.516 -18.484 -27.703 1 94.06 169 GLY A O 1
ATOM 1404 N N . VAL A 1 170 ? 10.336 -19.641 -26.219 1 96.06 170 VAL A N 1
ATOM 1405 C CA . VAL A 1 170 ? 10.383 -20.844 -27.031 1 96.06 170 VAL A CA 1
ATOM 1406 C C . VAL A 1 170 ? 8.984 -21.172 -27.562 1 96.06 170 VAL A C 1
ATOM 1408 O O . VAL A 1 170 ? 8.719 -22.297 -27.969 1 96.06 170 VAL A O 1
ATOM 1411 N N . LYS A 1 171 ? 8.133 -20.188 -27.516 1 93.75 171 LYS A N 1
ATOM 1412 C CA . LYS A 1 171 ? 6.738 -20.422 -27.875 1 93.75 171 LYS A CA 1
ATOM 1413 C C . LYS A 1 171 ? 6.613 -20.906 -29.312 1 93.75 171 LYS A C 1
ATOM 1415 O O . LYS A 1 171 ? 5.668 -21.625 -29.656 1 93.75 171 LYS A O 1
ATOM 1420 N N . ASP A 1 172 ? 7.547 -20.562 -30.203 1 94.5 172 ASP A N 1
ATOM 1421 C CA . ASP A 1 172 ? 7.5 -20.969 -31.609 1 94.5 172 ASP A CA 1
ATOM 1422 C C . ASP A 1 172 ? 8.164 -22.328 -31.812 1 94.5 172 ASP A C 1
ATOM 1424 O O . ASP A 1 172 ? 8.047 -22.938 -32.875 1 94.5 172 ASP A O 1
ATOM 1428 N N . LYS A 1 173 ? 8.789 -22.828 -30.75 1 96.69 173 LYS A N 1
ATOM 1429 C CA . LYS A 1 173 ? 9.547 -24.078 -30.875 1 96.69 173 LYS A CA 1
ATOM 1430 C C . LYS A 1 173 ? 8.773 -25.25 -30.281 1 96.69 173 LYS A C 1
ATOM 1432 O O . LYS A 1 173 ? 9.125 -26.406 -30.516 1 96.69 173 LYS A O 1
ATOM 1437 N N . VAL A 1 174 ? 7.789 -24.969 -29.516 1 97.62 174 VAL A N 1
ATOM 1438 C CA . VAL A 1 174 ? 6.969 -26.016 -28.906 1 97.62 174 VAL A CA 1
ATOM 1439 C C . VAL A 1 174 ? 5.492 -25.688 -29.109 1 97.62 174 VAL A C 1
ATOM 1441 O O . VAL A 1 174 ? 5.141 -24.562 -29.453 1 97.62 174 VAL A O 1
ATOM 1444 N N . ASN A 1 175 ? 4.582 -26.719 -29 1 98.19 175 ASN A N 1
ATOM 1445 C CA . ASN A 1 175 ? 3.143 -26.484 -28.969 1 98.19 175 ASN A CA 1
ATOM 1446 C C . ASN A 1 175 ? 2.684 -25.938 -27.625 1 98.19 175 ASN A C 1
ATOM 1448 O O . ASN A 1 175 ? 2.365 -26.703 -26.719 1 98.19 175 ASN A O 1
ATOM 1452 N N . LEU A 1 176 ? 2.705 -24.641 -27.578 1 98.25 176 LEU A N 1
ATOM 1453 C CA . LEU A 1 176 ? 2.475 -24 -26.281 1 98.25 176 LEU A CA 1
ATOM 1454 C C . LEU A 1 176 ? 1.181 -23.188 -26.297 1 98.25 176 LEU A C 1
ATOM 1456 O O . LEU A 1 176 ? 0.956 -22.391 -27.219 1 98.25 176 LEU A O 1
ATOM 1460 N N . LEU A 1 177 ? 0.325 -23.484 -25.375 1 98.38 177 LEU A N 1
ATOM 1461 C CA . LEU A 1 177 ? -0.822 -22.625 -25.078 1 98.38 177 LEU A CA 1
ATOM 1462 C C . LEU A 1 177 ? -0.533 -21.734 -23.875 1 98.38 177 LEU A C 1
ATOM 1464 O O . LEU A 1 177 ? -0.295 -22.219 -22.766 1 98.38 177 LEU A O 1
ATOM 1468 N N . PHE A 1 178 ? -0.509 -20.484 -24.141 1 96.94 178 PHE A N 1
ATOM 1469 C CA . PHE A 1 178 ? -0.36 -19.5 -23.062 1 96.94 178 PHE A CA 1
ATOM 1470 C C . PHE A 1 178 ? -1.722 -19.078 -22.516 1 96.94 178 PHE A C 1
ATOM 1472 O O . PHE A 1 178 ? -2.605 -18.688 -23.281 1 96.94 178 PHE A O 1
ATOM 1479 N N . ILE A 1 179 ? -1.949 -19.203 -21.297 1 96.88 179 ILE A N 1
ATOM 1480 C CA . ILE A 1 179 ? -3.188 -18.797 -20.641 1 96.88 179 ILE A CA 1
ATOM 1481 C C . ILE A 1 179 ? -2.875 -18.172 -19.281 1 96.88 179 ILE A C 1
ATOM 1483 O O . ILE A 1 179 ? -1.857 -18.5 -18.656 1 96.88 179 ILE A O 1
ATOM 1487 N N . THR A 1 180 ? -3.646 -17.234 -18.828 1 97 180 THR A N 1
ATOM 1488 C CA . THR A 1 180 ? -3.373 -16.594 -17.547 1 97 180 THR A CA 1
ATOM 1489 C C . THR A 1 180 ? -4.391 -17.031 -16.484 1 97 180 THR A C 1
ATOM 1491 O O . THR A 1 180 ? -5.5 -17.438 -16.828 1 97 180 THR A O 1
ATOM 1494 N N . TYR A 1 181 ? -3.932 -16.969 -15.266 1 97.62 181 TYR A N 1
ATOM 1495 C CA . TYR A 1 181 ? -4.824 -17.188 -14.133 1 97.62 181 TYR A CA 1
ATOM 1496 C C . TYR A 1 181 ? -6.062 -16.297 -14.227 1 97.62 181 TYR A C 1
ATOM 1498 O O . TYR A 1 181 ? -7.18 -16.75 -13.977 1 97.62 181 TYR A O 1
ATOM 1506 N N . GLU A 1 182 ? -5.922 -15.055 -14.617 1 97.06 182 GLU A N 1
ATOM 1507 C CA . GLU A 1 182 ? -6.98 -14.055 -14.742 1 97.06 182 GLU A CA 1
ATOM 1508 C C . GLU A 1 182 ? -8.008 -14.461 -15.797 1 97.06 182 GLU A C 1
ATOM 1510 O O . GLU A 1 182 ? -9.211 -14.32 -15.578 1 97.06 182 GLU A O 1
ATOM 1515 N N . GLU A 1 183 ? -7.508 -14.992 -16.891 1 95.19 183 GLU A N 1
ATOM 1516 C CA . GLU A 1 183 ? -8.398 -15.477 -17.938 1 95.19 183 GLU A CA 1
ATOM 1517 C C . GLU A 1 183 ? -9.242 -16.656 -17.453 1 95.19 183 GLU A C 1
ATOM 1519 O O . GLU A 1 183 ? -10.438 -16.719 -17.734 1 95.19 183 GLU A O 1
ATOM 1524 N N . LEU A 1 184 ? -8.57 -17.594 -16.766 1 97.31 184 LEU A N 1
ATOM 1525 C CA . LEU A 1 184 ? -9.273 -18.75 -16.219 1 97.31 184 LEU A CA 1
ATOM 1526 C C . LEU A 1 184 ? -10.391 -18.297 -15.273 1 97.31 184 LEU A C 1
ATOM 1528 O O . LEU A 1 184 ? -11.5 -18.844 -15.312 1 97.31 184 LEU A O 1
ATOM 1532 N N . LEU A 1 185 ? -10.078 -17.344 -14.469 1 96.25 185 LEU A N 1
ATOM 1533 C CA . LEU A 1 185 ? -11.039 -16.844 -13.484 1 96.25 185 LEU A CA 1
ATOM 1534 C C . LEU A 1 185 ? -12.172 -16.078 -14.164 1 96.25 185 LEU A C 1
ATOM 1536 O O . LEU A 1 185 ? -13.336 -16.219 -13.781 1 96.25 185 LEU A O 1
ATOM 1540 N N . GLN A 1 186 ? -11.891 -15.312 -15.148 1 95.81 186 GLN A N 1
ATOM 1541 C CA . GLN A 1 186 ? -12.859 -14.445 -15.812 1 95.81 186 GLN A CA 1
ATOM 1542 C C . GLN A 1 186 ? -13.852 -15.266 -16.641 1 95.81 186 GLN A C 1
ATOM 1544 O O . GLN A 1 186 ? -15.031 -14.914 -16.719 1 95.81 186 GLN A O 1
ATOM 1549 N N . ASP A 1 187 ? -13.352 -16.234 -17.266 1 97.44 187 ASP A N 1
ATOM 1550 C CA . ASP A 1 187 ? -14.172 -17.062 -18.156 1 97.44 187 ASP A CA 1
ATOM 1551 C C . ASP A 1 187 ? -13.805 -18.531 -18.047 1 97.44 187 ASP A C 1
ATOM 1553 O O . ASP A 1 187 ? -13.242 -19.109 -18.984 1 97.44 187 ASP A O 1
ATOM 1557 N N . PRO A 1 188 ? -14.273 -19.156 -16.969 1 98.06 188 PRO A N 1
ATOM 1558 C CA . PRO A 1 188 ? -13.906 -20.562 -16.75 1 98.06 188 PRO A CA 1
ATOM 1559 C C . PRO A 1 188 ? -14.352 -21.469 -17.891 1 98.06 188 PRO A C 1
ATOM 1561 O O . PRO A 1 188 ? -13.57 -22.297 -18.359 1 98.06 188 PRO A O 1
ATOM 1564 N N . ARG A 1 189 ? -15.57 -21.297 -18.391 1 98.31 189 ARG A N 1
ATOM 1565 C CA . ARG A 1 189 ? -16.094 -22.156 -19.438 1 98.31 189 ARG A CA 1
ATOM 1566 C C . ARG A 1 189 ? -15.297 -21.969 -20.734 1 98.31 189 ARG A C 1
ATOM 1568 O O . ARG A 1 189 ? -14.859 -22.938 -21.344 1 98.31 189 ARG A O 1
ATOM 1575 N N . GLY A 1 190 ? -15.156 -20.672 -21.094 1 98.31 190 GLY A N 1
ATOM 1576 C CA . GLY A 1 190 ? -14.375 -20.391 -22.281 1 98.31 190 GLY A CA 1
ATOM 1577 C C . GLY A 1 190 ? -12.953 -20.906 -22.203 1 98.31 190 GLY A C 1
ATOM 1578 O O . GLY A 1 190 ? -12.398 -21.375 -23.203 1 98.31 190 GLY A O 1
ATOM 1579 N N . SER A 1 191 ? -12.359 -20.875 -21.047 1 98.25 191 SER A N 1
ATOM 1580 C CA . SER A 1 191 ? -10.992 -21.359 -20.859 1 98.25 191 SER A CA 1
ATOM 1581 C C . SER A 1 191 ? -10.93 -22.875 -21 1 98.25 191 SER A C 1
ATOM 1583 O O . SER A 1 191 ? -9.984 -23.406 -21.578 1 98.25 191 SER A O 1
ATOM 1585 N N . VAL A 1 192 ? -11.93 -23.562 -20.422 1 98.62 192 VAL A N 1
ATOM 1586 C CA . VAL A 1 192 ? -11.984 -25.016 -20.562 1 98.62 192 VAL A CA 1
ATOM 1587 C C . VAL A 1 192 ? -12.078 -25.406 -22.031 1 98.62 192 VAL A C 1
ATOM 1589 O O . VAL A 1 192 ? -11.367 -26.297 -22.5 1 98.62 192 VAL A O 1
ATOM 1592 N N . ILE A 1 193 ? -12.875 -24.719 -22.781 1 98.56 193 ILE A N 1
ATOM 1593 C CA . ILE A 1 193 ? -13.039 -24.984 -24.203 1 98.56 193 ILE A CA 1
ATOM 1594 C C . ILE A 1 193 ? -11.719 -24.719 -24.938 1 98.56 193 ILE A C 1
ATOM 1596 O O . ILE A 1 193 ? -11.312 -25.5 -25.797 1 98.56 193 ILE A O 1
ATOM 1600 N N . LYS A 1 194 ? -11.094 -23.625 -24.547 1 98.31 194 LYS A N 1
ATOM 1601 C CA . LYS A 1 194 ? -9.805 -23.266 -25.125 1 98.31 194 LY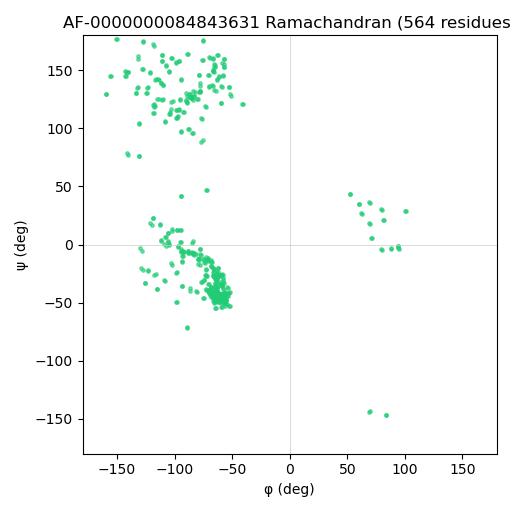S A CA 1
ATOM 1602 C C . LYS A 1 194 ? -8.773 -24.375 -24.922 1 98.31 194 LYS A C 1
ATOM 1604 O O . LYS A 1 194 ? -8.047 -24.734 -25.844 1 98.31 194 LYS A O 1
ATOM 1609 N N . VAL A 1 195 ? -8.734 -24.891 -23.734 1 98.69 195 VAL A N 1
ATOM 1610 C CA . VAL A 1 195 ? -7.805 -25.969 -23.406 1 98.69 195 VAL A CA 1
ATOM 1611 C C . VAL A 1 195 ? -8.18 -27.234 -24.188 1 98.69 195 VAL A C 1
ATOM 1613 O O . VAL A 1 195 ? -7.305 -27.891 -24.75 1 98.69 195 VAL A O 1
ATOM 1616 N N . CYS A 1 196 ? -9.445 -27.578 -24.25 1 98.5 196 CYS A N 1
ATOM 1617 C CA . CYS A 1 196 ? -9.922 -28.734 -25 1 98.5 196 CYS A CA 1
ATOM 1618 C C . CYS A 1 196 ? -9.484 -28.641 -26.453 1 98.5 196 CYS A C 1
ATOM 1620 O O . CYS A 1 196 ? -8.953 -29.609 -27 1 98.5 196 CYS A O 1
ATOM 1622 N N . ASN A 1 197 ? -9.734 -27.469 -27.016 1 98.19 197 ASN A N 1
ATOM 1623 C CA . ASN A 1 197 ? -9.359 -27.266 -28.406 1 98.19 197 ASN A CA 1
ATOM 1624 C C . ASN A 1 197 ? -7.855 -27.453 -28.625 1 98.19 197 ASN A C 1
ATOM 1626 O O . ASN A 1 197 ? -7.43 -28.062 -29.594 1 98.19 197 ASN A O 1
ATOM 1630 N N . PHE A 1 198 ? -7.129 -26.953 -27.766 1 98.5 198 PHE A N 1
ATOM 1631 C CA . PHE A 1 198 ? -5.676 -27.016 -27.875 1 98.5 198 PHE A CA 1
ATOM 1632 C C . PHE A 1 198 ? -5.191 -28.453 -27.797 1 98.5 198 PHE A C 1
ATOM 1634 O O . PHE A 1 198 ? -4.316 -28.859 -28.562 1 98.5 198 PHE A O 1
ATOM 1641 N N . ILE A 1 199 ? -5.734 -29.25 -26.781 1 97.38 199 ILE A N 1
ATOM 1642 C CA . ILE A 1 199 ? -5.211 -30.594 -26.578 1 97.38 199 ILE A CA 1
ATOM 1643 C C . ILE A 1 199 ? -5.902 -31.578 -27.531 1 97.38 199 ILE A C 1
ATOM 1645 O O . ILE A 1 199 ? -5.551 -32.75 -27.578 1 97.38 199 ILE A O 1
ATOM 1649 N N . GLY A 1 200 ? -6.906 -31.109 -28.25 1 96 200 GLY A N 1
ATOM 1650 C CA . GLY A 1 200 ? -7.562 -31.922 -29.266 1 96 200 GLY A CA 1
ATOM 1651 C C . GLY A 1 200 ? -8.562 -32.906 -28.688 1 96 200 GLY A C 1
ATOM 1652 O O . GLY A 1 200 ? -8.695 -34.031 -29.172 1 96 200 GLY A O 1
ATOM 1653 N N . LYS A 1 201 ? -9.117 -32.562 -27.656 1 95.5 201 LYS A N 1
ATOM 1654 C CA . LYS A 1 201 ? -10.141 -33.406 -27.016 1 95.5 201 LYS A CA 1
ATOM 1655 C C . LYS A 1 201 ? -11.484 -32.656 -26.969 1 95.5 201 LYS A C 1
ATOM 1657 O O . LYS A 1 201 ? -11.633 -31.672 -26.25 1 95.5 201 LYS A O 1
ATOM 1662 N N . LYS A 1 202 ? -12.367 -33.125 -27.656 1 92.88 202 LYS A N 1
ATOM 1663 C CA . LYS A 1 202 ? -13.688 -32.531 -27.703 1 92.88 202 LYS A CA 1
ATOM 1664 C C . LYS A 1 202 ? -14.586 -33.031 -26.594 1 92.88 202 LYS A C 1
ATOM 1666 O O . LYS A 1 202 ? -14.625 -34.25 -26.344 1 92.88 202 LYS A O 1
ATOM 1671 N N . LEU A 1 203 ? -15.156 -32.188 -25.891 1 97.5 203 LEU A N 1
ATOM 1672 C CA . LEU A 1 203 ? -16.141 -32.5 -24.844 1 97.5 203 LEU A CA 1
ATOM 1673 C C . LEU A 1 203 ? -17.5 -31.906 -25.203 1 97.5 203 LEU A C 1
ATOM 1675 O O . LEU A 1 203 ? -17.578 -30.844 -25.844 1 97.5 203 LEU A O 1
ATOM 1679 N N . ASP A 1 204 ? -18.547 -32.625 -24.891 1 97.44 204 ASP A N 1
ATOM 1680 C CA . ASP A 1 204 ? -19.875 -32.031 -25.047 1 97.44 204 ASP A CA 1
ATOM 1681 C C . ASP A 1 204 ? -20.172 -31.031 -23.938 1 97.44 204 ASP A C 1
ATOM 1683 O O . ASP A 1 204 ? -19.391 -30.891 -23 1 97.44 204 ASP A O 1
ATOM 1687 N N . ASP A 1 205 ? -21.266 -30.406 -24.062 1 97.75 205 ASP A N 1
ATOM 1688 C CA . ASP A 1 205 ? -21.609 -29.312 -23.156 1 97.75 205 ASP A CA 1
ATOM 1689 C C . ASP A 1 205 ? -21.734 -29.812 -21.719 1 97.75 205 ASP A C 1
ATOM 1691 O O . ASP A 1 205 ? -21.328 -29.125 -20.781 1 97.75 205 ASP A O 1
ATOM 1695 N N . LYS A 1 206 ? -22.312 -30.906 -21.609 1 98.06 206 LYS A N 1
ATOM 1696 C CA . LYS A 1 206 ? -22.5 -31.453 -20.266 1 98.06 206 LYS A CA 1
ATOM 1697 C C . LYS A 1 206 ? -21.156 -31.734 -19.609 1 98.06 206 LYS A C 1
ATOM 1699 O O . LYS A 1 206 ? -20.984 -31.453 -18.422 1 98.06 206 LYS A O 1
ATOM 1704 N N . ALA A 1 207 ? -20.281 -32.312 -20.328 1 98.38 207 ALA A N 1
ATOM 1705 C CA . ALA A 1 207 ? -18.938 -32.594 -19.828 1 98.38 207 ALA A CA 1
ATOM 1706 C C . ALA A 1 207 ? -18.188 -31.312 -19.5 1 98.38 207 ALA A C 1
ATOM 1708 O O . ALA A 1 207 ? -17.5 -31.234 -18.484 1 98.38 207 ALA A O 1
ATOM 1709 N N . ILE A 1 208 ? -18.312 -30.328 -20.328 1 98.44 208 ILE A N 1
ATOM 1710 C CA . ILE A 1 208 ? -17.672 -29.047 -20.094 1 98.44 208 ILE A CA 1
ATOM 1711 C C . ILE A 1 208 ? -18.203 -28.438 -18.797 1 98.44 208 ILE A C 1
ATOM 1713 O O . ILE A 1 208 ? -17.438 -27.938 -17.969 1 98.44 208 ILE A O 1
ATOM 1717 N N . ASP A 1 209 ? -19.469 -28.5 -18.625 1 98.44 209 ASP A N 1
ATOM 1718 C CA . ASP A 1 209 ? -20.094 -27.984 -17.406 1 98.44 209 ASP A CA 1
ATOM 1719 C C . ASP A 1 209 ? -19.531 -28.688 -16.172 1 98.44 209 ASP A C 1
ATOM 1721 O O . ASP A 1 209 ? -19.297 -28.062 -15.133 1 98.44 209 ASP A O 1
ATOM 1725 N N . SER A 1 210 ? -19.391 -29.984 -16.328 1 98.62 210 SER A N 1
ATOM 1726 C CA . SER A 1 210 ? -18.859 -30.766 -15.211 1 98.62 210 SER A CA 1
ATOM 1727 C C . SER A 1 210 ? -17.422 -30.344 -14.898 1 98.62 210 SER A C 1
ATOM 1729 O O . SER A 1 210 ? -17.047 -30.234 -13.727 1 98.62 210 SER A O 1
ATOM 1731 N N . VAL A 1 211 ? -16.625 -30.141 -15.914 1 98.81 211 VAL A N 1
ATOM 1732 C CA . VAL A 1 211 ? -15.258 -29.703 -15.711 1 98.81 211 VAL A CA 1
ATOM 1733 C C . VAL A 1 211 ? -15.25 -28.359 -14.961 1 98.81 211 VAL A C 1
ATOM 1735 O O . VAL A 1 211 ? -14.539 -28.203 -13.969 1 98.81 211 VAL A O 1
ATOM 1738 N N . VAL A 1 212 ? -16.062 -27.406 -15.414 1 98.75 212 VAL A N 1
ATOM 1739 C CA . VAL A 1 212 ? -16.141 -26.062 -14.82 1 98.75 212 VAL A CA 1
ATOM 1740 C C . VAL A 1 212 ? -16.578 -26.172 -13.359 1 98.75 212 VAL A C 1
ATOM 1742 O O . VAL A 1 212 ? -15.953 -25.578 -12.477 1 98.75 212 VAL A O 1
ATOM 1745 N N . GLU A 1 213 ? -17.516 -26.938 -13.102 1 98.62 213 GLU A N 1
ATOM 1746 C CA . GLU A 1 213 ? -18.062 -27.078 -11.758 1 98.62 213 GLU A CA 1
ATOM 1747 C C . GLU A 1 213 ? -17.047 -27.719 -10.82 1 98.62 213 GLU A C 1
ATOM 1749 O O . GLU A 1 213 ? -16.812 -27.219 -9.719 1 98.62 213 GLU A O 1
ATOM 1754 N N . ASN A 1 214 ? -16.453 -28.812 -11.242 1 98.56 214 ASN A N 1
ATOM 1755 C CA . ASN A 1 214 ? -15.594 -29.609 -10.367 1 98.56 214 ASN A CA 1
ATOM 1756 C C . ASN A 1 214 ? -14.188 -29.016 -10.281 1 98.56 214 ASN A C 1
ATOM 1758 O O . ASN A 1 214 ? -13.383 -29.453 -9.453 1 98.56 214 ASN A O 1
ATOM 1762 N N . SER A 1 215 ? -13.93 -28.031 -11.109 1 98.69 215 SER A N 1
ATOM 1763 C CA . SER A 1 215 ? -12.648 -27.344 -11 1 98.69 215 SER A CA 1
ATOM 1764 C C . SER A 1 215 ? -12.82 -25.953 -10.414 1 98.69 215 SER A C 1
ATOM 1766 O O . SER A 1 215 ? -11.867 -25.172 -10.359 1 98.69 215 SER A O 1
ATOM 1768 N N . SER A 1 216 ? -13.984 -25.641 -9.992 1 98.25 216 SER A N 1
ATOM 1769 C CA . SER A 1 216 ? -14.203 -24.359 -9.328 1 98.25 216 SER A CA 1
ATOM 1770 C C . SER A 1 216 ? -13.438 -24.281 -8.008 1 98.25 216 SER A C 1
ATOM 1772 O O . SER A 1 216 ? -13.148 -25.312 -7.391 1 98.25 216 SER A O 1
ATOM 1774 N N . PHE A 1 217 ? -13.141 -23.078 -7.625 1 97.5 217 PHE A N 1
ATOM 1775 C CA . PHE A 1 217 ? -12.398 -22.859 -6.387 1 97.5 217 PHE A CA 1
ATOM 1776 C C . PHE A 1 217 ? -13.125 -23.5 -5.207 1 97.5 217 PHE A C 1
ATOM 1778 O O . PHE A 1 217 ? -12.516 -24.188 -4.387 1 97.5 217 PHE A O 1
ATOM 1785 N N . LYS A 1 218 ? -14.398 -23.25 -5.094 1 97.12 218 LYS A N 1
ATOM 1786 C CA . LYS A 1 218 ? -15.203 -23.797 -4.008 1 97.12 218 LYS A CA 1
ATOM 1787 C C . LYS A 1 218 ? -15.125 -25.312 -3.988 1 97.12 218 LYS A C 1
ATOM 1789 O O . LYS A 1 218 ? -14.898 -25.922 -2.938 1 97.12 218 LYS A O 1
ATOM 1794 N N . SER A 1 219 ? -15.305 -25.938 -5.133 1 98.12 219 SER A N 1
ATOM 1795 C CA . SER A 1 219 ? -15.281 -27.391 -5.223 1 98.12 219 SER A CA 1
ATOM 1796 C C . SER A 1 219 ? -13.906 -27.938 -4.855 1 98.12 219 SER A C 1
ATOM 1798 O O . SER A 1 219 ? -13.805 -28.922 -4.121 1 98.12 219 SER A O 1
ATOM 1800 N N . MET A 1 220 ? -12.906 -27.312 -5.348 1 98.25 220 MET A N 1
ATOM 1801 C CA . MET A 1 220 ? -11.547 -27.797 -5.109 1 98.25 220 MET A CA 1
ATOM 1802 C C . MET A 1 220 ? -11.156 -27.625 -3.648 1 98.25 220 MET A C 1
ATOM 1804 O O . MET A 1 220 ? -10.461 -28.469 -3.084 1 98.25 220 MET A O 1
ATOM 1808 N N . LYS A 1 221 ? -11.539 -26.5 -3.086 1 97.19 221 LYS A N 1
ATOM 1809 C CA . LYS A 1 221 ? -11.234 -26.25 -1.683 1 97.19 221 LYS A CA 1
ATOM 1810 C C . LYS A 1 221 ? -11.812 -27.328 -0.782 1 97.19 221 LYS A C 1
ATOM 1812 O O . LYS A 1 221 ? -11.234 -27.656 0.256 1 97.19 221 LYS A O 1
ATOM 1817 N 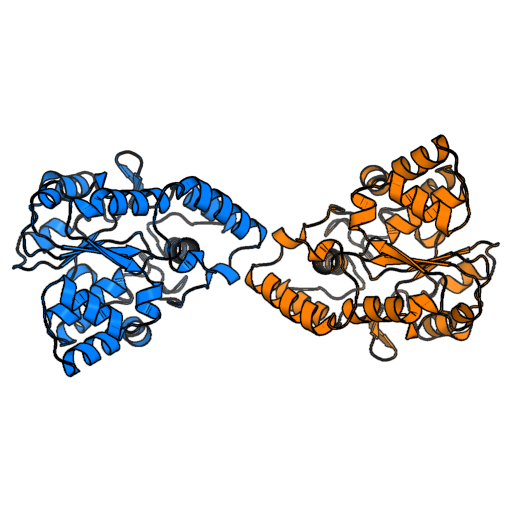N . GLU A 1 222 ? -12.883 -27.938 -1.182 1 96.94 222 GLU A N 1
ATOM 1818 C CA . GLU A 1 222 ? -13.57 -28.953 -0.39 1 96.94 222 GLU A CA 1
ATOM 1819 C C . GLU A 1 222 ? -13.094 -30.359 -0.768 1 96.94 222 GLU A C 1
ATOM 1821 O O . GLU A 1 222 ? -13.469 -31.344 -0.127 1 96.94 222 GLU A O 1
ATOM 1826 N N . ASN A 1 223 ? -12.344 -30.5 -1.8 1 97.81 223 ASN A N 1
ATOM 1827 C CA . ASN A 1 223 ? -11.828 -31.766 -2.287 1 97.81 223 ASN A CA 1
ATOM 1828 C C . ASN A 1 223 ? -10.445 -32.062 -1.711 1 97.81 223 ASN A C 1
ATOM 1830 O O . ASN A 1 223 ? -9.461 -31.438 -2.086 1 97.81 223 ASN A O 1
ATOM 1834 N N . GLN A 1 224 ? -10.273 -33.062 -0.903 1 97.12 224 GLN A N 1
ATOM 1835 C CA . GLN A 1 224 ? -9.023 -33.406 -0.232 1 97.12 224 GLN A CA 1
ATOM 1836 C C . GLN A 1 224 ? -7.957 -33.844 -1.236 1 97.12 224 GLN A C 1
ATOM 1838 O O . GLN A 1 224 ? -6.766 -33.844 -0.929 1 97.12 224 GLN A O 1
ATOM 1843 N N . MET A 1 225 ? -8.414 -34.25 -2.41 1 97.88 225 MET A N 1
ATOM 1844 C CA . MET A 1 225 ? -7.473 -34.719 -3.432 1 97.88 225 MET A CA 1
ATOM 1845 C C . MET A 1 225 ? -6.793 -33.531 -4.109 1 97.88 225 MET A C 1
ATOM 1847 O O . MET A 1 225 ? -5.848 -33.719 -4.883 1 97.88 225 MET A O 1
ATOM 1851 N N . THR A 1 226 ? -7.309 -32.312 -3.771 1 97.19 226 THR A N 1
ATOM 1852 C CA . THR A 1 226 ? -6.746 -31.172 -4.48 1 97.19 226 THR A CA 1
ATOM 1853 C C . THR A 1 226 ? -6.316 -30.078 -3.5 1 97.19 226 THR A C 1
ATOM 1855 O O . THR A 1 226 ? -5.445 -29.266 -3.814 1 97.19 226 THR A O 1
ATOM 1858 N N . ASN A 1 227 ? -6.859 -30.094 -2.287 1 97.06 227 ASN A N 1
ATOM 1859 C CA . ASN A 1 227 ? -6.66 -28.953 -1.389 1 97.06 227 ASN A CA 1
ATOM 1860 C C . ASN A 1 227 ? -5.48 -29.188 -0.45 1 97.06 227 ASN A C 1
ATOM 1862 O O . ASN A 1 227 ? -5.277 -28.422 0.498 1 97.06 227 ASN A O 1
ATOM 1866 N N . TYR A 1 228 ? -4.777 -30.312 -0.563 1 96 228 TYR A N 1
ATOM 1867 C CA . TYR A 1 228 ? -3.533 -30.656 0.107 1 96 228 TYR A CA 1
ATOM 1868 C C . TYR A 1 228 ? -3.762 -30.891 1.596 1 96 228 TYR A C 1
ATOM 1870 O O . TYR A 1 228 ? -2.816 -30.875 2.387 1 96 228 TYR A O 1
ATOM 1878 N N . SER A 1 229 ? -4.984 -31.109 1.966 1 95.38 229 SER A N 1
ATOM 1879 C CA . SER A 1 229 ? -5.285 -31.406 3.363 1 95.38 229 SER A CA 1
ATOM 1880 C C . SER A 1 229 ? -4.793 -32.812 3.75 1 95.38 229 SER A C 1
ATOM 1882 O O . SER A 1 229 ? -4.691 -33.125 4.938 1 95.38 229 SER A O 1
ATOM 1884 N N . LEU A 1 230 ? -4.434 -33.594 2.68 1 95.62 230 LEU A N 1
ATOM 1885 C CA . LEU A 1 230 ? -3.902 -34.938 2.947 1 95.62 230 LEU A CA 1
ATOM 1886 C C . LEU A 1 230 ? -2.434 -34.844 3.354 1 95.62 230 LEU A C 1
ATOM 1888 O O . LEU A 1 230 ? -1.881 -35.812 3.877 1 95.62 230 LEU A O 1
ATOM 1892 N N . VAL A 1 231 ? -1.799 -33.75 3.092 1 94.94 231 VAL A N 1
ATOM 1893 C CA . VAL A 1 231 ? -0.391 -33.562 3.43 1 94.94 231 VAL A CA 1
ATOM 1894 C C . VAL A 1 231 ? -0.251 -33.25 4.922 1 94.94 231 VAL A C 1
ATOM 1896 O O . VAL A 1 231 ? -0.958 -32.406 5.457 1 94.94 231 VAL A O 1
ATOM 1899 N N . PRO A 1 232 ? 0.659 -33.938 5.598 1 94.62 232 PRO A N 1
ATOM 1900 C CA . PRO A 1 232 ? 0.827 -33.719 7.035 1 94.62 232 PRO A CA 1
ATOM 1901 C C . PRO A 1 232 ? 1.151 -32.25 7.371 1 94.62 232 PRO A C 1
ATOM 1903 O O . PRO A 1 232 ? 1.873 -31.594 6.625 1 94.62 232 PRO A O 1
ATOM 1906 N N . ASP A 1 233 ? 0.765 -31.891 8.57 1 93.69 233 ASP A N 1
ATOM 1907 C CA . ASP A 1 233 ? 0.954 -30.516 9.031 1 93.69 233 ASP A CA 1
ATOM 1908 C C . ASP A 1 233 ? 2.438 -30.172 9.164 1 93.69 233 ASP A C 1
ATOM 1910 O O . ASP A 1 233 ? 2.83 -29.016 9.047 1 93.69 233 ASP A O 1
ATOM 1914 N N . SER A 1 234 ? 3.213 -31.219 9.422 1 93.31 234 SER A N 1
ATOM 1915 C CA . SER A 1 234 ? 4.648 -31.016 9.562 1 93.31 234 SER A CA 1
ATOM 1916 C C . SER A 1 234 ? 5.273 -30.578 8.234 1 93.31 234 SER A C 1
ATOM 1918 O O . SER A 1 234 ? 6.316 -29.922 8.219 1 93.31 234 SER A O 1
ATOM 1920 N N . ILE A 1 235 ? 4.609 -30.906 7.188 1 94.38 235 ILE A N 1
ATOM 1921 C CA . ILE A 1 235 ? 5.098 -30.562 5.855 1 94.38 235 ILE A CA 1
ATOM 1922 C C . ILE A 1 235 ? 4.402 -29.297 5.352 1 94.38 235 ILE A C 1
ATOM 1924 O O . ILE A 1 235 ? 5.062 -28.359 4.918 1 94.38 235 ILE A O 1
ATOM 1928 N N . MET A 1 236 ? 3.111 -29.281 5.441 1 95.56 236 MET A N 1
ATOM 1929 C CA . MET A 1 236 ? 2.281 -28.125 5.113 1 95.56 236 MET A CA 1
ATOM 1930 C C . MET A 1 236 ? 1.281 -27.844 6.227 1 95.56 236 MET A C 1
ATOM 1932 O O . MET A 1 236 ? 0.28 -28.547 6.367 1 95.56 236 MET A O 1
ATOM 1936 N N . ASN A 1 237 ? 1.567 -26.812 6.992 1 96 237 ASN A N 1
ATOM 1937 C CA . ASN A 1 237 ? 0.742 -26.484 8.156 1 96 237 ASN A CA 1
ATOM 1938 C C . ASN A 1 237 ? -0.46 -25.625 7.766 1 96 237 ASN A C 1
ATOM 1940 O O . ASN A 1 237 ? -0.362 -24.406 7.715 1 96 237 ASN A O 1
ATOM 1944 N N . GLN A 1 238 ? -1.551 -26.219 7.559 1 93.62 238 GLN A N 1
ATOM 1945 C CA . GLN A 1 238 ? -2.736 -25.531 7.07 1 93.62 238 GLN A CA 1
ATOM 1946 C C . GLN A 1 238 ? -3.348 -24.656 8.164 1 93.62 238 GLN A C 1
ATOM 1948 O O . GLN A 1 238 ? -4.207 -23.812 7.879 1 93.62 238 GLN A O 1
ATOM 1953 N N . LYS A 1 239 ? -2.9 -24.781 9.43 1 92.88 239 LYS A N 1
ATOM 1954 C CA . LYS A 1 239 ? -3.334 -23.906 10.516 1 92.88 239 LYS A CA 1
ATOM 1955 C C . LYS A 1 239 ? -2.689 -22.516 10.398 1 92.88 239 LYS A C 1
ATOM 1957 O O . LYS A 1 239 ? -3.258 -21.531 10.852 1 92.88 239 LYS A O 1
ATOM 1962 N N . LYS A 1 240 ? -1.507 -22.547 9.836 1 92.62 240 LYS A N 1
ATOM 1963 C CA . LYS A 1 240 ? -0.845 -21.266 9.562 1 92.62 240 LYS A CA 1
ATOM 1964 C C . LYS A 1 240 ? -1.474 -20.562 8.359 1 92.62 240 LYS A C 1
ATOM 1966 O O . LYS A 1 240 ? -1.781 -19.375 8.422 1 92.62 240 LYS A O 1
ATOM 1971 N N . SER A 1 241 ? -1.675 -21.312 7.359 1 92.88 241 SER A N 1
ATOM 1972 C CA . SER A 1 241 ? -2.326 -20.844 6.141 1 92.88 241 SER A CA 1
ATOM 1973 C C . SER A 1 241 ? -2.881 -22.016 5.332 1 92.88 241 SER A C 1
ATOM 1975 O O . SER A 1 241 ? -2.186 -23.016 5.105 1 92.88 241 SER A O 1
ATOM 1977 N N . PRO A 1 242 ? -4.125 -21.891 4.973 1 93.81 242 PRO A N 1
ATOM 1978 C CA . PRO A 1 242 ? -4.598 -22.922 4.051 1 93.81 242 PRO A CA 1
ATOM 1979 C C . PRO A 1 242 ? -3.924 -22.844 2.684 1 93.81 242 PRO A C 1
ATOM 1981 O O . PRO A 1 242 ? -3.504 -21.766 2.256 1 93.81 242 PRO A O 1
ATOM 1984 N N . PHE A 1 243 ? -3.795 -24.016 2.055 1 95.69 243 PHE A N 1
ATOM 1985 C CA . PHE A 1 243 ? -3.199 -24.062 0.725 1 95.69 243 PHE A CA 1
ATOM 1986 C C . PHE A 1 243 ? -4.039 -23.266 -0.265 1 95.69 243 PHE A C 1
ATOM 1988 O O . PHE A 1 243 ? -3.502 -22.469 -1.045 1 95.69 243 PHE A O 1
ATOM 1995 N N . MET A 1 244 ? -5.309 -23.469 -0.316 1 96.31 244 MET A N 1
ATOM 1996 C CA . MET A 1 244 ? -6.242 -22.688 -1.12 1 96.31 244 MET A CA 1
ATOM 1997 C C . MET A 1 244 ? -6.859 -21.562 -0.295 1 96.31 244 MET A C 1
ATOM 1999 O O . MET A 1 244 ? -7.859 -21.766 0.394 1 96.31 244 MET A O 1
ATOM 2003 N N . ARG A 1 245 ? -6.379 -20.391 -0.354 1 95.12 245 ARG A N 1
ATOM 2004 C CA . ARG A 1 245 ? -6.711 -19.281 0.533 1 95.12 245 ARG A CA 1
ATOM 2005 C C . ARG A 1 245 ? -7.902 -18.484 0.002 1 95.12 245 ARG A C 1
ATOM 2007 O O . ARG A 1 245 ? -9.047 -18.766 0.361 1 95.12 245 ARG A O 1
ATOM 2014 N N . LYS A 1 246 ? -7.676 -17.719 -1.107 1 92.94 246 LYS A N 1
ATOM 2015 C CA . LYS A 1 246 ? -8.742 -16.891 -1.647 1 92.94 246 LYS A CA 1
ATOM 2016 C C . LYS A 1 246 ? -8.977 -17.172 -3.127 1 92.94 246 LYS A C 1
ATOM 2018 O O . LYS A 1 246 ? -10.102 -17.047 -3.623 1 92.94 246 LYS A O 1
ATOM 2023 N N . GLY A 1 247 ? -7.906 -17.5 -3.84 1 93.75 247 GLY A N 1
ATOM 2024 C CA . GLY A 1 247 ? -8 -17.812 -5.258 1 93.75 247 GLY A CA 1
ATOM 2025 C C . GLY A 1 247 ? -8.492 -16.641 -6.094 1 93.75 247 GLY A C 1
ATOM 2026 O O . GLY A 1 247 ? -9.117 -16.844 -7.133 1 93.75 247 GLY A O 1
ATOM 2027 N N . ILE A 1 248 ? -8.266 -15.422 -5.629 1 94.75 248 ILE A N 1
ATOM 2028 C CA . ILE A 1 248 ? -8.812 -14.266 -6.336 1 94.75 248 ILE A CA 1
ATOM 2029 C C . ILE A 1 248 ? -7.68 -13.469 -6.977 1 94.75 248 ILE A C 1
ATOM 2031 O O . ILE A 1 248 ? -6.504 -13.695 -6.676 1 94.75 248 ILE A O 1
ATOM 2035 N N . CYS A 1 249 ? -8.047 -12.609 -7.922 1 95.56 249 CYS A N 1
ATOM 2036 C CA . CYS A 1 249 ? -7.113 -11.688 -8.555 1 95.56 249 CYS A CA 1
ATOM 2037 C C . CYS A 1 249 ? -7.133 -10.336 -7.852 1 95.56 249 CYS A C 1
ATOM 2039 O O . CYS A 1 249 ? -8.188 -9.867 -7.41 1 95.56 249 CYS A O 1
ATOM 2041 N N . GLY A 1 250 ? -5.98 -9.742 -7.734 1 95.88 250 GLY A N 1
ATOM 2042 C CA . GLY A 1 250 ? -5.922 -8.375 -7.25 1 95.88 250 GLY A CA 1
ATOM 2043 C C . GLY A 1 250 ? -5.695 -8.281 -5.754 1 95.88 250 GLY A C 1
ATOM 2044 O O . GLY A 1 250 ? -5.566 -7.184 -5.203 1 95.88 250 GLY A O 1
ATOM 2045 N N . ASP A 1 251 ? -5.602 -9.406 -5.07 1 95.88 251 ASP A N 1
ATOM 2046 C CA . ASP A 1 251 ? -5.445 -9.398 -3.621 1 95.88 251 ASP A CA 1
ATOM 2047 C C . ASP A 1 251 ? -4.137 -8.719 -3.213 1 95.88 251 ASP A C 1
ATOM 2049 O O . ASP A 1 251 ? -3.965 -8.344 -2.053 1 95.88 251 ASP A O 1
ATOM 2053 N N . TRP A 1 252 ? -3.191 -8.609 -4.102 1 97.38 252 TRP A N 1
ATOM 2054 C CA . TRP A 1 252 ? -1.909 -7.973 -3.816 1 97.38 252 TRP A CA 1
ATOM 2055 C C . TRP A 1 252 ? -2.105 -6.531 -3.361 1 97.38 252 TRP A C 1
ATOM 2057 O O . TRP A 1 252 ? -1.293 -5.996 -2.602 1 97.38 252 TRP A O 1
ATOM 2067 N N . LYS A 1 253 ? -3.17 -5.879 -3.732 1 96.69 253 LYS A N 1
ATOM 2068 C CA . LYS A 1 253 ? -3.443 -4.496 -3.359 1 96.69 253 LYS A CA 1
ATOM 2069 C C . LYS A 1 253 ? -3.594 -4.355 -1.847 1 96.69 253 LYS A C 1
ATOM 2071 O O . LYS A 1 253 ? -3.383 -3.271 -1.295 1 96.69 253 LYS A O 1
ATOM 2076 N N . ASN A 1 254 ? -3.939 -5.414 -1.158 1 95.81 254 ASN A N 1
ATOM 2077 C CA . ASN A 1 254 ? -4.129 -5.402 0.288 1 95.81 254 ASN A CA 1
ATOM 2078 C C . ASN A 1 254 ? -2.826 -5.691 1.027 1 95.81 254 ASN A C 1
ATOM 2080 O O . ASN A 1 254 ? -2.768 -5.586 2.254 1 95.81 254 ASN A O 1
ATOM 2084 N N . TYR A 1 255 ? -1.789 -6.012 0.249 1 95.31 255 TYR A N 1
ATOM 2085 C CA . TYR A 1 255 ? -0.538 -6.422 0.877 1 95.31 255 TYR A CA 1
ATOM 2086 C C . TYR A 1 255 ? 0.572 -5.418 0.587 1 95.31 255 TYR A C 1
ATOM 2088 O O . TYR A 1 255 ? 1.372 -5.098 1.469 1 95.31 255 TYR A O 1
ATOM 2096 N N . PHE A 1 256 ? 0.587 -4.887 -0.647 1 97.06 256 PHE A N 1
ATOM 2097 C CA . PHE A 1 256 ? 1.644 -3.963 -1.044 1 97.06 256 PHE A CA 1
ATOM 2098 C C . PHE A 1 256 ? 1.332 -2.549 -0.57 1 97.06 256 PHE A C 1
ATOM 2100 O O . PHE A 1 256 ? 0.23 -2.043 -0.793 1 97.06 256 PHE A O 1
ATOM 2107 N N . THR A 1 257 ? 2.283 -1.979 0.1 1 96.94 257 THR A N 1
ATOM 2108 C CA . THR A 1 257 ? 2.205 -0.526 0.195 1 96.94 257 THR A CA 1
ATOM 2109 C C . THR A 1 257 ? 2.316 0.113 -1.187 1 96.94 257 THR A C 1
ATOM 2111 O O . THR A 1 257 ? 2.73 -0.54 -2.146 1 96.94 257 THR A O 1
ATOM 2114 N N . VAL A 1 258 ? 1.934 1.34 -1.269 1 96.56 258 VAL A N 1
ATOM 2115 C CA . VAL A 1 258 ? 2.055 2.045 -2.541 1 96.56 258 VAL A CA 1
ATOM 2116 C C . VAL A 1 258 ? 3.516 2.066 -2.982 1 96.56 258 VAL A C 1
ATOM 2118 O O . VAL A 1 258 ? 3.822 1.807 -4.148 1 96.56 258 VAL A O 1
ATOM 2121 N N . ALA A 1 259 ? 4.398 2.33 -2.045 1 96.62 259 ALA A N 1
ATOM 2122 C CA . ALA A 1 259 ? 5.824 2.371 -2.359 1 96.62 259 ALA A CA 1
ATOM 2123 C C . ALA A 1 259 ? 6.312 1.021 -2.875 1 96.62 259 ALA A C 1
ATOM 2125 O O . ALA A 1 259 ? 7.074 0.956 -3.842 1 96.62 259 ALA A O 1
ATOM 2126 N N . GLU A 1 260 ? 5.891 -0.032 -2.236 1 97 260 GLU A N 1
ATOM 2127 C CA . GLU A 1 260 ? 6.27 -1.378 -2.656 1 97 260 GLU A CA 1
ATOM 2128 C C . GLU A 1 260 ? 5.742 -1.689 -4.055 1 97 260 GLU A C 1
ATOM 2130 O O . GLU A 1 260 ? 6.445 -2.289 -4.871 1 97 260 GLU A O 1
ATOM 2135 N N . SER A 1 261 ? 4.477 -1.393 -4.266 1 97.44 261 SER A N 1
ATOM 2136 C CA . SER A 1 261 ? 3.887 -1.613 -5.582 1 97.44 261 SER A CA 1
ATOM 2137 C C . SER A 1 261 ? 4.645 -0.851 -6.664 1 97.44 261 SER A C 1
ATOM 2139 O O . SER A 1 261 ? 4.914 -1.392 -7.738 1 97.44 261 SER A O 1
ATOM 2141 N N . GLU A 1 262 ? 4.965 0.458 -6.387 1 96.31 262 GLU A N 1
ATOM 2142 C CA . GLU A 1 262 ? 5.711 1.265 -7.348 1 96.31 262 GLU A CA 1
ATOM 2143 C C . GLU A 1 262 ? 7.086 0.666 -7.621 1 96.31 262 GLU A C 1
ATOM 2145 O O . GLU A 1 262 ? 7.543 0.639 -8.766 1 96.31 262 GLU A O 1
ATOM 2150 N N . HIS A 1 263 ? 7.719 0.232 -6.586 1 97.25 263 HIS A N 1
ATOM 2151 C CA . HIS A 1 263 ? 9.016 -0.421 -6.742 1 97.25 263 HIS A CA 1
ATOM 2152 C C . HIS A 1 263 ? 8.898 -1.676 -7.602 1 97.25 263 HIS A C 1
ATOM 2154 O O . HIS A 1 263 ? 9.711 -1.898 -8.5 1 97.25 263 HIS A O 1
ATOM 2160 N N . PHE A 1 264 ? 7.902 -2.479 -7.355 1 97.81 264 PHE A N 1
ATOM 2161 C CA . PHE A 1 264 ? 7.641 -3.676 -8.148 1 97.81 264 PHE A CA 1
ATOM 2162 C C . PHE A 1 264 ? 7.477 -3.324 -9.625 1 97.81 264 PHE A C 1
ATOM 2164 O O . PHE A 1 264 ? 8.031 -3.998 -10.492 1 97.81 264 PHE A O 1
ATOM 2171 N N . ASP A 1 265 ? 6.734 -2.289 -9.883 1 95.94 265 ASP A N 1
ATOM 2172 C CA . ASP A 1 265 ? 6.469 -1.875 -11.258 1 95.94 265 ASP A CA 1
ATOM 2173 C C . ASP A 1 265 ? 7.762 -1.491 -11.969 1 95.94 265 ASP A C 1
ATOM 2175 O O . ASP A 1 265 ? 7.934 -1.792 -13.156 1 95.94 265 ASP A O 1
ATOM 2179 N N . VAL A 1 266 ? 8.594 -0.783 -11.273 1 96.25 266 VAL A N 1
ATOM 2180 C CA . VAL A 1 266 ? 9.875 -0.397 -11.859 1 96.25 266 VAL A CA 1
ATOM 2181 C C . VAL A 1 266 ? 10.648 -1.645 -12.273 1 96.25 266 VAL A C 1
ATOM 2183 O O . VAL A 1 266 ? 11.133 -1.734 -13.406 1 96.25 266 VAL A O 1
ATOM 2186 N N . VAL A 1 267 ? 10.75 -2.604 -11.375 1 96.44 267 VAL A N 1
ATOM 2187 C CA . VAL A 1 267 ? 11.469 -3.844 -11.648 1 96.44 267 VAL A CA 1
ATOM 2188 C C . VAL A 1 267 ? 10.781 -4.605 -12.773 1 96.44 267 VAL A C 1
ATOM 2190 O O . VAL A 1 267 ? 11.445 -5.113 -13.68 1 96.44 267 VAL A O 1
ATOM 2193 N N . TYR A 1 268 ? 9.445 -4.711 -12.719 1 95.38 268 TYR A N 1
ATOM 2194 C CA . TYR A 1 268 ? 8.664 -5.395 -13.742 1 95.38 268 TYR A CA 1
ATOM 2195 C C . TYR A 1 268 ? 8.953 -4.82 -15.125 1 95.38 268 TYR A C 1
ATOM 2197 O O . TYR A 1 268 ? 9.219 -5.566 -16.062 1 95.38 268 TYR A O 1
ATOM 2205 N N . HIS A 1 269 ? 8.945 -3.533 -15.266 1 93.19 269 HIS A N 1
ATOM 2206 C CA . HIS A 1 269 ? 9.164 -2.885 -16.547 1 93.19 269 HIS A CA 1
ATOM 2207 C C . HIS A 1 269 ? 10.594 -3.111 -17.047 1 93.19 269 HIS A C 1
ATOM 2209 O O . HIS A 1 269 ? 10.812 -3.295 -18.25 1 93.19 269 HIS A O 1
ATOM 2215 N N . GLU A 1 270 ? 11.461 -3.037 -16.125 1 94.06 270 GLU A N 1
ATOM 2216 C CA . GLU A 1 270 ? 12.852 -3.279 -16.5 1 94.06 270 GLU A CA 1
ATOM 2217 C C . GLU A 1 270 ? 13.055 -4.711 -17 1 94.06 270 GLU A C 1
ATOM 2219 O O . GLU A 1 270 ? 13.688 -4.934 -18.031 1 94.06 270 GLU A O 1
ATOM 2224 N N . LYS A 1 271 ? 12.508 -5.66 -16.234 1 93.56 271 LYS A N 1
ATOM 2225 C CA . LYS A 1 271 ? 12.75 -7.07 -16.516 1 93.56 271 LYS A CA 1
ATOM 2226 C C . LYS A 1 271 ? 11.914 -7.547 -17.703 1 93.56 271 LYS A C 1
ATOM 2228 O O . LYS A 1 271 ? 12.32 -8.445 -18.438 1 93.56 271 LYS A O 1
ATOM 2233 N N . MET A 1 272 ? 10.766 -7.008 -17.875 1 92.06 272 MET A N 1
ATOM 2234 C CA . MET A 1 272 ? 9.852 -7.48 -18.922 1 92.06 272 MET A CA 1
ATOM 2235 C C . MET A 1 272 ? 9.953 -6.609 -20.156 1 92.06 272 MET A C 1
ATOM 2237 O O . MET A 1 272 ? 9.148 -6.75 -21.094 1 92.06 272 MET A O 1
ATOM 2241 N N . ARG A 1 273 ? 10.969 -5.844 -20.094 1 86.5 273 ARG A N 1
ATOM 2242 C CA . ARG A 1 273 ? 11.156 -4.98 -21.266 1 86.5 273 ARG A CA 1
ATOM 2243 C C . ARG A 1 273 ? 11.359 -5.801 -22.531 1 86.5 273 ARG A C 1
ATOM 2245 O O . ARG A 1 273 ? 11.898 -6.906 -22.469 1 86.5 273 ARG A O 1
ATOM 2252 N N . ASN A 1 274 ? 10.883 -5.387 -23.672 1 81.12 274 ASN A N 1
ATOM 2253 C CA . ASN A 1 274 ? 11.117 -5.945 -25 1 81.12 274 ASN A CA 1
ATOM 2254 C C . ASN A 1 274 ? 10.258 -7.188 -25.234 1 81.12 274 ASN A C 1
ATOM 2256 O O . ASN A 1 274 ? 10.461 -7.902 -26.219 1 81.12 274 ASN A O 1
ATOM 2260 N N . LEU A 1 275 ? 9.531 -7.57 -24.188 1 81.94 275 LEU A N 1
ATOM 2261 C CA . LEU A 1 275 ? 8.578 -8.641 -24.469 1 81.94 275 LEU A CA 1
ATOM 2262 C C . LEU A 1 275 ? 7.359 -8.102 -25.203 1 81.94 275 LEU A C 1
ATOM 2264 O O . LEU A 1 275 ? 6.801 -7.074 -24.828 1 81.94 275 LEU A O 1
ATOM 2268 N N . ASP A 1 276 ? 7.172 -8.352 -26.344 1 70.75 276 ASP A N 1
ATOM 2269 C CA . ASP A 1 276 ? 6.062 -7.898 -27.188 1 70.75 276 ASP A CA 1
ATOM 2270 C C . ASP A 1 276 ? 4.77 -8.617 -26.812 1 70.75 276 ASP A C 1
ATOM 2272 O O . ASP A 1 276 ? 4.168 -9.297 -27.641 1 70.75 276 ASP A O 1
ATOM 2276 N N . ILE A 1 277 ? 4.438 -8.719 -25.516 1 75.56 277 ILE A N 1
ATOM 2277 C CA . ILE A 1 277 ? 3.201 -9.352 -25.078 1 75.56 277 ILE A CA 1
ATOM 2278 C C . ILE A 1 277 ? 2.514 -8.477 -24.031 1 75.56 277 ILE A C 1
ATOM 2280 O O . ILE A 1 277 ? 3.178 -7.879 -23.172 1 75.56 277 ILE A O 1
ATOM 2284 N N . SER A 1 278 ? 1.26 -8.227 -24.219 1 74.5 278 SER A N 1
ATOM 2285 C CA . SER A 1 278 ? 0.453 -7.531 -23.234 1 74.5 278 SER A CA 1
ATOM 2286 C C . SER A 1 278 ? -0.299 -8.516 -22.344 1 74.5 278 SER A C 1
ATOM 2288 O O . SER A 1 278 ? -0.935 -9.445 -22.828 1 74.5 278 SER A O 1
ATOM 2290 N N . PHE A 1 279 ? -0.047 -8.305 -21.109 1 81.38 279 PHE A N 1
ATOM 2291 C CA . PHE A 1 279 ? -0.716 -9.188 -20.172 1 81.38 279 PHE A CA 1
ATOM 2292 C C . PHE A 1 279 ? -1.985 -8.547 -19.625 1 81.38 279 PHE A C 1
ATOM 2294 O O . PHE A 1 279 ? -2.133 -7.324 -19.656 1 81.38 279 PHE A O 1
ATOM 2301 N N . THR A 1 280 ? -2.859 -9.312 -19.156 1 75.75 280 THR A N 1
ATOM 2302 C CA . THR A 1 280 ? -4.137 -8.852 -18.625 1 75.75 280 THR A CA 1
ATOM 2303 C C . THR A 1 280 ? -3.92 -7.914 -17.438 1 75.75 280 THR A C 1
ATOM 2305 O O . THR A 1 280 ? -4.715 -6.996 -17.219 1 75.75 280 THR A O 1
ATOM 2308 N N . TRP A 1 281 ? -2.822 -8.086 -16.797 1 76.56 281 TRP A N 1
ATOM 2309 C CA . TRP A 1 281 ? -2.605 -7.281 -15.594 1 76.56 281 TRP A CA 1
ATOM 2310 C C . TRP A 1 281 ? -1.857 -5.996 -15.93 1 76.56 281 TRP A C 1
ATOM 2312 O O . TRP A 1 281 ? -1.647 -5.148 -15.055 1 76.56 281 TRP A O 1
ATOM 2322 N N . ASP A 1 282 ? -1.45 -5.91 -17.109 1 73.81 282 ASP A N 1
ATOM 2323 C CA . ASP A 1 282 ? -0.819 -4.648 -17.484 1 73.81 282 ASP A CA 1
ATOM 2324 C C . ASP A 1 282 ? -1.855 -3.537 -17.625 1 73.81 282 ASP A C 1
ATOM 2326 O O . ASP A 1 282 ? -1.51 -2.354 -17.625 1 73.81 282 ASP A O 1
ATOM 2330 N N . LYS A 1 283 ? -3.07 -3.791 -17.812 1 59.84 283 LYS A N 1
ATOM 2331 C CA . LYS A 1 283 ? -4.125 -2.809 -18.047 1 59.84 283 LYS A CA 1
ATOM 2332 C C . LYS A 1 283 ? -4.574 -2.17 -16.734 1 59.84 283 LYS A C 1
ATOM 2334 O O . LYS A 1 283 ? -5.227 -1.124 -16.734 1 59.84 283 LYS A O 1
ATOM 2339 N N . ASN A 1 284 ? -4.238 -2.656 -15.602 1 50.66 284 ASN A N 1
ATOM 2340 C CA . ASN A 1 284 ? -4.785 -2.15 -14.352 1 50.66 284 ASN A CA 1
ATOM 2341 C C . ASN A 1 284 ? -3.738 -1.37 -13.555 1 50.66 284 ASN A C 1
ATOM 2343 O O . ASN A 1 284 ? -2.574 -1.771 -13.492 1 50.66 284 ASN A O 1
ATOM 2347 N N . MET B 1 1 ? -9.219 12.711 27 1 83.94 1 MET B N 1
ATOM 2348 C CA . MET B 1 1 ? -10.641 13.023 26.969 1 83.94 1 MET B CA 1
ATOM 2349 C C . MET B 1 1 ? -10.945 14.086 25.906 1 83.94 1 MET B C 1
ATOM 2351 O O . MET B 1 1 ? -10.062 14.852 25.531 1 83.94 1 MET B O 1
ATOM 2355 N N . TYR B 1 2 ? -12.148 13.938 25.312 1 94.06 2 TYR B N 1
ATOM 2356 C CA . TYR B 1 2 ? -12.578 14.812 24.219 1 94.06 2 TYR B CA 1
ATOM 2357 C C . TYR B 1 2 ? -13.875 15.531 24.578 1 94.06 2 TYR B C 1
ATOM 2359 O O . TYR B 1 2 ? -14.641 15.062 25.422 1 94.06 2 TYR B O 1
ATOM 2367 N N . MET B 1 3 ? -13.977 16.656 24.094 1 95.88 3 MET B N 1
ATOM 2368 C CA . MET B 1 3 ? -15.266 17.344 24.047 1 95.88 3 MET B CA 1
ATOM 2369 C C . MET B 1 3 ? -15.742 17.516 22.609 1 95.88 3 MET B C 1
ATOM 2371 O O . MET B 1 3 ? -14.93 17.719 21.703 1 95.88 3 MET B O 1
ATOM 2375 N N . ILE B 1 4 ? -17.031 17.359 22.469 1 95.94 4 ILE B N 1
ATOM 2376 C CA . ILE B 1 4 ? -17.625 17.578 21.141 1 95.94 4 ILE B CA 1
ATOM 2377 C C . ILE B 1 4 ? -18.359 18.922 21.125 1 95.94 4 ILE B C 1
ATOM 2379 O O . ILE B 1 4 ? -19.281 19.141 21.906 1 95.94 4 ILE B O 1
ATOM 2383 N N . HIS B 1 5 ? -17.875 19.844 20.391 1 96.5 5 HIS B N 1
ATOM 2384 C CA . HIS B 1 5 ? -18.5 21.141 20.203 1 96.5 5 HIS B CA 1
ATOM 2385 C C . HIS B 1 5 ? -19.078 21.266 18.797 1 96.5 5 HIS B C 1
ATOM 2387 O O . HIS B 1 5 ? -18.328 21.375 17.812 1 96.5 5 HIS B O 1
ATOM 2393 N N . ARG B 1 6 ? -20.406 21.188 18.734 1 95.81 6 ARG B N 1
ATOM 2394 C CA . ARG B 1 6 ? -21.156 21.297 17.484 1 95.81 6 ARG B CA 1
ATOM 2395 C C . ARG B 1 6 ? -20.609 20.312 16.438 1 95.81 6 ARG B C 1
ATOM 2397 O O . ARG B 1 6 ? -20.328 20.703 15.297 1 95.81 6 ARG B O 1
ATOM 2404 N N . GLY B 1 7 ? -20.328 19.125 16.797 1 95.31 7 GLY B N 1
ATOM 2405 C CA . GLY B 1 7 ? -20 18.031 15.898 1 95.31 7 GLY B CA 1
ATOM 2406 C C . GLY B 1 7 ? -18.5 17.875 15.688 1 95.31 7 GLY B C 1
ATOM 2407 O O . GLY B 1 7 ? -18.062 16.938 15 1 95.31 7 GLY B O 1
ATOM 2408 N N . VAL B 1 8 ? -17.703 18.734 16.25 1 97.62 8 VAL B N 1
ATOM 2409 C CA . VAL B 1 8 ? -16.25 18.672 16.062 1 97.62 8 VAL B CA 1
ATOM 2410 C C . VAL B 1 8 ? -15.578 18.281 17.375 1 97.62 8 VAL B C 1
ATOM 2412 O O . VAL B 1 8 ? -15.953 18.781 18.438 1 97.62 8 VAL B O 1
ATOM 2415 N N . ILE B 1 9 ? -14.562 17.406 17.312 1 97.62 9 ILE B N 1
ATOM 2416 C CA . ILE B 1 9 ? -13.891 16.844 18.484 1 97.62 9 ILE B CA 1
ATOM 2417 C C . ILE B 1 9 ? -12.734 17.75 18.891 1 97.62 9 ILE B C 1
ATOM 2419 O O . ILE B 1 9 ? -11.891 18.109 18.078 1 97.62 9 ILE B O 1
ATOM 2423 N N . PHE B 1 10 ? -12.703 18.156 20.203 1 98.06 10 PHE B N 1
ATOM 2424 C CA . PHE B 1 10 ? -11.617 18.953 20.766 1 98.06 10 PHE B CA 1
ATOM 2425 C C . PHE B 1 10 ? -11 18.25 21.969 1 98.06 10 PHE B C 1
ATOM 2427 O O . PHE B 1 10 ? -11.719 17.688 22.812 1 98.06 10 PHE B O 1
ATOM 2434 N N . PRO B 1 11 ? -9.695 18.219 22.031 1 97.19 11 PRO B N 1
ATOM 2435 C CA . PRO B 1 11 ? -9.102 17.656 23.25 1 97.19 11 PRO B CA 1
ATOM 2436 C C . PRO B 1 11 ? -9.359 18.516 24.469 1 97.19 11 PRO B C 1
ATOM 2438 O O . PRO B 1 11 ? -9.156 19.734 24.438 1 97.19 11 PRO B O 1
ATOM 2441 N N . THR B 1 12 ? -9.695 17.891 25.562 1 96.44 12 THR B N 1
ATOM 2442 C CA . THR B 1 12 ? -10.062 18.641 26.75 1 96.44 12 THR B CA 1
ATOM 2443 C C . THR B 1 12 ? -8.82 19.047 27.531 1 96.44 12 THR B C 1
ATOM 2445 O O . THR B 1 12 ? -8.906 19.844 28.469 1 96.44 12 THR B O 1
ATOM 2448 N N . ASN B 1 13 ? -7.75 18.547 27.109 1 94.19 13 ASN B N 1
ATOM 2449 C CA . ASN B 1 13 ? -6.512 18.938 27.781 1 94.19 13 ASN B CA 1
ATOM 2450 C C . ASN B 1 13 ? -6.23 20.438 27.594 1 94.19 13 ASN B C 1
ATOM 2452 O O . ASN B 1 13 ? -5.602 21.062 28.438 1 94.19 13 ASN B O 1
ATOM 2456 N N . SER B 1 14 ? -6.695 20.984 26.484 1 95.44 14 SER B N 1
ATOM 2457 C CA . SER B 1 14 ? -6.352 22.375 26.188 1 95.44 14 SER B CA 1
ATOM 2458 C C . SER B 1 14 ? -7.594 23.203 25.875 1 95.44 14 SER B C 1
ATOM 2460 O O . SER B 1 14 ? -7.52 24.422 25.75 1 95.44 14 SER B O 1
ATOM 2462 N N . HIS B 1 15 ? -8.711 22.531 25.812 1 97.62 15 HIS B N 1
ATOM 2463 C CA . HIS B 1 15 ? -9.922 23.219 25.391 1 97.62 15 HIS B CA 1
ATOM 2464 C C . HIS B 1 15 ? -11.055 23.016 26.391 1 97.62 15 HIS B C 1
ATOM 2466 O O . HIS B 1 15 ? -11.117 21.984 27.062 1 97.62 15 HIS B O 1
ATOM 2472 N N . ASP B 1 16 ? -11.914 23.953 26.469 1 97.06 16 ASP B N 1
ATOM 2473 C CA . ASP B 1 16 ? -13.219 23.859 27.109 1 97.06 16 ASP B CA 1
ATOM 2474 C C . ASP B 1 16 ? -14.227 24.781 26.438 1 97.06 16 ASP B C 1
ATOM 2476 O O . ASP B 1 16 ? -13.891 25.5 25.484 1 97.06 16 ASP B O 1
ATOM 2480 N N . GLU B 1 17 ? -15.445 24.719 26.906 1 96.81 17 GLU B N 1
ATOM 2481 C CA . GLU B 1 17 ? -16.484 25.516 26.281 1 96.81 17 GLU B CA 1
ATOM 2482 C C . GLU B 1 17 ? -16.172 27 26.375 1 96.81 17 GLU B C 1
ATOM 2484 O O . GLU B 1 17 ? -16.469 27.766 25.453 1 96.81 17 GLU B O 1
ATOM 2489 N N . GLU B 1 18 ? -15.586 27.375 27.406 1 97.44 18 GLU B N 1
ATOM 2490 C CA . GLU B 1 18 ? -15.25 28.781 27.609 1 97.44 18 GLU B CA 1
ATOM 2491 C C . GLU B 1 18 ? -14.18 29.234 26.641 1 97.44 18 GLU B C 1
ATOM 2493 O O . GLU B 1 18 ? -14.258 30.344 26.094 1 97.44 18 GLU B O 1
ATOM 2498 N N . SER B 1 19 ? -13.148 28.438 26.484 1 98.12 19 SER B N 1
ATOM 2499 C CA . SER B 1 19 ? -12.086 28.812 25.562 1 98.12 19 SER B CA 1
ATOM 2500 C C . SER B 1 19 ? -12.594 28.906 24.125 1 98.12 19 SER B C 1
ATOM 2502 O O . SER B 1 19 ? -12.188 29.797 23.375 1 98.12 19 SER B O 1
ATOM 2504 N N . LEU B 1 20 ? -13.516 28 23.75 1 98.25 20 LEU B N 1
ATOM 2505 C CA . LEU B 1 20 ? -14.086 28.047 22.406 1 98.25 20 LEU B CA 1
ATOM 2506 C C . LEU B 1 20 ? -15.008 29.266 22.25 1 98.25 20 LEU B C 1
ATOM 2508 O O . LEU B 1 20 ? -15.023 29.906 21.203 1 98.25 20 LEU B O 1
ATOM 2512 N N . ASP B 1 21 ? -15.734 29.516 23.297 1 98 21 ASP B N 1
ATOM 2513 C CA . ASP B 1 21 ? -16.578 30.703 23.281 1 98 21 ASP B CA 1
ATOM 2514 C C . ASP B 1 21 ? -15.742 31.984 23.188 1 98 21 ASP B C 1
ATOM 2516 O O . ASP B 1 21 ? -16.109 32.906 22.469 1 98 21 ASP B O 1
ATOM 2520 N N . TYR B 1 22 ? -14.727 32.031 23.953 1 98.06 22 TYR B N 1
ATOM 2521 C CA . TYR B 1 22 ? -13.805 33.156 23.875 1 98.06 22 TYR B CA 1
ATOM 2522 C C . TYR B 1 22 ? -13.328 33.375 22.438 1 98.06 22 TYR B C 1
ATOM 2524 O O . TYR B 1 22 ? -13.414 34.469 21.906 1 98.06 22 TYR B O 1
ATOM 2532 N N . ALA B 1 23 ? -12.828 32.375 21.797 1 98.38 23 ALA B N 1
ATOM 2533 C CA . ALA B 1 23 ? -12.289 32.469 20.438 1 98.38 23 ALA B CA 1
ATOM 2534 C C . ALA B 1 23 ? -13.352 32.938 19.453 1 98.38 23 ALA B C 1
ATOM 2536 O O . ALA B 1 23 ? -13.125 33.906 18.703 1 98.38 23 ALA B O 1
ATOM 2537 N N . GLU B 1 24 ? -14.508 32.406 19.516 1 98.31 24 GLU B N 1
ATOM 2538 C CA . GLU B 1 24 ? -15.539 32.625 18.516 1 98.31 24 GLU B CA 1
ATOM 2539 C C . GLU B 1 24 ? -16.266 33.938 18.75 1 98.31 24 GLU B C 1
ATOM 2541 O O . GLU B 1 24 ? -16.516 34.688 17.797 1 98.31 24 GLU B O 1
ATOM 2546 N N . ASN B 1 25 ? -16.547 34.281 20.047 1 97.81 25 ASN B N 1
ATOM 2547 C CA . ASN B 1 25 ? -17.531 35.312 20.312 1 97.81 25 ASN B CA 1
ATOM 2548 C C . ASN B 1 25 ? -16.906 36.5 21.031 1 97.81 25 ASN B C 1
ATOM 2550 O O . ASN B 1 25 ? -17.422 37.625 20.969 1 97.81 25 ASN B O 1
ATOM 2554 N N . ARG B 1 26 ? -15.844 36.25 21.75 1 97.56 26 ARG B N 1
ATOM 2555 C CA . ARG B 1 26 ? -15.383 37.312 22.641 1 97.56 26 ARG B CA 1
ATOM 2556 C C . ARG B 1 26 ? -14.094 37.938 22.125 1 97.56 26 ARG B C 1
ATOM 2558 O O . ARG B 1 26 ? -13.836 39.125 22.359 1 97.56 26 ARG B O 1
ATOM 2565 N N . PHE B 1 27 ? -13.312 37.156 21.469 1 98 27 PHE B N 1
ATOM 2566 C CA . PHE B 1 27 ? -12.039 37.688 20.969 1 98 27 PHE B CA 1
ATOM 2567 C C . PHE B 1 27 ? -12.266 38.75 19.922 1 98 27 PHE B C 1
ATOM 2569 O O . PHE B 1 27 ? -13.078 38.594 19 1 98 27 PHE B O 1
ATOM 2576 N N . GLN B 1 28 ? -11.562 39.875 20.047 1 97.31 28 GLN B N 1
ATOM 2577 C CA . GLN B 1 28 ? -11.648 40.969 19.078 1 97.31 28 GLN B CA 1
ATOM 2578 C C . GLN B 1 28 ? -10.43 40.969 18.156 1 97.31 28 GLN B C 1
ATOM 2580 O O . GLN B 1 28 ? -9.312 41.25 18.609 1 97.31 28 GLN B O 1
ATOM 2585 N N . VAL B 1 29 ? -10.711 40.75 16.922 1 98.25 29 VAL B N 1
ATOM 2586 C CA . VAL B 1 29 ? -9.664 40.719 15.898 1 98.25 29 VAL B CA 1
ATOM 2587 C C . VAL B 1 29 ? -9.289 42.156 15.531 1 98.25 29 VAL B C 1
ATOM 2589 O O . VAL B 1 29 ? -10.164 43 15.32 1 98.25 29 VAL B O 1
ATOM 2592 N N . TRP B 1 30 ? -8.008 42.406 15.523 1 98.19 30 TRP B N 1
ATOM 2593 C CA . TRP B 1 30 ? -7.492 43.719 15.078 1 98.19 30 TRP B CA 1
ATOM 2594 C C . TRP B 1 30 ? -7.027 43.625 13.625 1 98.19 30 TRP B C 1
ATOM 2596 O O . TRP B 1 30 ? -6.656 42.562 13.141 1 98.19 30 TRP B O 1
ATOM 2606 N N . ASP B 1 31 ? -6.992 44.75 12.961 1 98.12 31 ASP B N 1
ATOM 2607 C CA . ASP B 1 31 ? -6.688 44.812 11.531 1 98.12 31 ASP B CA 1
ATOM 2608 C C . ASP B 1 31 ? -5.281 44.312 11.242 1 98.12 31 ASP B C 1
ATOM 2610 O O . ASP B 1 31 ? -5.016 43.781 10.164 1 98.12 31 ASP B O 1
ATOM 2614 N N . GLU B 1 32 ? -4.461 44.406 12.203 1 97.88 32 GLU B N 1
ATOM 2615 C CA . GLU B 1 32 ? -3.061 44.062 11.961 1 97.88 32 GLU B CA 1
ATOM 2616 C C . GLU B 1 32 ? -2.748 42.656 12.391 1 97.88 32 GLU B C 1
ATOM 2618 O O . GLU B 1 32 ? -1.622 42.188 12.219 1 97.88 32 GLU B O 1
ATOM 2623 N N . ASP B 1 33 ? -3.727 41.938 12.938 1 98.5 33 ASP B N 1
ATOM 2624 C CA . ASP B 1 33 ? -3.514 40.562 13.367 1 98.5 33 ASP B CA 1
ATOM 2625 C C . ASP B 1 33 ? -3.166 39.656 12.188 1 98.5 33 ASP B C 1
ATOM 2627 O O . ASP B 1 33 ? -3.643 39.875 11.07 1 98.5 33 ASP B O 1
ATOM 2631 N N . ILE B 1 34 ? -2.279 38.719 12.375 1 98.75 34 ILE B N 1
ATOM 2632 C CA . ILE B 1 34 ? -1.916 37.719 11.406 1 98.75 34 ILE B CA 1
ATOM 2633 C C . ILE B 1 34 ? -2.24 36.312 11.969 1 98.75 34 ILE B C 1
ATOM 2635 O O . ILE B 1 34 ? -1.735 35.938 13.023 1 98.75 34 ILE B O 1
ATOM 2639 N N . PHE B 1 35 ? -3.092 35.594 11.289 1 98.88 35 PHE B N 1
ATOM 2640 C CA . PHE B 1 35 ? -3.514 34.25 11.727 1 98.88 35 PHE B CA 1
ATOM 2641 C C . PHE B 1 35 ? -2.793 33.188 10.945 1 98.88 35 PHE B C 1
ATOM 2643 O O . PHE B 1 35 ? -2.752 33.219 9.711 1 98.88 35 PHE B O 1
ATOM 2650 N N . ASN B 1 36 ? -2.098 32.281 11.648 1 98.88 36 ASN B N 1
ATOM 2651 C CA . ASN B 1 36 ? -1.61 31.016 11.141 1 98.88 36 ASN B CA 1
ATOM 2652 C C . ASN B 1 36 ? -2.652 29.906 11.297 1 98.88 36 ASN B C 1
ATOM 2654 O O . ASN B 1 36 ? -2.811 29.359 12.383 1 98.88 36 ASN B O 1
ATOM 2658 N N . VAL B 1 37 ? -3.371 29.594 10.234 1 98.88 37 VAL B N 1
ATOM 2659 C CA . VAL B 1 37 ? -4.461 28.625 10.297 1 98.88 37 VAL B CA 1
ATOM 2660 C C . VAL B 1 37 ? -4.074 27.344 9.547 1 98.88 37 VAL B C 1
ATOM 2662 O O . VAL B 1 37 ? -3.664 27.406 8.383 1 98.88 37 VAL B O 1
ATOM 2665 N N . THR B 1 38 ? -4.152 26.25 10.203 1 98.81 38 THR B N 1
ATOM 2666 C CA . THR B 1 38 ? -3.832 24.938 9.633 1 98.81 38 THR B CA 1
ATOM 2667 C C . THR B 1 38 ? -4.781 23.875 10.172 1 98.81 38 THR B C 1
ATOM 2669 O O . THR B 1 38 ? -5.352 24.016 11.25 1 98.81 38 THR B O 1
ATOM 2672 N N . TYR B 1 39 ? -5.082 22.812 9.359 1 98.75 39 TYR B N 1
ATOM 2673 C CA . TYR B 1 39 ? -5.512 21.547 9.953 1 98.75 39 TYR B CA 1
ATOM 2674 C C . TYR B 1 39 ? -4.387 20.922 10.766 1 98.75 39 TYR B C 1
ATOM 2676 O O . TYR B 1 39 ? -3.205 21.141 10.492 1 98.75 39 TYR B O 1
ATOM 2684 N N . PRO B 1 40 ? -4.734 20.109 11.812 1 98.44 40 PRO B N 1
ATOM 2685 C CA . PRO B 1 40 ? -3.658 19.5 12.594 1 98.44 40 PRO B CA 1
ATOM 2686 C C . PRO B 1 40 ? -2.645 18.75 11.719 1 98.44 40 PRO B C 1
ATOM 2688 O O . PRO B 1 40 ? -3.025 18.078 10.758 1 98.44 40 PRO B O 1
ATOM 2691 N N . LYS B 1 41 ? -1.326 19 12.055 1 98.25 41 LYS B N 1
ATOM 2692 C CA . LYS B 1 41 ? -0.2 18.281 11.461 1 98.25 41 LYS B CA 1
ATOM 2693 C C . LYS B 1 41 ? -0.019 18.656 10 1 98.25 41 LYS B C 1
ATOM 2695 O O . LYS B 1 41 ? 0.383 17.812 9.18 1 98.25 41 LYS B O 1
ATOM 2700 N N . SER B 1 42 ? -0.273 19.922 9.68 1 98.06 42 SER B N 1
ATOM 2701 C CA . SER B 1 42 ? -0.173 20.391 8.297 1 98.06 42 SER B CA 1
ATOM 2702 C C . SER B 1 42 ? 0.884 21.484 8.164 1 98.06 42 SER B C 1
ATOM 2704 O O . SER B 1 42 ? 0.794 22.344 7.277 1 98.06 42 SER B O 1
ATOM 2706 N N . GLY B 1 43 ? 1.828 21.562 9.055 1 97.75 43 GLY B N 1
ATOM 2707 C CA . GLY B 1 43 ? 2.883 22.562 8.977 1 97.75 43 GLY B CA 1
ATOM 2708 C C . GLY B 1 43 ? 2.65 23.734 9.898 1 97.75 43 GLY B C 1
ATOM 2709 O O . GLY B 1 43 ? 3.109 24.844 9.625 1 97.75 43 GLY B O 1
ATOM 2710 N N . THR B 1 44 ? 1.96 23.469 10.984 1 98.44 44 THR B N 1
ATOM 2711 C CA . THR B 1 44 ? 1.561 24.516 11.914 1 98.44 44 THR B CA 1
ATOM 2712 C C . THR B 1 44 ? 2.783 25.156 12.562 1 98.44 44 THR B C 1
ATOM 2714 O O . THR B 1 44 ? 2.955 26.375 12.508 1 98.44 44 THR B O 1
ATOM 2717 N N . THR B 1 45 ? 3.613 24.359 13.164 1 98.19 45 THR B N 1
ATOM 2718 C CA . THR B 1 45 ? 4.793 24.844 13.867 1 98.19 45 THR B CA 1
ATOM 2719 C C . THR B 1 45 ? 5.777 25.484 12.898 1 98.19 45 THR B C 1
ATOM 2721 O O . THR B 1 45 ? 6.461 26.453 13.25 1 98.19 45 THR B O 1
ATOM 2724 N N . TRP B 1 46 ? 5.805 24.953 11.695 1 98.62 46 TRP B N 1
ATOM 2725 C CA . TRP B 1 46 ? 6.66 25.5 10.656 1 98.62 46 TRP B CA 1
ATOM 2726 C C . TRP B 1 46 ? 6.277 26.938 10.336 1 98.62 46 TRP B C 1
ATOM 2728 O O . TRP B 1 46 ? 7.125 27.828 10.359 1 98.62 46 TRP B O 1
ATOM 2738 N N . MET B 1 47 ? 5.039 27.172 10.133 1 98.81 47 MET B N 1
ATOM 2739 C CA . MET B 1 47 ? 4.578 28.516 9.805 1 98.81 47 MET B CA 1
ATOM 2740 C C . MET B 1 47 ? 4.68 29.438 11.008 1 98.81 47 MET B C 1
ATOM 2742 O O . MET B 1 47 ? 4.969 30.625 10.867 1 98.81 47 MET B O 1
ATOM 2746 N N . GLN B 1 48 ? 4.461 28.891 12.242 1 98.75 48 GLN B N 1
ATOM 2747 C CA . GLN B 1 48 ? 4.73 29.688 13.438 1 98.75 48 GLN B CA 1
ATOM 2748 C C . GLN B 1 48 ? 6.152 30.234 13.422 1 98.75 48 GLN B C 1
ATOM 2750 O O . GLN B 1 48 ? 6.379 31.406 13.727 1 98.75 48 GLN B O 1
ATOM 2755 N N . GLN B 1 49 ? 7.043 29.359 13.07 1 98.75 49 GLN B N 1
ATOM 2756 C CA . GLN B 1 49 ? 8.461 29.719 13.062 1 98.75 49 GLN B CA 1
ATOM 2757 C C . GLN B 1 49 ? 8.758 30.781 12 1 98.75 49 GLN B C 1
ATOM 2759 O O . GLN B 1 49 ? 9.422 31.766 12.273 1 98.75 49 GLN B O 1
ATOM 2764 N N . ILE B 1 50 ? 8.25 30.578 10.844 1 98.81 50 ILE B N 1
ATOM 2765 C CA . ILE B 1 50 ? 8.453 31.484 9.727 1 98.81 50 ILE B CA 1
ATOM 2766 C C . ILE B 1 50 ? 7.922 32.875 10.094 1 98.81 50 ILE B C 1
ATOM 2768 O O . ILE B 1 50 ? 8.633 33.875 9.961 1 98.81 50 ILE B O 1
ATOM 2772 N N . LEU B 1 51 ? 6.75 32.906 10.617 1 98.75 51 LEU B N 1
ATOM 2773 C CA . LEU B 1 51 ? 6.121 34.188 10.961 1 98.75 51 LEU B CA 1
ATOM 2774 C C . LEU B 1 51 ? 6.891 34.906 12.062 1 98.75 51 LEU B C 1
ATOM 2776 O O . LEU B 1 51 ? 7.07 36.125 12.016 1 98.75 51 LEU B O 1
ATOM 2780 N N . THR B 1 52 ? 7.312 34.125 13.086 1 98.56 52 THR B N 1
ATOM 2781 C CA . THR B 1 52 ? 8.102 34.719 14.172 1 98.56 52 THR B CA 1
ATOM 2782 C C . THR B 1 52 ? 9.375 35.375 13.633 1 98.56 52 THR B C 1
ATOM 2784 O O . THR B 1 52 ? 9.711 36.5 14 1 98.56 52 THR B O 1
ATOM 2787 N N . LEU B 1 53 ? 10.047 34.688 12.719 1 98.75 53 LEU B N 1
ATOM 2788 C CA . LEU B 1 53 ? 11.305 35.156 12.172 1 98.75 53 LEU B CA 1
ATOM 2789 C C . LEU B 1 53 ? 11.086 36.375 11.258 1 98.75 53 LEU B C 1
ATOM 2791 O O . LEU B 1 53 ? 11.867 37.312 11.281 1 98.75 53 LEU B O 1
ATOM 2795 N N . ILE B 1 54 ? 10.047 36.312 10.5 1 98.56 54 ILE B N 1
ATOM 2796 C CA . ILE B 1 54 ? 9.727 37.438 9.664 1 98.56 54 ILE B CA 1
ATOM 2797 C C . ILE B 1 54 ? 9.445 38.656 10.547 1 98.56 54 ILE B C 1
ATOM 2799 O O . ILE B 1 54 ? 9.953 39.75 10.297 1 98.56 54 ILE B O 1
ATOM 2803 N N . HIS B 1 55 ? 8.625 38.438 11.562 1 97.38 55 HIS B N 1
ATOM 2804 C CA . HIS B 1 55 ? 8.266 39.5 12.484 1 97.38 55 HIS B CA 1
ATOM 2805 C C . HIS B 1 55 ? 9.5 40.125 13.133 1 97.38 55 HIS B C 1
ATOM 2807 O O . HIS B 1 55 ? 9.547 41.312 13.383 1 97.38 55 HIS B O 1
ATOM 2813 N N . SER B 1 56 ? 10.523 39.344 13.367 1 97.5 56 SER B N 1
ATOM 2814 C CA . SER B 1 56 ? 11.742 39.781 14.039 1 97.5 56 SER B CA 1
ATOM 2815 C C . SER B 1 56 ? 12.812 40.188 13.039 1 97.5 56 SER B C 1
ATOM 2817 O O . SER B 1 56 ? 14 40.219 13.367 1 97.5 56 SER B O 1
ATOM 2819 N N . ASN B 1 57 ? 12.453 40.344 11.82 1 97.88 57 ASN B N 1
ATOM 2820 C CA . ASN B 1 57 ? 13.367 40.781 10.766 1 97.88 57 ASN B CA 1
ATOM 2821 C C . ASN B 1 57 ? 14.531 39.812 10.602 1 97.88 57 ASN B C 1
ATOM 2823 O O . ASN B 1 57 ? 15.68 40.219 10.445 1 97.88 57 ASN B O 1
ATOM 2827 N N . GLY B 1 58 ? 14.18 38.531 10.812 1 98 58 GLY B N 1
ATOM 2828 C CA . GLY B 1 58 ? 15.18 37.5 10.609 1 98 58 GLY B CA 1
ATOM 2829 C C . GLY B 1 58 ? 16.016 37.219 11.844 1 98 58 GLY B C 1
ATOM 2830 O O . GLY B 1 58 ? 16.875 36.312 11.836 1 98 58 GLY B O 1
ATOM 2831 N N . ASP B 1 59 ? 15.789 37.969 12.867 1 98.19 59 ASP B N 1
ATOM 2832 C CA . ASP B 1 59 ? 16.516 37.75 14.117 1 98.19 59 ASP B CA 1
ATOM 2833 C C . ASP B 1 59 ? 16 36.5 14.828 1 98.19 59 ASP B C 1
AT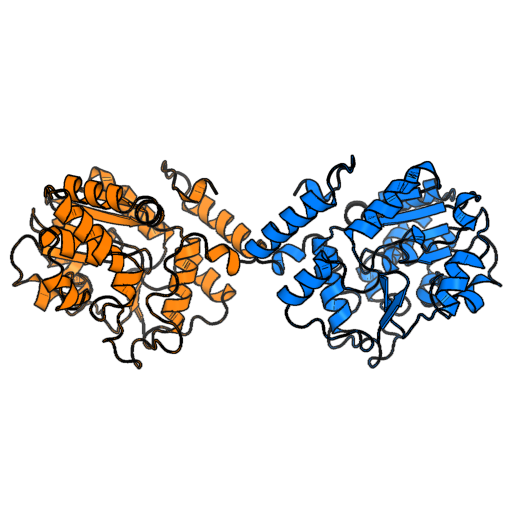OM 2835 O O . ASP B 1 59 ? 14.844 36.438 15.25 1 98.19 59 ASP B O 1
ATOM 2839 N N . PRO B 1 60 ? 16.828 35.5 15.055 1 98 60 PRO B N 1
ATOM 2840 C CA . PRO B 1 60 ? 16.359 34.219 15.602 1 98 60 PRO B CA 1
ATOM 2841 C C . PRO B 1 60 ? 16.281 34.219 17.125 1 98 60 PRO B C 1
ATOM 2843 O O . PRO B 1 60 ? 15.875 33.219 17.734 1 98 60 PRO B O 1
ATOM 2846 N N . THR B 1 61 ? 16.594 35.312 17.766 1 98.25 61 THR B N 1
ATOM 2847 C CA . THR B 1 61 ? 16.656 35.375 19.219 1 98.25 61 THR B CA 1
ATOM 2848 C C . THR B 1 61 ? 15.328 34.938 19.828 1 98.25 61 THR B C 1
ATOM 2850 O O . THR B 1 61 ? 15.281 34.062 20.688 1 98.25 61 THR B O 1
ATOM 2853 N N . LEU B 1 62 ? 14.32 35.531 19.391 1 97.38 62 LEU B N 1
ATOM 2854 C CA . LEU B 1 62 ? 13.008 35.219 19.938 1 97.38 62 LEU B CA 1
ATOM 2855 C C . LEU B 1 62 ? 12.625 33.781 19.672 1 97.38 62 LEU B C 1
ATOM 2857 O O . LEU B 1 62 ? 12.125 33.094 20.578 1 97.38 62 LEU B O 1
ATOM 2861 N N . SER B 1 63 ? 12.875 33.281 18.453 1 97.56 63 SER B N 1
ATOM 2862 C CA . SER B 1 63 ? 12.508 31.922 18.062 1 97.56 63 SER B CA 1
ATOM 2863 C C . SER B 1 63 ? 13.336 30.875 18.828 1 97.56 63 SER B C 1
ATOM 2865 O O . SER B 1 63 ? 12.961 29.703 18.891 1 97.56 63 SER B O 1
ATOM 2867 N N . ARG B 1 64 ? 14.375 31.297 19.438 1 97.62 64 ARG B N 1
ATOM 2868 C CA . ARG B 1 64 ? 15.25 30.391 20.172 1 97.62 64 ARG B CA 1
ATOM 2869 C C . ARG B 1 64 ? 15.094 30.562 21.672 1 97.62 64 ARG B C 1
ATOM 2871 O O . ARG B 1 64 ? 15.719 29.859 22.453 1 97.62 64 ARG B O 1
ATOM 2878 N N . SER B 1 65 ? 14.234 31.5 22.109 1 98 65 SER B N 1
ATOM 2879 C CA . SER B 1 65 ? 14.18 31.781 23.531 1 98 65 SER B CA 1
ATOM 2880 C C . SER B 1 65 ? 12.773 31.594 24.078 1 98 65 SER B C 1
ATOM 2882 O O . SER B 1 65 ? 12.586 31.406 25.281 1 98 65 SER B O 1
ATOM 2884 N N . VAL B 1 66 ? 11.812 31.656 23.234 1 97.62 66 VAL B N 1
ATOM 2885 C CA . VAL B 1 66 ? 10.422 31.547 23.656 1 97.62 66 VAL B CA 1
ATOM 2886 C C . VAL B 1 66 ? 9.742 30.422 22.875 1 97.62 66 VAL B C 1
ATOM 2888 O O . VAL B 1 66 ? 9.844 30.344 21.656 1 97.62 66 VAL B O 1
ATOM 2891 N N . PRO B 1 67 ? 9.047 29.516 23.578 1 97.56 67 PRO B N 1
ATOM 2892 C CA . PRO B 1 67 ? 8.391 28.406 22.906 1 97.56 67 PRO B CA 1
ATOM 2893 C C . PRO B 1 67 ? 7.391 28.859 21.844 1 97.56 67 PRO B C 1
ATOM 2895 O O . PRO B 1 67 ? 6.727 29.891 22.016 1 97.56 67 PRO B O 1
ATOM 2898 N N . SER B 1 68 ? 7.305 28.094 20.797 1 97.25 68 SER B N 1
ATOM 2899 C CA . SER B 1 68 ? 6.469 28.453 19.656 1 97.25 68 SER B CA 1
ATOM 2900 C C . SER B 1 68 ? 5.031 28.719 20.094 1 97.25 68 SER B C 1
ATOM 2902 O O . SER B 1 68 ? 4.391 29.641 19.594 1 97.25 68 SER B O 1
ATOM 2904 N N . TRP B 1 69 ? 4.492 27.938 21.125 1 95.06 69 TRP B N 1
ATOM 2905 C CA . TRP B 1 69 ? 3.098 28.078 21.531 1 95.06 69 TRP B CA 1
ATOM 2906 C C . TRP B 1 69 ? 2.891 29.359 22.344 1 95.06 69 TRP B C 1
ATOM 2908 O O . TRP B 1 69 ? 1.756 29.797 22.531 1 95.06 69 TRP B O 1
ATOM 2918 N N . GLU B 1 70 ? 3.939 29.953 22.75 1 95.94 70 GLU B N 1
ATOM 2919 C CA . GLU B 1 70 ? 3.863 31.234 23.422 1 95.94 70 GLU B CA 1
ATOM 2920 C C . GLU B 1 70 ? 4.035 32.375 22.438 1 95.94 70 GLU B C 1
ATOM 2922 O O . GLU B 1 70 ? 3.422 33.438 22.609 1 95.94 70 GLU B O 1
ATOM 2927 N N . ARG B 1 71 ? 4.867 32.188 21.438 1 97.12 71 ARG B N 1
ATOM 2928 C CA . ARG B 1 71 ? 5.148 33.25 20.469 1 97.12 71 ARG B CA 1
ATOM 2929 C C . ARG B 1 71 ? 3.955 33.469 19.531 1 97.12 71 ARG B C 1
ATOM 2931 O O . ARG B 1 71 ? 3.691 34.594 19.109 1 97.12 71 ARG B O 1
ATOM 2938 N N . VAL B 1 72 ? 3.379 32.375 19.203 1 98.12 72 VAL B N 1
ATOM 2939 C CA . VAL B 1 72 ? 2.213 32.375 18.328 1 98.12 72 VAL B CA 1
ATOM 2940 C C . VAL B 1 72 ? 1.104 31.531 18.938 1 98.12 72 VAL B C 1
ATOM 2942 O O . VAL B 1 72 ? 0.838 30.422 18.469 1 98.12 72 VAL B O 1
ATOM 2945 N N . PRO B 1 73 ? 0.436 32.062 19.938 1 97.94 73 PRO B N 1
ATOM 2946 C CA . PRO B 1 73 ? -0.498 31.266 20.75 1 97.94 73 PRO B CA 1
ATOM 2947 C C . PRO B 1 73 ? -1.722 30.797 19.953 1 97.94 73 PRO B C 1
ATOM 2949 O O . PRO B 1 73 ? -2.059 31.406 18.938 1 97.94 73 PRO B O 1
ATOM 2952 N N . TRP B 1 74 ? -2.365 29.766 20.469 1 98.31 74 TRP B N 1
ATOM 2953 C CA . TRP B 1 74 ? -3.586 29.203 19.891 1 98.31 74 TRP B CA 1
ATOM 2954 C C . TRP B 1 74 ? -4.816 29.953 20.406 1 98.31 74 TRP B C 1
ATOM 2956 O O . TRP B 1 74 ? -5.086 29.953 21.609 1 98.31 74 TRP B O 1
ATOM 2966 N N . ILE B 1 75 ? -5.613 30.422 19.516 1 98.69 75 ILE B N 1
ATOM 2967 C CA . ILE B 1 75 ? -6.707 31.312 19.906 1 98.69 75 ILE B CA 1
ATOM 2968 C C . ILE B 1 75 ? -7.789 30.5 20.625 1 98.69 75 ILE B C 1
ATOM 2970 O O . ILE B 1 75 ? -8.508 31.047 21.469 1 98.69 75 ILE B O 1
ATOM 2974 N N . GLU B 1 76 ? -7.887 29.188 20.328 1 98.5 76 GLU B N 1
ATOM 2975 C CA . GLU B 1 76 ? -8.992 28.375 20.828 1 98.5 76 GLU B CA 1
ATOM 2976 C C . GLU B 1 76 ? -8.625 27.703 22.141 1 98.5 76 GLU B C 1
ATOM 2978 O O . GLU B 1 76 ? -9.445 27 22.75 1 98.5 76 GLU B O 1
ATOM 2983 N N . GLN B 1 77 ? -7.398 27.828 22.578 1 97.81 77 GLN B N 1
ATOM 2984 C CA . GLN B 1 77 ? -6.977 27.156 23.797 1 97.81 77 GLN B CA 1
ATOM 2985 C C . GLN B 1 77 ? -7.238 28.016 25.031 1 97.81 77 GLN B C 1
ATOM 2987 O O . GLN B 1 77 ? -7.367 29.234 24.922 1 97.81 77 GLN B O 1
ATOM 2992 N N . ARG B 1 78 ? -7.207 27.375 26.156 1 96.88 78 ARG B N 1
ATOM 2993 C CA . ARG B 1 78 ? -7.512 28.031 27.438 1 96.88 78 ARG B CA 1
ATOM 2994 C C . ARG B 1 78 ? -6.516 29.141 27.719 1 96.88 78 ARG B C 1
ATOM 2996 O O . ARG B 1 78 ? -6.863 30.141 28.359 1 96.88 78 ARG B O 1
ATOM 3003 N N . THR B 1 79 ? -5.371 29.031 27.188 1 95.06 79 THR B N 1
ATOM 3004 C CA . THR B 1 79 ? -4.309 29.984 27.5 1 95.06 79 THR B CA 1
ATOM 3005 C C . THR B 1 79 ? -4.422 31.234 26.625 1 95.06 79 THR B C 1
ATOM 3007 O O . THR B 1 79 ? -3.709 32.219 26.844 1 95.06 79 THR B O 1
ATOM 3010 N N . ALA B 1 80 ? -5.277 31.25 25.688 1 96.38 80 ALA B N 1
ATOM 3011 C CA . ALA B 1 80 ? -5.336 32.312 24.688 1 96.38 80 ALA B CA 1
ATOM 3012 C C . ALA B 1 80 ? -5.559 33.656 25.312 1 96.38 80 ALA B C 1
ATOM 3014 O O . ALA B 1 80 ? -4.871 34.625 24.984 1 96.38 80 ALA B O 1
ATOM 3015 N N . HIS B 1 81 ? -6.496 33.688 26.203 1 94 81 HIS B N 1
ATOM 3016 C CA . HIS B 1 81 ? -6.84 34.938 26.828 1 94 81 HIS B CA 1
ATOM 3017 C C . HIS B 1 81 ? -5.621 35.594 27.469 1 94 81 HIS B C 1
ATOM 3019 O O . HIS B 1 81 ? -5.375 36.781 27.297 1 94 81 HIS B O 1
ATOM 3025 N N . GLY B 1 82 ? -4.898 34.844 28.203 1 93.06 82 GLY B N 1
ATOM 3026 C CA . GLY B 1 82 ? -3.723 35.375 28.891 1 93.06 82 GLY B CA 1
ATOM 3027 C C . GLY B 1 82 ? -2.633 35.844 27.953 1 93.06 82 GLY B C 1
ATOM 3028 O O . GLY B 1 82 ? -1.948 36.812 28.219 1 93.06 82 GLY B O 1
ATOM 3029 N N . TYR B 1 83 ? -2.529 35.25 26.812 1 94.12 83 TYR B N 1
ATOM 3030 C CA . TYR B 1 83 ? -1.475 35.594 25.859 1 94.12 83 TYR B CA 1
ATOM 3031 C C . TYR B 1 83 ? -1.892 36.75 24.969 1 94.12 83 TYR B C 1
ATOM 3033 O O . TYR B 1 83 ? -1.096 37.656 24.703 1 94.12 83 TYR B O 1
ATOM 3041 N N . LEU B 1 84 ? -3.174 36.812 24.562 1 96.44 84 LEU B N 1
ATOM 3042 C CA . LEU B 1 84 ? -3.545 37.625 23.422 1 96.44 84 LEU B CA 1
ATOM 3043 C C . LEU B 1 84 ? -4.109 38.969 23.875 1 96.44 84 LEU B C 1
ATOM 3045 O O . LEU B 1 84 ? -4.031 39.969 23.156 1 96.44 84 LEU B O 1
ATOM 3049 N N . GLU B 1 85 ? -4.621 39.031 25.062 1 93.62 85 GLU B N 1
ATOM 3050 C CA . GLU B 1 85 ? -5.281 40.25 25.516 1 93.62 85 GLU B CA 1
ATOM 3051 C C . GLU B 1 85 ? -4.262 41.344 25.812 1 93.62 85 GLU B C 1
ATOM 3053 O O . GLU B 1 85 ? -4.57 42.531 25.688 1 93.62 85 GLU B O 1
ATOM 3058 N N . THR B 1 86 ? -3.094 41.062 26.141 1 90.38 86 THR B N 1
ATOM 3059 C CA . THR B 1 86 ? -2.109 42.062 26.531 1 90.38 86 THR B CA 1
ATOM 3060 C C . THR B 1 86 ? -1.003 42.156 25.484 1 90.38 86 THR B C 1
ATOM 3062 O O . THR B 1 86 ? -0.056 42.938 25.641 1 90.38 86 THR B O 1
ATOM 3065 N N . ARG B 1 87 ? -1.118 41.469 24.484 1 94.56 87 ARG B N 1
ATOM 3066 C CA . ARG B 1 87 ? -0.066 41.406 23.484 1 94.56 87 ARG B CA 1
ATOM 3067 C C . ARG B 1 87 ? -0.193 42.594 22.5 1 94.56 87 ARG B C 1
ATOM 3069 O O . ARG B 1 87 ? -1.292 42.906 22.047 1 94.56 87 ARG B O 1
ATOM 3076 N N . PRO B 1 88 ? 0.899 43.25 22.266 1 93.56 88 PRO B N 1
ATOM 3077 C CA . PRO B 1 88 ? 0.836 44.375 21.328 1 93.56 88 PRO B CA 1
ATOM 3078 C C . PRO B 1 88 ? 0.606 43.938 19.891 1 93.56 88 PRO B C 1
ATOM 3080 O O . PRO B 1 88 ? 0.961 42.812 19.516 1 93.56 88 PRO B O 1
ATOM 3083 N N . SER B 1 89 ? 0.149 44.844 19.047 1 94.81 89 SER B N 1
ATOM 3084 C CA . SER B 1 89 ? -0.057 44.656 17.609 1 94.81 89 SER B CA 1
ATOM 3085 C C . SER B 1 89 ? 1.26 44.75 16.844 1 94.81 89 SER B C 1
ATOM 3087 O O . SER B 1 89 ? 2.143 45.531 17.219 1 94.81 89 SER B O 1
ATOM 3089 N N . PRO B 1 90 ? 1.392 44.094 15.922 1 95.81 90 PRO B N 1
ATOM 3090 C CA . PRO B 1 90 ? 0.536 43.031 15.383 1 95.81 90 PRO B CA 1
ATOM 3091 C C . PRO B 1 90 ? 0.676 41.719 16.141 1 95.81 90 PRO B C 1
ATOM 3093 O O . PRO B 1 90 ? 1.778 41.344 16.562 1 95.81 90 PRO B O 1
ATOM 3096 N N . ARG B 1 91 ? -0.415 41.031 16.391 1 98.06 91 ARG B N 1
ATOM 3097 C CA . ARG B 1 91 ? -0.395 39.75 17.047 1 98.06 91 ARG B CA 1
ATOM 3098 C C . ARG B 1 91 ? -0.283 38.625 16.016 1 98.06 91 ARG B C 1
ATOM 3100 O O . ARG B 1 91 ? -0.902 38.688 14.953 1 98.06 91 ARG B O 1
ATOM 3107 N N . LEU B 1 92 ? 0.643 37.719 16.25 1 98.44 92 LEU B N 1
ATOM 3108 C CA . LEU B 1 92 ? 0.679 36.438 15.555 1 98.44 92 LEU B CA 1
ATOM 3109 C C . LEU B 1 92 ? -0.13 35.375 16.297 1 98.44 92 LEU B C 1
ATOM 3111 O O . LEU B 1 92 ? 0.134 35.125 17.484 1 98.44 92 LEU B O 1
ATOM 3115 N N . ILE B 1 93 ? -1.093 34.781 15.656 1 98.81 93 ILE B N 1
ATOM 3116 C CA . ILE B 1 93 ? -2.051 33.938 16.328 1 98.81 93 ILE B CA 1
ATOM 3117 C C . ILE B 1 93 ? -2.209 32.625 15.555 1 98.81 93 ILE B C 1
ATOM 3119 O O . ILE B 1 93 ? -2.273 32.625 14.32 1 98.81 93 ILE B O 1
ATOM 3123 N N . THR B 1 94 ? -2.209 31.516 16.219 1 98.81 94 THR B N 1
ATOM 3124 C CA . THR B 1 94 ? -2.367 30.203 15.578 1 98.81 94 THR B CA 1
ATOM 3125 C C . THR B 1 94 ? -3.768 29.656 15.82 1 98.81 94 THR B C 1
ATOM 3127 O O . THR B 1 94 ? -4.375 29.922 16.859 1 98.81 94 THR B O 1
ATOM 3130 N N . SER B 1 95 ? -4.293 28.859 14.852 1 98.88 95 SER B N 1
ATOM 3131 C CA . SER B 1 95 ? -5.57 28.203 15.086 1 98.88 95 SER B CA 1
ATOM 3132 C C . SER B 1 95 ? -5.711 26.953 14.219 1 98.88 95 SER B C 1
ATOM 3134 O O . SER B 1 95 ? -5.219 26.906 13.094 1 98.88 95 SER B O 1
ATOM 3136 N N . HIS B 1 96 ? -6.367 25.922 14.758 1 98.81 96 HIS B N 1
ATOM 3137 C CA . HIS B 1 96 ? -6.84 24.781 13.992 1 98.81 96 HIS B CA 1
ATOM 3138 C C . HIS B 1 96 ? -8.352 24.828 13.797 1 98.81 96 HIS B C 1
ATOM 3140 O O . HIS B 1 96 ? -8.945 23.875 13.281 1 98.81 96 HIS B O 1
ATOM 3146 N N . LEU B 1 97 ? -8.992 25.906 14.133 1 98.75 97 LEU B N 1
ATOM 3147 C CA . LEU B 1 97 ? -10.453 25.953 14.133 1 98.75 97 LEU B CA 1
ATOM 3148 C C . LEU B 1 97 ? -10.992 25.906 12.703 1 98.75 97 LEU B C 1
ATOM 3150 O O . LEU B 1 97 ? -10.461 26.562 11.812 1 98.75 97 LEU B O 1
ATOM 3154 N N . PRO B 1 98 ? -12.055 25.062 12.5 1 98.31 98 PRO B N 1
ATOM 3155 C CA . PRO B 1 98 ? -12.828 25.312 11.281 1 98.31 98 PRO B CA 1
ATOM 3156 C C . PRO B 1 98 ? -13.383 26.734 11.219 1 98.31 98 PRO B C 1
ATOM 3158 O O . PRO B 1 98 ? -13.547 27.391 12.25 1 98.31 98 PRO B O 1
ATOM 3161 N N . VAL B 1 99 ? -13.688 27.109 10.039 1 98.19 99 VAL B N 1
ATOM 3162 C CA . VAL B 1 99 ? -14 28.516 9.805 1 98.19 99 VAL B CA 1
ATOM 3163 C C . VAL B 1 99 ? -15.281 28.875 10.547 1 98.19 99 VAL B C 1
ATOM 3165 O O . VAL B 1 99 ? -15.43 30.016 11.008 1 98.19 99 VAL B O 1
ATOM 3168 N N . GLN B 1 100 ? -16.172 27.938 10.797 1 96.94 100 GLN B N 1
ATOM 3169 C CA . GLN B 1 100 ? -17.453 28.25 11.414 1 96.94 100 GLN B CA 1
ATOM 3170 C C . GLN B 1 100 ? -17.297 28.547 12.898 1 96.94 100 GLN B C 1
ATOM 3172 O O . GLN B 1 100 ? -18.219 29.062 13.539 1 96.94 100 GLN B O 1
ATOM 3177 N N . PHE B 1 101 ? -16.125 28.188 13.461 1 98 101 PHE B N 1
ATOM 3178 C CA . PHE B 1 101 ? -15.875 28.438 14.875 1 98 101 PHE B CA 1
ATOM 3179 C C . PHE B 1 101 ? -14.898 29.609 15.047 1 98 101 PHE B C 1
ATOM 3181 O O . PHE B 1 101 ? -14.484 29.922 16.172 1 98 101 PHE B O 1
ATOM 3188 N N . PHE B 1 102 ? -14.492 30.219 13.961 1 98.5 102 PHE B N 1
ATOM 3189 C CA . PHE B 1 102 ? -13.484 31.266 14.016 1 98.5 102 PHE B CA 1
ATOM 3190 C C . PHE B 1 102 ? -14.07 32.562 14.562 1 98.5 102 PHE B C 1
ATOM 3192 O O . PHE B 1 102 ? -15.289 32.719 14.617 1 98.5 102 PHE B O 1
ATOM 3199 N N . PRO B 1 103 ? -13.227 33.469 15.078 1 98.44 103 PRO B N 1
ATOM 3200 C CA . PRO B 1 103 ? -13.758 34.719 15.594 1 98.44 103 PRO B CA 1
ATOM 3201 C C . PRO B 1 103 ? -14.656 35.438 14.586 1 98.44 103 PRO B C 1
ATOM 3203 O O . PRO B 1 103 ? -14.227 35.719 13.461 1 98.44 103 PRO B O 1
ATOM 3206 N N . LYS B 1 104 ? -15.781 35.781 15.055 1 98.06 104 LYS B N 1
ATOM 3207 C CA . LYS B 1 104 ? -16.734 36.438 14.188 1 98.06 104 LYS B CA 1
ATOM 3208 C C . LYS B 1 104 ? -16.188 37.781 13.711 1 98.06 104 LYS B C 1
ATOM 3210 O O . LYS B 1 104 ? -16.453 38.219 12.586 1 98.06 104 LYS B O 1
ATOM 3215 N N . SER B 1 105 ? -15.414 38.438 14.508 1 98.06 105 SER B N 1
ATOM 3216 C CA . SER B 1 105 ? -14.883 39.75 14.219 1 98.06 105 SER B CA 1
ATOM 3217 C C . SER B 1 105 ? -13.867 39.719 13.086 1 98.06 105 SER B C 1
ATOM 3219 O O . SER B 1 105 ? -13.5 40.75 12.539 1 98.06 105 SER B O 1
ATOM 3221 N N . LEU B 1 106 ? -13.391 38.531 12.742 1 98.38 106 LEU B N 1
ATOM 3222 C CA . LEU B 1 106 ? -12.445 38.406 11.641 1 98.38 106 LEU B CA 1
ATOM 3223 C C . LEU B 1 106 ? -13.047 38.969 10.352 1 98.38 106 LEU B C 1
ATOM 3225 O O . LEU B 1 106 ? -12.367 39.688 9.602 1 98.38 106 LEU B O 1
ATOM 3229 N N . PHE B 1 107 ? -14.305 38.75 10.133 1 97.31 107 PHE B N 1
ATOM 3230 C CA . PHE B 1 107 ? -14.961 39 8.852 1 97.31 107 PHE B CA 1
ATOM 3231 C C . PHE B 1 107 ? -15.25 40.469 8.656 1 97.31 107 PHE B C 1
ATOM 3233 O O . PHE B 1 107 ? -15.648 40.906 7.574 1 97.31 107 PHE B O 1
ATOM 3240 N N . HIS B 1 108 ? -14.961 41.219 9.648 1 96.5 108 HIS B N 1
ATOM 3241 C CA . HIS B 1 108 ? -15.094 42.656 9.555 1 96.5 108 HIS B CA 1
ATOM 3242 C C . HIS B 1 108 ? -13.758 43.344 9.781 1 96.5 108 HIS B C 1
ATOM 3244 O O . HIS B 1 108 ? -13.719 44.562 10.078 1 96.5 108 HIS B O 1
ATOM 3250 N N . SER B 1 109 ? -12.734 42.625 9.68 1 98.06 109 SER B N 1
ATOM 3251 C CA . SER B 1 109 ? -11.406 43.156 9.914 1 98.06 109 SER B CA 1
ATOM 3252 C C . SER B 1 109 ? -10.539 43.062 8.656 1 98.06 109 SER B C 1
ATOM 3254 O O . SER B 1 109 ? -10.945 42.469 7.66 1 98.06 109 SER B O 1
ATOM 3256 N N . LYS B 1 110 ? -9.406 43.688 8.734 1 98 110 LYS B N 1
ATOM 3257 C CA . LYS B 1 110 ? -8.414 43.625 7.66 1 98 110 LYS B CA 1
ATOM 3258 C C . LYS B 1 110 ? -7.289 42.656 8.016 1 98 110 LYS B C 1
ATOM 3260 O O . LYS B 1 110 ? -6.219 42.688 7.402 1 98 110 LYS B O 1
ATOM 3265 N N . ALA B 1 111 ? -7.574 41.875 9.07 1 98.56 111 ALA B N 1
ATOM 3266 C CA . ALA B 1 111 ? -6.574 40.906 9.5 1 98.56 111 ALA B CA 1
ATOM 3267 C C . ALA B 1 111 ? -6.242 39.938 8.375 1 98.56 111 ALA B C 1
ATOM 3269 O O . ALA B 1 111 ? -7.008 39.781 7.422 1 98.56 111 ALA B O 1
ATOM 3270 N N . LYS B 1 112 ? -5.105 39.375 8.445 1 98.69 112 LYS B N 1
ATOM 3271 C CA . LYS B 1 112 ? -4.621 38.469 7.406 1 98.69 112 LYS B CA 1
ATOM 3272 C C . LYS B 1 112 ? -4.574 37.031 7.91 1 98.69 112 LYS B C 1
ATOM 3274 O O . LYS B 1 112 ? -4.195 36.781 9.055 1 98.69 112 LYS B O 1
ATOM 3279 N N . VAL B 1 113 ? -5.004 36.125 7.082 1 98.81 113 VAL B N 1
ATOM 3280 C CA . VAL B 1 113 ? -5.031 34.688 7.406 1 98.81 113 VAL B CA 1
ATOM 3281 C C . VAL B 1 113 ? -4.117 33.938 6.453 1 98.81 113 VAL B C 1
ATOM 3283 O O . VAL B 1 113 ? -4.293 33.969 5.23 1 98.81 113 VAL B O 1
ATOM 3286 N N . ILE B 1 114 ? -3.111 33.281 6.988 1 98.81 114 ILE B N 1
ATOM 3287 C CA . ILE B 1 114 ? -2.314 32.344 6.211 1 98.81 114 ILE B CA 1
ATOM 3288 C C . ILE B 1 114 ? -2.811 30.922 6.461 1 98.81 114 ILE B C 1
ATOM 3290 O O . ILE B 1 114 ? -2.701 30.406 7.578 1 98.81 114 ILE B O 1
ATOM 3294 N N . TYR B 1 115 ? -3.422 30.359 5.465 1 98.56 115 TYR B N 1
ATOM 3295 C CA . TYR B 1 115 ? -3.902 28.984 5.535 1 98.56 115 TYR B CA 1
ATOM 3296 C C . TYR B 1 115 ? -2.916 28.031 4.879 1 98.56 115 TYR B C 1
ATOM 3298 O O . TYR B 1 115 ? -2.756 28.031 3.656 1 98.56 115 TYR B O 1
ATOM 3306 N N . THR B 1 116 ? -2.238 27.219 5.699 1 98.25 116 THR B N 1
ATOM 3307 C CA . THR B 1 116 ? -1.319 26.203 5.191 1 98.25 116 THR B CA 1
ATOM 3308 C C . THR B 1 116 ? -2.006 24.844 5.105 1 98.25 116 THR B C 1
ATOM 3310 O O . THR B 1 116 ? -2.443 24.297 6.117 1 98.25 116 THR B O 1
ATOM 3313 N N . ALA B 1 117 ? -2.133 24.344 3.924 1 97.56 117 ALA B N 1
ATOM 3314 C CA . ALA B 1 117 ? -2.701 23.016 3.691 1 97.56 117 ALA B CA 1
ATOM 3315 C C . ALA B 1 117 ? -1.607 22 3.4 1 97.56 117 ALA B C 1
ATOM 3317 O O . ALA B 1 117 ? -0.473 22.359 3.086 1 97.56 117 ALA B O 1
ATOM 3318 N N . ARG B 1 118 ? -1.946 20.734 3.562 1 97.69 118 ARG B N 1
ATOM 3319 C CA . ARG B 1 118 ? -1.021 19.625 3.322 1 97.69 118 ARG B CA 1
ATOM 3320 C C . ARG B 1 118 ? -1.744 18.438 2.715 1 97.69 118 ARG B C 1
ATOM 3322 O O . ARG B 1 118 ? -2.918 18.203 3.006 1 97.69 118 ARG B O 1
ATOM 3329 N N . ASN B 1 119 ? -1.015 17.734 1.814 1 97.31 119 ASN B N 1
ATOM 3330 C CA . ASN B 1 119 ? -1.575 16.484 1.327 1 97.31 119 ASN B CA 1
ATOM 3331 C C . ASN B 1 119 ? -2.232 15.68 2.451 1 97.31 119 ASN B C 1
ATOM 3333 O O . ASN B 1 119 ? -1.584 15.359 3.451 1 97.31 119 ASN B O 1
ATOM 3337 N N . PRO B 1 120 ? -3.533 15.445 2.219 1 97.75 120 PRO B N 1
ATOM 3338 C CA . PRO B 1 120 ? -4.246 14.812 3.334 1 97.75 120 PRO B CA 1
ATOM 3339 C C . PRO B 1 120 ? -3.703 13.43 3.676 1 97.75 120 PRO B C 1
ATOM 3341 O O . PRO B 1 120 ? -3.822 12.984 4.816 1 97.75 120 PRO B O 1
ATOM 3344 N N . LYS B 1 121 ? -3.143 12.734 2.713 1 98.06 121 LYS B N 1
ATOM 3345 C CA . LYS B 1 121 ? -2.547 11.445 3.033 1 98.06 121 LYS B CA 1
ATOM 3346 C C . LYS B 1 121 ? -1.327 11.609 3.936 1 98.06 121 LYS B C 1
ATOM 3348 O O . LYS B 1 121 ? -1.141 10.844 4.883 1 98.06 121 LYS B O 1
ATOM 3353 N N . ASP B 1 122 ? -0.487 12.57 3.68 1 98.12 122 ASP B N 1
ATOM 3354 C CA . ASP B 1 122 ? 0.642 12.867 4.559 1 98.12 122 ASP B CA 1
ATOM 3355 C C . ASP B 1 122 ? 0.164 13.383 5.91 1 98.12 122 ASP B C 1
ATOM 3357 O O . ASP B 1 122 ? 0.767 13.086 6.945 1 98.12 122 ASP B O 1
ATOM 3361 N N . THR B 1 123 ? -0.916 14.188 5.848 1 98.5 123 THR B N 1
ATOM 3362 C CA . THR B 1 123 ? -1.507 14.672 7.094 1 98.5 123 THR B CA 1
ATOM 3363 C C . THR B 1 123 ? -1.969 13.5 7.957 1 98.5 123 THR B C 1
ATOM 3365 O O . THR B 1 123 ? -1.729 13.484 9.164 1 98.5 123 THR B O 1
ATOM 3368 N N . PHE B 1 124 ? -2.58 12.547 7.336 1 98.44 124 PHE B N 1
ATOM 3369 C CA . PHE B 1 124 ? -3.016 11.344 8.039 1 98.44 124 PHE B CA 1
ATOM 3370 C C . PHE B 1 124 ? -1.847 10.688 8.766 1 98.44 124 PHE B C 1
ATOM 3372 O O . PHE B 1 124 ? -1.946 10.375 9.953 1 98.44 124 PHE B O 1
ATOM 3379 N N . VAL B 1 125 ? -0.726 10.453 8.047 1 98.31 125 VAL B N 1
ATOM 3380 C CA . VAL B 1 125 ? 0.439 9.781 8.617 1 98.31 125 VAL B CA 1
ATOM 3381 C C . VAL B 1 125 ? 0.962 10.578 9.812 1 98.31 125 VAL B C 1
ATOM 3383 O O . VAL B 1 125 ? 1.233 10.016 10.875 1 98.31 125 VAL B O 1
ATOM 3386 N N . SER B 1 126 ? 1.03 11.852 9.578 1 98.12 126 SER B N 1
ATOM 3387 C CA . SER B 1 126 ? 1.529 12.711 10.641 1 98.12 126 SER B CA 1
ATOM 3388 C C . SER B 1 126 ? 0.591 12.711 11.844 1 98.12 126 SER B C 1
ATOM 3390 O O . SER B 1 126 ? 1.043 12.641 12.992 1 98.12 126 SER B O 1
ATOM 3392 N N . LEU B 1 127 ? -0.668 12.75 11.609 1 98.5 127 LEU B N 1
ATOM 3393 C CA . LEU B 1 127 ? -1.658 12.773 12.68 1 98.5 127 LEU B CA 1
ATOM 3394 C C . LEU B 1 127 ? -1.668 11.453 13.438 1 98.5 127 LEU B C 1
ATOM 3396 O O . LEU B 1 127 ? -1.817 11.43 14.664 1 98.5 127 LEU B O 1
ATOM 3400 N N . TYR B 1 128 ? -1.533 10.352 12.727 1 98.44 128 TYR B N 1
ATOM 3401 C CA . TYR B 1 128 ? -1.472 9.031 13.352 1 98.44 128 TYR B CA 1
ATOM 3402 C C . TYR B 1 128 ? -0.348 8.969 14.383 1 98.44 128 TYR B C 1
ATOM 3404 O O . TYR B 1 128 ? -0.555 8.516 15.508 1 98.44 128 TYR B O 1
ATOM 3412 N N . HIS B 1 129 ? 0.809 9.445 13.984 1 97.88 129 HIS B N 1
ATOM 3413 C CA . HIS B 1 129 ? 1.959 9.43 14.883 1 97.88 129 HIS B CA 1
ATOM 3414 C C . HIS B 1 129 ? 1.766 10.398 16.047 1 97.88 129 HIS B C 1
ATOM 3416 O O . HIS B 1 129 ? 2.227 10.141 17.156 1 97.88 129 HIS B O 1
ATOM 3422 N N . PHE B 1 130 ? 1.149 11.516 15.742 1 97.75 130 PHE B N 1
ATOM 3423 C CA . PHE B 1 130 ? 0.851 12.469 16.812 1 97.75 130 PHE B CA 1
ATOM 3424 C C . PHE B 1 130 ? -0.064 11.836 17.859 1 97.75 130 PHE B C 1
ATOM 3426 O O . PHE B 1 130 ? 0.162 11.992 19.062 1 97.75 130 PHE B O 1
ATOM 3433 N N . TYR B 1 131 ? -1.118 11.133 17.422 1 97.5 131 TYR B N 1
ATOM 3434 C CA . TYR B 1 131 ? -1.988 10.398 18.328 1 97.5 131 TYR B CA 1
ATOM 3435 C C . TYR B 1 131 ? -1.19 9.406 19.172 1 97.5 131 TYR B C 1
ATOM 3437 O O . TYR B 1 131 ? -1.397 9.297 20.375 1 97.5 131 TYR B O 1
ATOM 3445 N N . ASN B 1 132 ? -0.282 8.758 18.531 1 96.69 132 ASN B N 1
ATOM 3446 C CA . ASN B 1 132 ? 0.508 7.723 19.188 1 96.69 132 ASN B CA 1
ATOM 3447 C C . ASN B 1 132 ? 1.349 8.305 20.328 1 96.69 132 ASN B C 1
ATOM 3449 O O . ASN B 1 132 ? 1.527 7.66 21.359 1 96.69 132 ASN B O 1
ATOM 3453 N N . MET B 1 133 ? 1.862 9.469 20.172 1 96.88 133 MET B N 1
ATOM 3454 C CA . MET B 1 133 ? 2.805 10.016 21.141 1 96.88 133 MET B CA 1
ATOM 3455 C C . MET B 1 133 ? 2.082 10.867 22.172 1 96.88 133 MET B C 1
ATOM 3457 O O . MET B 1 133 ? 2.664 11.234 23.203 1 96.88 133 MET B O 1
ATOM 3461 N N . SER B 1 134 ? 0.855 11.203 21.875 1 96.44 134 SER B N 1
ATOM 3462 C CA . SER B 1 134 ? 0.117 12.117 22.734 1 96.44 134 SER B CA 1
ATOM 3463 C C . SER B 1 134 ? -0.554 11.375 23.891 1 96.44 134 SER B C 1
ATOM 3465 O O . SER B 1 134 ? -1.376 10.484 23.672 1 96.44 134 SER B O 1
ATOM 3467 N N . GLY B 1 135 ? -0.292 11.805 25.031 1 95.06 135 GLY B N 1
ATOM 3468 C CA . GLY B 1 135 ? -0.878 11.172 26.203 1 95.06 135 GLY B CA 1
ATOM 3469 C C . GLY B 1 135 ? -2.305 11.609 26.469 1 95.06 135 GLY B C 1
ATOM 3470 O O . GLY B 1 135 ? -3.023 10.969 27.25 1 95.06 135 GLY B O 1
ATOM 3471 N N . PHE B 1 136 ? -2.736 12.602 25.844 1 95.12 136 PHE B N 1
ATOM 3472 C CA . PHE B 1 136 ? -4.059 13.156 26.094 1 95.12 136 PHE B CA 1
ATOM 3473 C C . PHE B 1 136 ? -5.027 12.781 24.984 1 95.12 136 PHE B C 1
ATOM 3475 O O . PHE B 1 136 ? -6.184 13.211 24.984 1 95.12 136 PHE B O 1
ATOM 3482 N N . LEU B 1 137 ? -4.551 12.039 24 1 96.56 137 LEU B N 1
ATOM 3483 C CA . LEU B 1 137 ? -5.387 11.531 22.922 1 96.56 137 LEU B CA 1
ATOM 3484 C C . LEU B 1 137 ? -5.539 10.016 23.016 1 96.56 137 LEU B C 1
ATOM 3486 O O . LEU B 1 137 ? -4.742 9.344 23.672 1 96.56 137 LEU B O 1
ATOM 3490 N N . GLU B 1 138 ? -6.57 9.5 22.422 1 95.81 138 GLU B N 1
ATOM 3491 C CA . GLU B 1 138 ? -6.773 8.055 22.406 1 95.81 138 GLU B CA 1
ATOM 3492 C C . GLU B 1 138 ? -5.688 7.352 21.594 1 95.81 138 GLU B C 1
ATOM 3494 O O . GLU B 1 138 ? -5.121 7.934 20.672 1 95.81 138 GLU B O 1
ATOM 3499 N N . ASP B 1 139 ? -5.387 6.164 22 1 95.5 139 ASP B N 1
ATOM 3500 C CA . ASP B 1 139 ? -4.516 5.332 21.172 1 95.5 139 ASP B CA 1
ATOM 3501 C C . ASP B 1 139 ? -5.125 5.102 19.781 1 95.5 139 ASP B C 1
ATOM 3503 O O . ASP B 1 139 ? -6.242 4.598 19.672 1 95.5 139 ASP B O 1
ATOM 3507 N N . PRO B 1 140 ? -4.418 5.484 18.797 1 95.69 140 PRO B N 1
ATOM 3508 C CA . PRO B 1 140 ? -5.023 5.371 17.469 1 95.69 140 PRO B CA 1
ATOM 3509 C C . PRO B 1 140 ? -5.211 3.922 17.031 1 95.69 140 PRO B C 1
ATOM 3511 O O . PRO B 1 140 ? -6.004 3.646 16.125 1 95.69 140 PRO B O 1
ATOM 3514 N N . GLY B 1 141 ? -4.527 2.984 17.625 1 95.62 141 GLY B N 1
ATOM 3515 C CA . GLY B 1 141 ? -4.672 1.587 17.25 1 95.62 141 GLY B CA 1
ATOM 3516 C C . GLY B 1 141 ? -4.109 1.276 15.875 1 95.62 141 GLY B C 1
ATOM 3517 O O . GLY B 1 141 ? -3.053 1.789 15.5 1 95.62 141 GLY B O 1
ATOM 3518 N N . ALA B 1 142 ? -4.828 0.332 15.141 1 93.94 142 ALA B N 1
ATOM 3519 C CA . ALA B 1 142 ? -4.383 -0.049 13.805 1 93.94 142 ALA B CA 1
ATOM 3520 C C . ALA B 1 142 ? -4.602 1.087 12.812 1 93.94 142 ALA B C 1
ATOM 3522 O O . ALA B 1 142 ? -5.598 1.811 12.891 1 93.94 142 ALA B O 1
ATOM 3523 N N . THR B 1 143 ? -3.699 1.157 11.906 1 94.5 143 THR B N 1
ATOM 3524 C CA . THR B 1 143 ? -3.73 2.242 10.938 1 94.5 143 THR B CA 1
ATOM 3525 C C . THR B 1 143 ? -5.043 2.23 10.156 1 94.5 143 THR B C 1
ATOM 3527 O O . THR B 1 143 ? -5.59 3.287 9.836 1 94.5 143 THR B O 1
ATOM 3530 N N . GLN B 1 144 ? -5.539 1.044 9.891 1 93.38 144 GLN B N 1
ATOM 3531 C CA . GLN B 1 144 ? -6.773 0.947 9.109 1 93.38 144 GLN B CA 1
ATOM 3532 C C . GLN B 1 144 ? -7.945 1.565 9.867 1 93.38 144 GLN B C 1
ATOM 3534 O O . GLN B 1 144 ? -8.766 2.271 9.273 1 93.38 144 GLN B O 1
ATOM 3539 N N . ASP B 1 145 ? -8.039 1.253 11.109 1 95.88 145 ASP B N 1
ATOM 3540 C CA . ASP B 1 145 ? -9.109 1.815 11.93 1 95.88 145 ASP B CA 1
ATOM 3541 C C . ASP B 1 145 ? -8.992 3.334 12.016 1 95.88 145 ASP B C 1
ATOM 3543 O O . ASP B 1 145 ? -9.992 4.047 11.922 1 95.88 145 ASP B O 1
ATOM 3547 N N . PHE B 1 146 ? -7.828 3.795 12.219 1 97.88 146 PHE B N 1
ATOM 3548 C CA . PHE B 1 146 ? -7.59 5.23 12.32 1 97.88 146 PHE B CA 1
ATOM 3549 C C . PHE B 1 146 ? -7.895 5.918 10.992 1 97.88 146 PHE B C 1
ATOM 3551 O O . PHE B 1 146 ? -8.391 7.051 10.977 1 97.88 146 PHE B O 1
ATOM 3558 N N . LEU B 1 147 ? -7.566 5.184 9.859 1 98.19 147 LEU B N 1
ATOM 3559 C CA . LEU B 1 147 ? -7.887 5.734 8.547 1 98.19 147 LEU B CA 1
ATOM 3560 C C . LEU B 1 147 ? -9.391 5.973 8.406 1 98.19 147 LEU B C 1
ATOM 3562 O O . LEU B 1 147 ? -9.812 7.02 7.914 1 98.19 147 LEU B O 1
ATOM 3566 N N . ASN B 1 148 ? -10.141 5.055 8.852 1 97.38 148 ASN B N 1
ATOM 3567 C CA . ASN B 1 148 ? -11.594 5.211 8.805 1 97.38 148 ASN B CA 1
ATOM 3568 C C . ASN B 1 148 ? -12.055 6.414 9.617 1 97.38 148 ASN B C 1
ATOM 3570 O O . ASN B 1 148 ? -12.914 7.18 9.172 1 97.38 148 ASN B O 1
ATOM 3574 N N . LYS B 1 149 ? -11.484 6.547 10.758 1 97.94 149 LYS B N 1
ATOM 3575 C CA . LYS B 1 149 ? -11.828 7.684 11.609 1 97.94 149 LYS B CA 1
ATOM 3576 C C . LYS B 1 149 ? -11.438 9 10.945 1 97.94 149 LYS B C 1
ATOM 3578 O O . LYS B 1 149 ? -12.203 9.969 10.977 1 97.94 149 LYS B O 1
ATOM 3583 N N . PHE B 1 150 ? -10.266 9.039 10.383 1 98.62 150 PHE B N 1
ATOM 3584 C CA . PHE B 1 150 ? -9.789 10.234 9.711 1 98.62 150 PHE B CA 1
ATOM 3585 C C . PHE B 1 150 ? -10.711 10.617 8.562 1 98.62 150 PHE B C 1
ATOM 3587 O O . PHE B 1 150 ? -11.117 11.781 8.438 1 98.62 150 PHE B O 1
ATOM 3594 N N . LEU B 1 151 ? -11.07 9.641 7.727 1 98.44 151 LEU B N 1
ATOM 3595 C CA . LEU B 1 151 ? -11.891 9.883 6.547 1 98.44 151 LEU B CA 1
ATOM 3596 C C . LEU B 1 151 ? -13.297 10.328 6.938 1 98.44 151 LEU B C 1
ATOM 3598 O O . LEU B 1 151 ? -13.922 11.117 6.227 1 98.44 151 LEU B O 1
ATOM 3602 N N . SER B 1 152 ? -13.719 9.914 8.109 1 97.5 152 SER B N 1
ATOM 3603 C CA . SER B 1 152 ? -15.07 10.258 8.555 1 97.5 152 SER B CA 1
ATOM 3604 C C . SER B 1 152 ? -15.062 11.516 9.422 1 97.5 152 SER B C 1
ATOM 3606 O O . SER B 1 152 ? -16.125 11.977 9.852 1 97.5 152 SER B O 1
ATOM 3608 N N . GLY B 1 153 ? -13.922 12 9.742 1 97.69 153 GLY B N 1
ATOM 3609 C CA . GLY B 1 153 ? -13.812 13.211 10.539 1 97.69 153 GLY B CA 1
ATOM 3610 C C . GLY B 1 153 ? -13.969 12.961 12.023 1 97.69 153 GLY B C 1
ATOM 3611 O O . GLY B 1 153 ? -14.312 13.875 12.781 1 97.69 153 GLY B O 1
ATOM 3612 N N . GLU B 1 154 ? -13.742 11.742 12.414 1 97.56 154 GLU B N 1
ATOM 3613 C CA . GLU B 1 154 ? -13.875 11.375 13.82 1 97.56 154 GLU B CA 1
ATOM 3614 C C . GLU B 1 154 ? -12.523 11.453 14.539 1 97.56 154 GLU B C 1
ATOM 3616 O O . GLU B 1 154 ? -12.141 10.523 15.25 1 97.56 154 GLU B O 1
ATOM 3621 N N . VAL B 1 155 ? -11.781 12.438 14.281 1 98.25 155 VAL B N 1
ATOM 3622 C CA . VAL B 1 155 ? -10.516 12.773 14.93 1 98.25 155 VAL B CA 1
ATOM 3623 C C . VAL B 1 155 ? -10.555 14.227 15.414 1 98.25 155 VAL B C 1
ATOM 3625 O O . VAL B 1 155 ? -11.547 14.93 15.195 1 98.25 155 VAL B O 1
ATOM 3628 N N . ILE B 1 156 ? -9.531 14.648 16.109 1 98.19 156 ILE B N 1
ATOM 3629 C CA . ILE B 1 156 ? -9.516 15.992 16.672 1 98.19 156 ILE B CA 1
ATOM 3630 C C . ILE B 1 156 ? -9.641 17.016 15.539 1 98.19 156 ILE B C 1
ATOM 3632 O O . ILE B 1 156 ? -9.102 16.828 14.453 1 98.19 156 ILE B O 1
ATOM 3636 N N . TYR B 1 157 ? -10.484 18.031 15.758 1 98.31 157 TYR B N 1
ATOM 3637 C CA . TYR B 1 157 ? -10.758 19.156 14.875 1 98.31 157 TYR B CA 1
ATOM 3638 C C . TYR B 1 157 ? -11.555 18.703 13.656 1 98.31 157 TYR B C 1
ATOM 3640 O O . TYR B 1 157 ? -11.703 19.469 12.688 1 98.31 157 TYR B O 1
ATOM 3648 N N . GLY B 1 158 ? -11.969 17.438 13.633 1 98.19 158 GLY B N 1
ATOM 3649 C CA . GLY B 1 158 ? -12.945 16.969 12.672 1 98.19 158 GLY B CA 1
ATOM 3650 C C . GLY B 1 158 ? -12.336 16.609 11.328 1 98.19 158 GLY B C 1
ATOM 3651 O O . GLY B 1 158 ? -11.219 16.094 11.258 1 98.19 158 GLY B O 1
ATOM 3652 N N . SER B 1 159 ? -13.125 16.844 10.305 1 98.38 159 SER B N 1
ATOM 3653 C CA . SER B 1 159 ? -12.812 16.406 8.945 1 98.38 159 SER B CA 1
ATOM 3654 C C . SER B 1 159 ? -11.82 17.344 8.273 1 98.38 159 SER B C 1
ATOM 3656 O O . SER B 1 159 ? -12.062 18.547 8.18 1 98.38 159 SER B O 1
ATOM 3658 N N . TRP B 1 160 ? -10.719 16.719 7.809 1 98.38 160 TRP B N 1
ATOM 3659 C CA . TRP B 1 160 ? -9.766 17.469 6.988 1 98.38 160 TRP B CA 1
ATOM 3660 C C . TRP B 1 160 ? -10.469 18.125 5.801 1 98.38 160 TRP B C 1
ATOM 3662 O O . TRP B 1 160 ? -10.227 19.297 5.5 1 98.38 160 TRP B O 1
ATOM 3672 N N . PHE B 1 161 ? -11.367 17.438 5.152 1 97.31 161 PHE B N 1
ATOM 3673 C CA . PHE B 1 161 ? -12.062 17.906 3.961 1 97.31 161 PHE B CA 1
ATOM 3674 C C . PHE B 1 161 ? -12.938 19.109 4.281 1 97.31 161 PHE B C 1
ATOM 3676 O O . PHE B 1 161 ? -12.883 20.125 3.586 1 97.31 161 PHE B O 1
ATOM 3683 N N . ASP B 1 162 ? -13.672 18.969 5.336 1 96.94 162 ASP B N 1
ATOM 3684 C CA . ASP B 1 162 ? -14.562 20.062 5.73 1 96.94 162 ASP B CA 1
ATOM 3685 C C . ASP B 1 162 ? -13.766 21.297 6.148 1 96.94 162 ASP B C 1
ATOM 3687 O O . ASP B 1 162 ? -14.172 22.422 5.867 1 96.94 162 ASP B O 1
ATOM 3691 N N . HIS B 1 163 ? -12.711 21.047 6.824 1 98.19 163 HIS B N 1
ATOM 3692 C CA . HIS B 1 163 ? -11.852 22.125 7.273 1 98.19 163 HIS B CA 1
ATOM 3693 C C . HIS B 1 163 ? -11.328 22.953 6.098 1 98.19 163 HIS B C 1
ATOM 3695 O O . HIS B 1 163 ? -11.492 24.172 6.062 1 98.19 163 HIS B O 1
ATOM 3701 N N . LEU B 1 164 ? -10.719 22.266 5.145 1 97.25 164 LEU B N 1
ATOM 3702 C CA . LEU B 1 164 ? -10.148 22.906 3.971 1 97.25 164 LEU B CA 1
ATOM 3703 C C . LEU B 1 164 ? -11.242 23.594 3.146 1 97.25 164 LEU B C 1
ATOM 3705 O O . LEU B 1 164 ? -11.102 24.75 2.762 1 97.25 164 LEU B O 1
ATOM 3709 N N . ARG B 1 165 ? -12.32 22.906 2.906 1 95.81 165 ARG B N 1
ATOM 3710 C CA . ARG B 1 165 ? -13.422 23.469 2.125 1 95.81 165 ARG B CA 1
ATOM 3711 C C . ARG B 1 165 ? -13.992 24.703 2.805 1 95.81 165 ARG B C 1
ATOM 3713 O O . ARG B 1 165 ? -14.352 25.688 2.135 1 95.81 165 ARG B O 1
ATOM 3720 N N . GLY B 1 166 ? -14.148 24.594 4.082 1 96.69 166 GLY B N 1
ATOM 3721 C CA . GLY B 1 166 ? -14.672 25.719 4.828 1 96.69 166 GLY B CA 1
ATOM 3722 C C . GLY B 1 166 ? -13.844 26.984 4.652 1 96.69 166 GLY B C 1
ATOM 3723 O O . GLY B 1 166 ? -14.383 28.047 4.336 1 96.69 166 GLY B O 1
ATOM 3724 N N . TRP B 1 167 ? -12.586 26.906 4.82 1 97.62 167 TRP B N 1
ATOM 3725 C CA . TRP B 1 167 ? -11.711 28.062 4.73 1 97.62 167 TRP B CA 1
ATOM 3726 C C . TRP B 1 167 ? -11.609 28.562 3.293 1 97.62 167 TRP B C 1
ATOM 3728 O O . TRP B 1 167 ? -11.625 29.766 3.045 1 97.62 167 TRP B O 1
ATOM 3738 N N . LEU B 1 168 ? -11.5 27.625 2.404 1 95 168 LEU B N 1
ATOM 3739 C CA . LEU B 1 168 ? -11.469 28.031 1.005 1 95 168 LEU B CA 1
ATOM 3740 C C . LEU B 1 168 ? -12.781 28.703 0.601 1 95 168 LEU B C 1
ATOM 3742 O O . LEU B 1 168 ? -12.797 29.578 -0.271 1 95 168 LEU B O 1
ATOM 3746 N N . GLY B 1 169 ? -13.836 28.328 1.212 1 94.06 169 GLY B N 1
ATOM 3747 C CA . GLY B 1 169 ? -15.156 28.875 0.912 1 94.06 169 GLY B CA 1
ATOM 3748 C C . GLY B 1 169 ? -15.289 30.344 1.285 1 94.06 169 GLY B C 1
ATOM 3749 O O . GLY B 1 169 ? -16.172 31.031 0.775 1 94.06 169 GLY B O 1
ATOM 3750 N N . VAL B 1 170 ? -14.438 30.844 2.16 1 96.12 170 VAL B N 1
ATOM 3751 C CA . VAL B 1 170 ? -14.555 32.219 2.598 1 96.12 170 VAL B CA 1
ATOM 3752 C C . VAL B 1 170 ? -13.352 33.031 2.098 1 96.12 170 VAL B C 1
ATOM 3754 O O . VAL B 1 170 ? -13.07 34.125 2.607 1 96.12 170 VAL B O 1
ATOM 3757 N N . LYS B 1 171 ? -12.672 32.469 1.128 1 93.75 171 LYS B N 1
ATOM 3758 C CA . LYS B 1 171 ? -11.43 33.094 0.663 1 93.75 171 LYS B CA 1
ATOM 3759 C C . LYS B 1 171 ? -11.68 34.5 0.131 1 93.75 171 LYS B C 1
ATOM 3761 O O . LYS B 1 171 ? -10.789 35.344 0.167 1 93.75 171 LYS B O 1
ATOM 3766 N N . ASP B 1 172 ? -12.883 34.812 -0.36 1 94.5 172 ASP B N 1
ATOM 3767 C CA . ASP B 1 172 ? -13.203 36.125 -0.905 1 94.5 172 ASP B CA 1
ATOM 3768 C C . ASP B 1 172 ? -13.703 37.062 0.191 1 94.5 172 ASP B C 1
ATOM 3770 O O . ASP B 1 172 ? -13.82 38.281 -0.029 1 94.5 172 ASP B O 1
ATOM 3774 N N . LYS B 1 173 ? -13.898 36.531 1.37 1 96.69 173 LYS B N 1
ATOM 3775 C CA . LYS B 1 173 ? -14.469 37.312 2.457 1 96.69 173 LYS B CA 1
ATOM 3776 C C . LYS B 1 173 ? -13.391 37.75 3.439 1 96.69 173 LYS B C 1
ATOM 3778 O O . LYS B 1 173 ? -13.617 38.656 4.262 1 96.69 173 LYS B O 1
ATOM 3783 N N . VAL B 1 174 ? -12.273 37.125 3.396 1 97.62 174 VAL B N 1
ATOM 3784 C CA . VAL B 1 174 ? -11.164 37.5 4.281 1 97.62 174 VAL B CA 1
ATOM 3785 C C . VAL B 1 174 ? -9.875 37.625 3.473 1 97.62 174 VAL B C 1
ATOM 3787 O O . VAL B 1 174 ? -9.82 37.188 2.314 1 97.62 174 VAL B O 1
ATOM 3790 N N . ASN B 1 175 ? -8.836 38.312 4.02 1 98.12 175 ASN B N 1
ATOM 3791 C CA . ASN B 1 175 ? -7.504 38.375 3.422 1 98.12 175 ASN B CA 1
ATOM 3792 C C . ASN B 1 175 ? -6.742 37.062 3.676 1 98.12 175 ASN B C 1
ATOM 3794 O O . ASN B 1 175 ? -6.039 36.938 4.68 1 98.12 175 ASN B O 1
ATOM 3798 N N . LEU B 1 176 ? -6.949 36.156 2.748 1 98.25 176 LEU B N 1
ATOM 3799 C CA . LEU B 1 176 ? -6.43 34.812 2.969 1 98.25 176 LEU B CA 1
ATOM 3800 C C . LEU B 1 176 ? -5.336 34.5 1.959 1 98.25 176 LEU B C 1
ATOM 3802 O O . LEU B 1 176 ? -5.52 34.688 0.753 1 98.25 176 LEU B O 1
ATOM 3806 N N . LEU B 1 177 ? -4.203 34.125 2.457 1 98.38 177 LEU B N 1
ATOM 3807 C CA . LEU B 1 177 ? -3.156 33.5 1.648 1 98.38 177 LEU B CA 1
ATOM 3808 C C . LEU B 1 177 ? -3.191 31.984 1.78 1 98.38 177 LEU B C 1
ATOM 3810 O O . LEU B 1 177 ? -3.01 31.453 2.875 1 98.38 177 LEU B O 1
ATOM 3814 N N . PHE B 1 178 ? -3.475 31.359 0.707 1 96.88 178 PHE B N 1
ATOM 3815 C CA . PHE B 1 178 ? -3.432 29.906 0.656 1 96.88 178 PHE B CA 1
ATOM 3816 C C . PHE B 1 178 ? -2.047 29.406 0.249 1 96.88 178 PHE B C 1
ATOM 3818 O O . PHE B 1 178 ? -1.504 29.844 -0.769 1 96.88 178 PHE B O 1
ATOM 3825 N N . ILE B 1 179 ? -1.446 28.609 0.999 1 96.88 179 ILE B N 1
ATOM 3826 C CA . ILE B 1 179 ? -0.142 28.016 0.706 1 96.88 179 ILE B CA 1
ATOM 3827 C C . ILE B 1 179 ? -0.123 26.562 1.142 1 96.88 179 ILE B C 1
ATOM 3829 O O . ILE B 1 179 ? -0.861 26.172 2.047 1 96.88 179 ILE B O 1
ATOM 3833 N N . THR B 1 180 ? 0.608 25.703 0.475 1 97 180 THR B N 1
ATOM 3834 C CA . THR B 1 180 ? 0.648 24.297 0.846 1 97 180 THR B CA 1
ATOM 3835 C C . THR B 1 180 ? 1.987 23.953 1.485 1 97 180 THR B C 1
ATOM 3837 O O . THR B 1 180 ? 2.992 24.625 1.248 1 97 180 THR B O 1
ATOM 3840 N N . TYR B 1 181 ? 1.927 22.922 2.301 1 97.62 181 TYR B N 1
ATOM 3841 C CA . TYR B 1 181 ? 3.145 22.344 2.863 1 97.62 181 TYR B CA 1
ATOM 3842 C C . TYR B 1 181 ? 4.148 22.016 1.767 1 97.62 181 TYR B C 1
ATOM 3844 O O . TYR B 1 181 ? 5.348 22.281 1.913 1 97.62 181 TYR B O 1
ATOM 3852 N N . GLU B 1 182 ? 3.723 21.484 0.66 1 97.12 182 GLU B N 1
ATOM 3853 C CA . GLU B 1 182 ? 4.531 21.062 -0.482 1 97.12 182 GLU B CA 1
ATOM 3854 C C . GLU B 1 182 ? 5.238 22.266 -1.117 1 97.12 182 GLU B C 1
ATOM 3856 O O . GLU B 1 182 ? 6.418 22.172 -1.474 1 97.12 182 GLU B O 1
ATOM 3861 N N . GLU B 1 183 ? 4.512 23.359 -1.226 1 95.19 183 GLU B N 1
ATOM 3862 C CA . GLU B 1 183 ? 5.102 24.578 -1.76 1 95.19 183 GLU B CA 1
ATOM 3863 C C . GLU B 1 183 ? 6.215 25.094 -0.853 1 95.19 183 GLU B C 1
ATOM 3865 O O . GLU B 1 183 ? 7.27 25.516 -1.333 1 95.19 183 GLU B O 1
ATOM 3870 N N . LEU B 1 184 ? 5.934 25.109 0.463 1 97.38 184 LEU B N 1
ATOM 3871 C CA . LEU B 1 184 ? 6.93 25.547 1.434 1 97.38 184 LEU B CA 1
ATOM 3872 C C . LEU B 1 184 ? 8.203 24.703 1.317 1 97.38 184 LEU B C 1
ATOM 3874 O O . LEU B 1 184 ? 9.312 25.25 1.362 1 97.38 184 LEU B O 1
ATOM 3878 N N . LEU B 1 185 ? 8.008 23.438 1.174 1 96.38 185 LEU B N 1
ATOM 3879 C CA . LEU B 1 185 ? 9.133 22.516 1.101 1 96.38 185 LEU B CA 1
ATOM 3880 C C . LEU B 1 185 ? 9.883 22.688 -0.216 1 96.38 185 LEU B C 1
ATOM 3882 O O . LEU B 1 185 ? 11.117 22.641 -0.242 1 96.38 185 LEU B O 1
ATOM 3886 N N . GLN B 1 186 ? 9.219 22.859 -1.29 1 95.88 186 GLN B N 1
ATOM 3887 C CA . GLN B 1 186 ? 9.805 22.938 -2.625 1 95.88 186 GLN B CA 1
ATOM 3888 C C . GLN B 1 186 ? 10.602 24.219 -2.809 1 95.88 186 GLN B C 1
ATOM 3890 O O . GLN B 1 186 ? 11.641 24.219 -3.479 1 95.88 186 GLN B O 1
ATOM 3895 N N . ASP B 1 187 ? 10.086 25.266 -2.305 1 97.44 187 ASP B N 1
ATOM 3896 C CA . ASP B 1 187 ? 10.719 26.562 -2.471 1 97.44 187 ASP B CA 1
ATOM 3897 C C . ASP B 1 187 ? 10.609 27.391 -1.19 1 97.44 187 ASP B C 1
ATOM 3899 O O . ASP B 1 187 ? 9.883 28.391 -1.144 1 97.44 187 ASP B O 1
ATOM 3903 N N . PRO B 1 188 ? 11.477 27.062 -0.233 1 98.12 188 PRO B N 1
ATOM 3904 C CA . PRO B 1 188 ? 11.398 27.75 1.052 1 98.12 188 PRO B CA 1
ATOM 3905 C C . PRO B 1 188 ? 11.602 29.266 0.915 1 98.12 188 PRO B C 1
ATOM 3907 O O . PRO B 1 188 ? 10.844 30.047 1.495 1 98.12 188 PRO B O 1
ATOM 3910 N N . ARG B 1 189 ? 12.578 29.688 0.124 1 98.31 189 ARG B N 1
ATOM 3911 C CA . ARG B 1 189 ? 12.867 31.109 -0.027 1 98.31 189 ARG B CA 1
ATOM 3912 C C . ARG B 1 189 ? 11.703 31.844 -0.693 1 98.31 189 ARG B C 1
ATOM 3914 O O . ARG B 1 189 ? 11.25 32.875 -0.202 1 98.31 189 ARG B O 1
ATOM 3921 N N . GLY B 1 190 ? 11.266 31.234 -1.829 1 98.31 190 GLY B N 1
ATOM 3922 C CA . GLY B 1 190 ? 10.133 31.828 -2.51 1 98.31 190 GLY B CA 1
ATOM 3923 C C . GLY B 1 190 ? 8.891 31.922 -1.641 1 98.31 190 GLY B C 1
ATOM 3924 O O . GLY B 1 190 ? 8.133 32.875 -1.715 1 98.31 190 GLY B O 1
ATOM 3925 N N . SER B 1 191 ? 8.672 30.953 -0.795 1 98.25 191 SER B N 1
ATOM 3926 C CA . SER B 1 191 ? 7.523 30.938 0.1 1 98.25 191 SER B CA 1
ATOM 3927 C C . SER B 1 191 ? 7.637 32.031 1.166 1 98.25 191 SER B C 1
ATOM 3929 O O . SER B 1 191 ? 6.648 32.656 1.508 1 98.25 191 SER B O 1
ATOM 3931 N N . VAL B 1 192 ? 8.852 32.188 1.718 1 98.62 192 VAL B N 1
ATOM 3932 C CA . VAL B 1 192 ? 9.07 33.25 2.703 1 98.62 192 VAL B CA 1
ATOM 3933 C C . VAL B 1 192 ? 8.773 34.594 2.082 1 98.62 192 VAL B C 1
ATOM 3935 O O . VAL B 1 192 ? 8.102 35.438 2.693 1 98.62 192 VAL B O 1
ATOM 3938 N N . ILE B 1 193 ? 9.211 34.844 0.881 1 98.56 193 ILE B N 1
ATOM 3939 C CA . ILE B 1 193 ? 8.969 36.094 0.179 1 98.56 193 ILE B CA 1
ATOM 3940 C C . ILE B 1 193 ? 7.473 36.281 -0.045 1 98.56 193 ILE B C 1
ATOM 3942 O O . ILE B 1 193 ? 6.941 37.375 0.148 1 98.56 193 ILE B O 1
ATOM 3946 N N . LYS B 1 194 ? 6.824 35.188 -0.443 1 98.38 194 LYS B N 1
ATOM 3947 C CA . LYS B 1 194 ? 5.379 35.219 -0.661 1 98.38 194 LYS B CA 1
ATOM 3948 C C . LYS B 1 194 ? 4.641 35.625 0.606 1 98.38 194 LYS B C 1
ATOM 3950 O O . LYS B 1 194 ? 3.732 36.469 0.555 1 98.38 194 LYS B O 1
ATOM 3955 N N . VAL B 1 195 ? 5.031 35.094 1.701 1 98.69 195 VAL B N 1
ATOM 3956 C CA . VAL B 1 195 ? 4.414 35.406 2.984 1 98.69 195 VAL B CA 1
ATOM 3957 C C . VAL B 1 195 ? 4.715 36.875 3.348 1 98.69 195 VAL B C 1
ATOM 3959 O O . VAL B 1 195 ? 3.822 37.594 3.781 1 98.69 195 VAL B O 1
ATOM 3962 N N . CYS B 1 196 ? 5.941 37.312 3.182 1 98.5 196 CYS B N 1
ATOM 3963 C CA . CYS B 1 196 ? 6.332 38.688 3.455 1 98.5 196 CYS B CA 1
ATOM 3964 C C . CYS B 1 196 ? 5.473 39.656 2.66 1 98.5 196 CYS B C 1
ATOM 3966 O O . CYS B 1 196 ? 4.953 40.625 3.215 1 98.5 196 CYS B O 1
ATOM 3968 N N . ASN B 1 197 ? 5.355 39.344 1.372 1 98.19 197 ASN B N 1
ATOM 3969 C CA . ASN B 1 197 ? 4.551 40.188 0.509 1 98.19 197 ASN B CA 1
ATOM 3970 C C . ASN B 1 197 ? 3.1 40.281 0.979 1 98.19 197 ASN B C 1
ATOM 3972 O O . ASN B 1 197 ? 2.492 41.344 0.981 1 98.19 197 ASN B O 1
ATOM 3976 N N . PHE B 1 198 ? 2.607 39.188 1.351 1 98.5 198 PHE B N 1
ATOM 3977 C CA . PHE B 1 198 ? 1.213 39.125 1.771 1 98.5 198 PHE B CA 1
ATOM 3978 C C . PHE B 1 198 ? 0.989 39.938 3.043 1 98.5 198 PHE B C 1
ATOM 3980 O O . PHE B 1 198 ? -0.004 40.656 3.156 1 98.5 198 PHE B O 1
ATOM 3987 N N . ILE B 1 199 ? 1.921 39.781 4.059 1 97.38 199 ILE B N 1
ATOM 3988 C CA . ILE B 1 199 ? 1.688 40.406 5.344 1 97.38 199 ILE B CA 1
ATOM 3989 C C . ILE B 1 199 ? 2.191 41.875 5.301 1 97.38 199 ILE B C 1
ATOM 3991 O O . ILE B 1 199 ? 2.006 42.625 6.25 1 97.38 199 ILE B O 1
ATOM 3995 N N . GLY B 1 200 ? 2.854 42.25 4.223 1 95.94 200 GLY B N 1
ATOM 3996 C CA . GLY B 1 200 ? 3.289 43.625 4.035 1 95.94 200 GLY B CA 1
ATOM 3997 C C . GLY B 1 200 ? 4.551 43.938 4.809 1 95.94 200 GLY B C 1
ATOM 3998 O O . GLY B 1 200 ? 4.695 45.062 5.32 1 95.94 200 GLY B O 1
ATOM 3999 N N . LYS B 1 201 ? 5.332 43.031 5.004 1 95.5 201 LYS B N 1
ATOM 4000 C CA . LYS B 1 201 ? 6.609 43.25 5.68 1 95.5 201 LYS B CA 1
ATOM 4001 C C . LYS B 1 201 ? 7.777 42.906 4.75 1 95.5 201 LYS B C 1
ATOM 4003 O O . LYS B 1 201 ? 8.008 41.75 4.41 1 95.5 201 LYS B O 1
ATOM 4008 N N . LYS B 1 202 ? 8.469 43.875 4.418 1 92.81 202 LYS B N 1
ATOM 4009 C CA . LYS B 1 202 ? 9.602 43.688 3.521 1 92.81 202 LYS B CA 1
ATOM 4010 C C . LYS B 1 202 ? 10.867 43.312 4.301 1 92.81 202 LYS B C 1
ATOM 4012 O O . LYS B 1 202 ? 11.156 43.938 5.332 1 92.81 202 LYS B O 1
ATOM 4017 N N . LEU B 1 203 ? 11.5 42.312 3.906 1 97.5 203 LEU B N 1
ATOM 4018 C CA . LEU B 1 203 ? 12.781 41.875 4.445 1 97.5 203 LEU B CA 1
ATOM 4019 C C . LEU B 1 203 ? 13.875 41.938 3.381 1 97.5 203 LEU B C 1
ATOM 4021 O O . LEU B 1 203 ? 13.602 41.75 2.195 1 97.5 203 LEU B O 1
ATOM 4025 N N . ASP B 1 204 ? 15.055 42.344 3.793 1 97.5 204 ASP B N 1
ATOM 4026 C CA . ASP B 1 204 ? 16.156 42.25 2.844 1 97.5 204 ASP B CA 1
ATOM 4027 C C . ASP B 1 204 ? 16.641 40.812 2.668 1 97.5 204 ASP B C 1
ATOM 4029 O O . ASP B 1 204 ? 16.172 39.906 3.363 1 97.5 204 ASP B O 1
ATOM 4033 N N . ASP B 1 205 ? 17.547 40.625 1.791 1 97.75 205 ASP B N 1
ATOM 4034 C CA . ASP B 1 205 ? 17.984 39.312 1.409 1 97.75 205 ASP B CA 1
ATOM 4035 C C . ASP B 1 205 ? 18.609 38.562 2.594 1 97.75 205 ASP B C 1
ATOM 4037 O O . ASP B 1 205 ? 18.406 37.375 2.77 1 97.75 205 ASP B O 1
ATOM 4041 N N . LYS B 1 206 ? 19.344 39.281 3.291 1 98.12 206 LYS B N 1
ATOM 4042 C CA . LYS B 1 206 ? 20.016 38.656 4.438 1 98.12 206 LYS B CA 1
ATOM 4043 C C . LYS B 1 206 ? 18.984 38.156 5.457 1 98.12 206 LYS B C 1
ATOM 4045 O O . LYS B 1 206 ? 19.141 37.062 6.012 1 98.12 206 LYS B O 1
ATOM 4050 N N . ALA B 1 207 ? 18.016 38.969 5.723 1 98.38 207 ALA B N 1
ATOM 4051 C CA . ALA B 1 207 ? 16.953 38.594 6.645 1 98.38 207 ALA B CA 1
ATOM 4052 C C . ALA B 1 207 ? 16.156 37.406 6.105 1 98.38 207 ALA B C 1
ATOM 4054 O O . ALA B 1 207 ? 15.805 36.5 6.859 1 98.38 207 ALA B O 1
ATOM 4055 N N . ILE B 1 208 ? 15.898 37.406 4.852 1 98.5 208 ILE B N 1
ATOM 4056 C CA . ILE B 1 208 ? 15.18 36.281 4.227 1 98.5 208 ILE B CA 1
ATOM 4057 C C . ILE B 1 208 ? 15.984 35 4.375 1 98.5 208 ILE B C 1
ATOM 4059 O O . ILE B 1 208 ? 15.43 33.969 4.723 1 98.5 208 ILE B O 1
ATOM 4063 N N . ASP B 1 209 ? 17.234 35.094 4.133 1 98.44 209 ASP B N 1
ATOM 4064 C CA . ASP B 1 209 ? 18.109 33.938 4.289 1 98.44 209 ASP B CA 1
ATOM 4065 C C . ASP B 1 209 ? 18.047 33.406 5.715 1 98.44 209 ASP B C 1
ATOM 4067 O O . ASP B 1 209 ? 18.062 32.188 5.926 1 98.44 209 ASP B O 1
ATOM 4071 N N . SER B 1 210 ? 18.062 34.344 6.633 1 98.62 210 SER B N 1
ATOM 4072 C CA . SER B 1 210 ? 18 33.938 8.031 1 98.62 210 SER B CA 1
ATOM 4073 C C . SER B 1 210 ? 16.688 33.219 8.344 1 98.62 210 SER B C 1
ATOM 4075 O O . SER B 1 210 ? 16.672 32.219 9.062 1 98.62 210 SER B O 1
ATOM 4077 N N . VAL B 1 211 ? 15.609 33.75 7.84 1 98.81 211 VAL B N 1
ATOM 4078 C CA . VAL B 1 211 ? 14.312 33.125 8.047 1 98.81 211 VAL B CA 1
ATOM 4079 C C . VAL B 1 211 ? 14.344 31.688 7.5 1 98.81 211 VAL B C 1
ATOM 4081 O O . VAL B 1 211 ? 13.945 30.75 8.188 1 98.81 211 VAL B O 1
ATOM 4084 N N . VAL B 1 212 ? 14.836 31.516 6.27 1 98.75 212 VAL B N 1
ATOM 4085 C CA . VAL B 1 212 ? 14.883 30.219 5.605 1 98.75 212 VAL B CA 1
ATOM 4086 C C . VAL B 1 212 ? 15.75 29.266 6.422 1 98.75 212 VAL B C 1
ATOM 4088 O O . VAL B 1 212 ? 15.352 28.125 6.68 1 98.75 212 VAL B O 1
ATOM 4091 N N . GLU B 1 213 ? 16.844 29.688 6.852 1 98.62 213 GLU B N 1
ATOM 4092 C CA . GLU B 1 213 ? 17.781 28.859 7.59 1 98.62 213 GLU B CA 1
ATOM 4093 C C . GLU B 1 213 ? 17.203 28.438 8.938 1 98.62 213 GLU B C 1
ATOM 4095 O O . GLU B 1 213 ? 17.234 27.25 9.289 1 98.62 213 GLU B O 1
ATOM 4100 N N . ASN B 1 214 ? 16.656 29.375 9.672 1 98.56 214 ASN B N 1
ATOM 4101 C CA . ASN B 1 214 ? 16.234 29.125 11.047 1 98.56 214 ASN B CA 1
ATOM 4102 C C . ASN B 1 214 ? 14.852 28.484 11.094 1 98.56 214 ASN B C 1
ATOM 4104 O O . ASN B 1 214 ? 14.398 28.047 12.148 1 98.56 214 ASN B O 1
ATOM 4108 N N . SER B 1 215 ? 14.211 28.406 9.945 1 98.69 215 SER B N 1
ATOM 4109 C CA . SER B 1 215 ? 12.938 27.703 9.891 1 98.69 215 SER B CA 1
ATOM 4110 C C . SER B 1 215 ? 13.07 26.375 9.141 1 98.69 215 SER B C 1
ATOM 4112 O O . SER B 1 215 ? 12.07 25.703 8.883 1 98.69 215 SER B O 1
ATOM 4114 N N . SER B 1 216 ? 14.258 26.031 8.812 1 98.31 216 SER B N 1
ATOM 4115 C CA . SER B 1 216 ? 14.469 24.734 8.188 1 98.31 216 SER B CA 1
ATOM 4116 C C . SER B 1 216 ? 14.141 23.594 9.148 1 98.31 216 SER B C 1
ATOM 4118 O O . SER B 1 216 ? 14.203 23.766 10.367 1 98.31 216 SER B O 1
ATOM 4120 N N . PHE B 1 217 ? 13.805 22.469 8.562 1 97.56 217 PHE B N 1
ATOM 4121 C CA . PHE B 1 217 ? 13.445 21.297 9.375 1 97.56 217 PHE B CA 1
ATOM 4122 C C . PHE B 1 217 ? 14.578 20.938 10.32 1 97.56 217 PHE B C 1
ATOM 4124 O O . PHE B 1 217 ? 14.344 20.688 11.508 1 97.56 217 PHE B O 1
ATOM 4131 N N . LYS B 1 218 ? 15.773 20.875 9.812 1 97.19 218 LYS B N 1
ATOM 4132 C CA . LYS B 1 218 ? 16.938 20.531 10.617 1 97.19 218 LYS B CA 1
ATOM 4133 C C . LYS B 1 218 ? 17.094 21.5 11.789 1 97.19 218 LYS B C 1
ATOM 4135 O O . LYS B 1 218 ? 17.281 21.078 12.93 1 97.19 218 LYS B O 1
ATOM 4140 N N . SER B 1 219 ? 17.016 22.781 11.508 1 98.19 219 SER B N 1
ATOM 4141 C CA . SER B 1 219 ? 17.172 23.797 12.539 1 98.19 219 SER B CA 1
ATOM 4142 C C . SER B 1 219 ? 16.062 23.688 13.586 1 98.19 219 SER B C 1
ATOM 4144 O O . SER B 1 219 ? 16.344 23.766 14.789 1 98.19 219 SER B O 1
ATOM 4146 N N . MET B 1 220 ? 14.891 23.5 13.133 1 98.31 220 MET B N 1
ATOM 4147 C CA . MET B 1 220 ? 13.758 23.453 14.055 1 98.31 220 MET B CA 1
ATOM 4148 C C . MET B 1 220 ? 13.797 22.203 14.914 1 98.31 220 MET B C 1
ATOM 4150 O O . MET B 1 220 ? 13.43 22.234 16.094 1 98.31 220 MET B O 1
ATOM 4154 N N . LYS B 1 221 ? 14.164 21.109 14.297 1 97.25 221 LYS B N 1
ATOM 4155 C CA . LYS B 1 221 ? 14.266 19.844 15.031 1 97.25 221 LYS B CA 1
ATOM 4156 C C . LYS B 1 221 ? 15.242 19.969 16.203 1 97.25 221 LYS B C 1
ATOM 4158 O O . LYS B 1 221 ? 15.062 19.328 17.234 1 97.25 221 LYS B O 1
ATOM 4163 N N . GLU B 1 222 ? 16.219 20.797 16.078 1 97 222 GLU B N 1
ATOM 4164 C CA . GLU B 1 222 ? 17.25 20.969 17.094 1 97 222 GLU B CA 1
ATOM 4165 C C . GLU B 1 222 ? 16.891 22.094 18.062 1 97 222 GLU B C 1
ATOM 4167 O O . GLU B 1 222 ? 17.578 22.312 19.062 1 97 222 GLU B O 1
ATOM 4172 N N . ASN B 1 223 ? 15.898 22.859 17.781 1 97.88 223 ASN B N 1
ATOM 4173 C CA . ASN B 1 223 ? 15.445 23.984 18.609 1 97.88 223 ASN B CA 1
ATOM 4174 C C . ASN B 1 223 ? 14.367 23.562 19.594 1 97.88 223 ASN B C 1
ATOM 4176 O O . ASN B 1 223 ? 13.227 23.297 19.203 1 97.88 223 ASN B O 1
ATOM 4180 N N . GLN B 1 224 ? 14.594 23.578 20.875 1 97.19 224 GLN B N 1
ATOM 4181 C CA . GLN B 1 224 ? 13.664 23.125 21.906 1 97.19 224 GLN B CA 1
ATOM 4182 C C . GLN B 1 224 ? 12.422 24.016 21.953 1 97.19 224 GLN B C 1
ATOM 4184 O O . GLN B 1 224 ? 11.391 23.609 22.484 1 97.19 224 GLN B O 1
ATOM 4189 N N . MET B 1 225 ? 12.555 25.219 21.422 1 97.94 225 MET B N 1
ATOM 4190 C CA . MET B 1 225 ? 11.422 26.141 21.438 1 97.94 225 MET B CA 1
ATOM 4191 C C . MET B 1 225 ? 10.406 25.766 20.359 1 97.94 225 MET B C 1
ATOM 4193 O O . MET B 1 225 ? 9.312 26.328 20.312 1 97.94 225 MET B O 1
ATOM 4197 N N . THR B 1 226 ? 10.828 24.797 19.484 1 97.31 226 THR B N 1
ATOM 4198 C CA . THR B 1 226 ? 9.922 24.484 18.375 1 97.31 226 THR B CA 1
ATOM 4199 C C . THR B 1 226 ? 9.648 23 18.312 1 97.31 226 THR B C 1
ATOM 4201 O O . THR B 1 226 ? 8.617 22.578 17.766 1 97.31 226 THR B O 1
ATOM 4204 N N . ASN B 1 227 ? 10.523 22.172 18.875 1 97.25 227 ASN B N 1
ATOM 4205 C CA . ASN B 1 227 ? 10.445 20.734 18.625 1 97.25 227 ASN B CA 1
ATOM 4206 C C . ASN B 1 227 ? 9.656 20.031 19.719 1 97.25 227 ASN B C 1
ATOM 4208 O O . ASN B 1 227 ? 9.641 18.797 19.781 1 97.25 227 ASN B O 1
ATOM 4212 N N . TYR B 1 228 ? 9.117 20.75 20.688 1 96.19 228 TYR B N 1
ATOM 4213 C CA . TYR B 1 228 ? 8.203 20.297 21.734 1 96.19 228 TYR B CA 1
ATOM 4214 C C . TYR B 1 228 ? 8.898 19.375 22.719 1 96.19 228 TYR B C 1
ATOM 4216 O O . TYR B 1 228 ? 8.242 18.641 23.453 1 96.19 228 TYR B O 1
ATOM 4224 N N . SER B 1 229 ? 10.195 19.422 22.734 1 95.56 229 SER B N 1
ATOM 4225 C CA . SER B 1 229 ? 10.945 18.609 23.703 1 95.56 229 SER B CA 1
ATOM 4226 C C . SER B 1 229 ? 10.797 19.156 25.109 1 95.56 229 SER B C 1
ATOM 4228 O O . SER B 1 229 ? 11.109 18.469 26.078 1 95.56 229 SER B O 1
ATOM 4230 N N . LEU B 1 230 ? 10.258 20.422 25.172 1 95.81 230 LEU B N 1
ATOM 4231 C CA . LEU B 1 230 ? 10.023 21.016 26.484 1 95.81 230 LEU B CA 1
ATOM 4232 C C . LEU B 1 230 ? 8.758 20.453 27.125 1 95.81 230 LEU B C 1
ATOM 4234 O O . LEU B 1 230 ? 8.531 20.625 28.328 1 95.81 230 LEU B O 1
ATOM 4238 N N . VAL B 1 231 ? 7.922 19.844 26.328 1 95.19 231 VAL B N 1
ATOM 4239 C CA . VAL B 1 231 ? 6.672 19.281 26.828 1 95.19 231 VAL B CA 1
ATOM 4240 C C . VAL B 1 231 ? 6.949 17.938 27.531 1 95.19 231 VAL B C 1
ATOM 4242 O O . VAL B 1 231 ? 7.656 17.094 26.984 1 95.19 231 VAL B O 1
ATOM 4245 N N . PRO B 1 232 ? 6.398 17.766 28.719 1 94.81 232 PRO B N 1
ATOM 4246 C CA . PRO B 1 232 ? 6.645 16.516 29.453 1 94.81 232 PRO B CA 1
ATOM 4247 C C . PRO B 1 232 ? 6.23 15.273 28.656 1 94.81 232 PRO B C 1
ATOM 4249 O O . PRO B 1 232 ? 5.223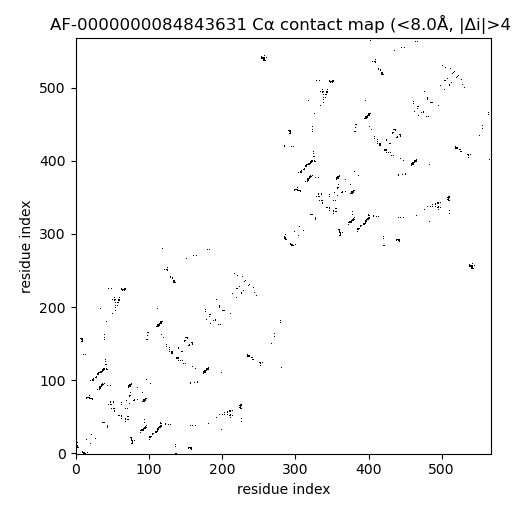 15.297 27.953 1 94.81 232 PRO B O 1
ATOM 4252 N N . ASP B 1 233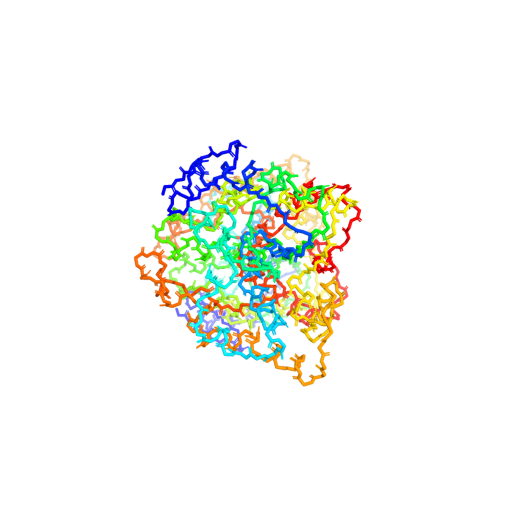 ? 6.902 14.188 28.969 1 93.88 233 ASP B N 1
ATOM 4253 C CA . ASP B 1 233 ? 6.668 12.922 28.266 1 93.88 233 ASP B CA 1
ATOM 4254 C C . ASP B 1 233 ? 5.266 12.391 28.562 1 93.88 233 ASP B C 1
ATOM 4256 O O . ASP B 1 233 ? 4.688 11.672 27.734 1 93.88 233 ASP B O 1
ATOM 4260 N N . SER B 1 234 ? 4.754 12.773 29.719 1 93.56 234 SER B N 1
ATOM 4261 C CA . SER B 1 234 ? 3.412 12.336 30.094 1 93.56 234 SER B CA 1
ATOM 4262 C C . SER B 1 234 ? 2.361 12.953 29.172 1 93.56 234 SER B C 1
ATOM 4264 O O . SER B 1 234 ? 1.274 12.398 29 1 93.56 234 SER B O 1
ATOM 4266 N N . ILE B 1 235 ? 2.715 14.039 28.594 1 94.56 235 ILE B N 1
ATOM 4267 C CA . ILE B 1 235 ? 1.798 14.75 27.703 1 94.56 235 ILE B CA 1
ATOM 4268 C C . ILE B 1 235 ? 2.113 14.406 26.25 1 94.56 235 ILE B C 1
ATOM 4270 O O . ILE B 1 235 ? 1.223 14.023 25.484 1 94.56 235 ILE B O 1
ATOM 4274 N N . MET B 1 236 ? 3.348 14.508 25.891 1 95.75 236 MET B N 1
ATOM 4275 C CA . MET B 1 236 ? 3.863 14.125 24.578 1 95.75 236 MET B CA 1
ATOM 4276 C C . MET B 1 236 ? 5.105 13.25 24.719 1 95.75 236 MET B C 1
ATOM 4278 O O . MET B 1 236 ? 6.191 13.75 25.016 1 95.75 236 MET B O 1
ATOM 4282 N N . ASN B 1 237 ? 4.93 11.969 24.5 1 96.19 237 ASN B N 1
ATOM 4283 C CA . ASN B 1 237 ? 6.012 11.016 24.688 1 96.19 237 ASN B CA 1
ATOM 4284 C C . ASN B 1 237 ? 6.91 10.914 23.469 1 96.19 237 ASN B C 1
ATOM 4286 O O . ASN B 1 237 ? 6.629 10.141 22.547 1 96.19 237 ASN B O 1
ATOM 4290 N N . GLN B 1 238 ? 7.961 11.609 23.453 1 93.88 238 GLN B N 1
ATOM 4291 C CA . GLN B 1 238 ? 8.844 11.688 22.297 1 93.88 238 GLN B CA 1
ATOM 4292 C C . GLN B 1 238 ? 9.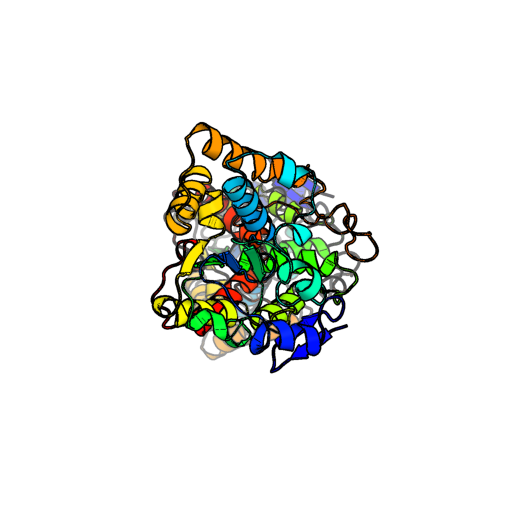609 10.383 22.094 1 93.88 238 GLN B C 1
ATOM 4294 O O . GLN B 1 238 ? 10.211 10.164 21.047 1 93.88 238 GLN B O 1
ATOM 4299 N N . LYS B 1 239 ? 9.586 9.445 23.078 1 93.06 239 LYS B N 1
ATOM 4300 C CA . LYS B 1 239 ? 10.195 8.125 22.938 1 93.06 239 LYS B CA 1
ATOM 4301 C C . LYS B 1 239 ? 9.359 7.227 22.031 1 93.06 239 LYS B C 1
ATOM 4303 O O . LYS B 1 239 ? 9.883 6.324 21.391 1 93.06 239 LYS B O 1
ATOM 4308 N N . LYS B 1 240 ? 8.062 7.492 22.078 1 93.06 240 LYS B N 1
ATOM 4309 C CA . LYS B 1 240 ? 7.176 6.77 21.156 1 93.06 240 LYS B CA 1
ATOM 4310 C C . LYS B 1 240 ? 7.305 7.297 19.734 1 93.06 240 LYS B C 1
ATOM 4312 O O . LYS B 1 240 ? 7.43 6.516 18.797 1 93.06 240 LYS B O 1
ATOM 4317 N N . SER B 1 241 ? 7.297 8.57 19.625 1 93.25 241 SER B N 1
ATOM 4318 C CA . SER B 1 241 ? 7.477 9.273 18.359 1 93.25 241 SER B CA 1
ATOM 4319 C C . SER B 1 241 ? 7.922 10.711 18.594 1 93.25 241 SER B C 1
ATOM 4321 O O . SER B 1 241 ? 7.344 11.422 19.406 1 93.25 241 SER B O 1
ATOM 4323 N N . PRO B 1 242 ? 8.969 11.07 17.906 1 94.19 242 PRO B N 1
ATOM 4324 C CA . PRO B 1 242 ? 9.281 12.5 17.984 1 94.19 242 PRO B CA 1
ATOM 4325 C C . PRO B 1 242 ? 8.219 13.375 17.312 1 94.19 242 PRO B C 1
ATOM 4327 O O . PRO B 1 242 ? 7.555 12.938 16.375 1 94.19 242 PRO B O 1
ATOM 4330 N N . PHE B 1 243 ? 8.062 14.586 17.859 1 95.94 243 PHE B N 1
ATOM 4331 C CA . PHE B 1 243 ? 7.105 15.516 17.281 1 95.94 243 PHE B CA 1
ATOM 4332 C C . PHE B 1 243 ? 7.484 15.852 15.836 1 95.94 243 PHE B C 1
ATOM 4334 O O . PHE B 1 243 ? 6.629 15.852 14.945 1 95.94 243 PHE B O 1
ATOM 4341 N N . MET B 1 244 ? 8.695 16.203 15.586 1 96.5 244 MET B N 1
ATOM 4342 C CA . MET B 1 244 ? 9.219 16.422 14.242 1 96.5 244 MET B CA 1
ATOM 4343 C C . MET B 1 244 ? 9.891 15.156 13.703 1 96.5 244 MET B C 1
ATOM 4345 O O . MET B 1 244 ? 11.07 14.922 13.961 1 96.5 244 MET B O 1
ATOM 4349 N N . ARG B 1 245 ? 9.258 14.375 12.938 1 95.31 245 ARG B N 1
ATOM 4350 C CA . ARG B 1 245 ? 9.68 13.039 12.539 1 95.31 245 ARG B CA 1
ATOM 4351 C C . ARG B 1 245 ? 10.531 13.086 11.266 1 95.31 245 ARG B C 1
ATOM 4353 O O . ARG B 1 245 ? 11.758 13.156 11.344 1 95.31 245 ARG B O 1
ATOM 4360 N N . LYS B 1 246 ? 9.859 13.383 10.109 1 93.19 246 LYS B N 1
ATOM 4361 C CA . LYS B 1 246 ? 10.578 13.398 8.836 1 93.19 246 LYS B CA 1
ATOM 4362 C C . LYS B 1 246 ? 10.383 14.719 8.109 1 93.19 246 LYS B C 1
ATOM 4364 O O . LYS B 1 246 ? 11.273 15.172 7.379 1 93.19 246 LYS B O 1
ATOM 4369 N N . GLY B 1 247 ? 9.211 15.32 8.266 1 94.12 247 GLY B N 1
ATOM 4370 C CA . GLY B 1 247 ? 8.906 16.594 7.633 1 94.12 247 GLY B CA 1
ATOM 4371 C C . GLY B 1 247 ? 8.945 16.531 6.117 1 94.12 247 GLY B C 1
ATOM 4372 O O . GLY B 1 247 ? 9.25 17.516 5.449 1 94.12 247 GLY B O 1
ATOM 4373 N N . ILE B 1 248 ? 8.695 15.352 5.539 1 94.94 248 ILE B N 1
ATOM 4374 C CA . ILE B 1 248 ? 8.828 15.203 4.094 1 94.94 248 ILE B CA 1
ATOM 4375 C C . ILE B 1 248 ? 7.453 15 3.465 1 94.94 248 ILE B C 1
ATOM 4377 O O . ILE B 1 248 ? 6.473 14.75 4.172 1 94.94 248 ILE B O 1
ATOM 4381 N N . CYS B 1 249 ? 7.395 15.195 2.15 1 95.75 249 CYS B N 1
ATOM 4382 C CA . CYS B 1 249 ? 6.188 14.93 1.37 1 95.75 249 CYS B CA 1
ATOM 4383 C C . CYS B 1 249 ? 6.223 13.531 0.772 1 95.75 249 CYS B C 1
ATOM 4385 O O . CYS B 1 249 ? 7.285 13.047 0.368 1 95.75 249 CYS B O 1
ATOM 4387 N N . GLY B 1 250 ? 5.094 12.891 0.746 1 95.94 250 GLY B N 1
ATOM 4388 C CA . GLY B 1 250 ? 4.988 11.625 0.032 1 95.94 250 GLY B CA 1
ATOM 4389 C C . GLY B 1 250 ? 5.215 10.414 0.922 1 95.94 250 GLY B C 1
ATOM 4390 O O . GLY B 1 250 ? 5.109 9.273 0.467 1 95.94 250 GLY B O 1
ATOM 4391 N N . ASP B 1 251 ? 5.5 10.641 2.189 1 95.94 251 ASP B N 1
ATOM 4392 C CA . ASP B 1 251 ? 5.793 9.531 3.09 1 95.94 251 ASP B CA 1
ATOM 4393 C C . ASP B 1 251 ? 4.586 8.602 3.227 1 95.94 251 ASP B C 1
ATOM 4395 O O . ASP B 1 251 ? 4.719 7.469 3.688 1 95.94 251 ASP B O 1
ATOM 4399 N N . TRP B 1 252 ? 3.404 9.055 2.914 1 97.38 252 TRP B N 1
ATOM 4400 C CA . TRP B 1 252 ? 2.193 8.25 3.002 1 97.38 252 TRP B CA 1
ATOM 4401 C C . TRP B 1 252 ? 2.309 6.996 2.139 1 97.38 252 TRP B C 1
ATOM 4403 O O . TRP B 1 252 ? 1.694 5.969 2.439 1 97.38 252 TRP B O 1
ATOM 4413 N N . LYS B 1 253 ? 3.102 7 1.106 1 96.69 253 LYS B N 1
ATOM 4414 C CA . LYS B 1 253 ? 3.273 5.859 0.213 1 96.69 253 LYS B CA 1
ATOM 4415 C C . LYS B 1 253 ? 3.854 4.66 0.958 1 96.69 253 LYS B C 1
ATOM 4417 O O . LYS B 1 253 ? 3.668 3.516 0.541 1 96.69 253 LYS B O 1
ATOM 4422 N N . ASN B 1 254 ? 4.539 4.887 2.045 1 95.88 254 ASN B N 1
ATOM 4423 C CA . ASN B 1 254 ? 5.156 3.828 2.838 1 95.88 254 ASN B CA 1
ATOM 4424 C C . ASN B 1 254 ? 4.191 3.279 3.887 1 95.88 254 ASN B C 1
ATOM 4426 O O . ASN B 1 254 ? 4.492 2.289 4.555 1 95.88 254 ASN B O 1
ATOM 4430 N N . TYR B 1 255 ? 3.021 3.914 3.98 1 95.31 255 TYR B N 1
ATOM 4431 C CA . TYR B 1 255 ? 2.094 3.533 5.039 1 95.31 255 TYR B CA 1
ATOM 4432 C C . TYR B 1 255 ? 0.815 2.943 4.457 1 95.31 255 TYR B C 1
ATOM 4434 O O . TYR B 1 255 ? 0.279 1.967 4.984 1 95.31 255 TYR B O 1
ATOM 4442 N N . PHE B 1 256 ? 0.354 3.516 3.336 1 97.06 256 PHE B N 1
ATOM 4443 C CA . PHE B 1 256 ? -0.894 3.061 2.734 1 97.06 256 PHE B CA 1
ATOM 4444 C C . PHE B 1 256 ? -0.66 1.832 1.864 1 97.06 256 PHE B C 1
ATOM 4446 O O . PHE B 1 256 ? 0.234 1.828 1.015 1 97.06 256 PHE B O 1
ATOM 4453 N N . THR B 1 257 ? -1.431 0.826 2.121 1 96.94 257 THR B N 1
ATOM 4454 C CA . THR B 1 257 ? -1.538 -0.179 1.069 1 96.94 257 THR B CA 1
ATOM 4455 C C . THR B 1 257 ? -2.152 0.421 -0.192 1 96.94 257 THR B C 1
ATOM 4457 O O . THR B 1 257 ? -2.74 1.504 -0.148 1 96.94 257 THR B O 1
ATOM 4460 N N . VAL B 1 258 ? -1.995 -0.259 -1.27 1 96.5 258 VAL B N 1
ATOM 4461 C CA . VAL B 1 258 ? -2.596 0.214 -2.514 1 96.5 258 VAL B CA 1
ATOM 4462 C C . VAL B 1 258 ? -4.109 0.324 -2.348 1 96.5 258 VAL B C 1
ATOM 4464 O O . VAL B 1 258 ? -4.715 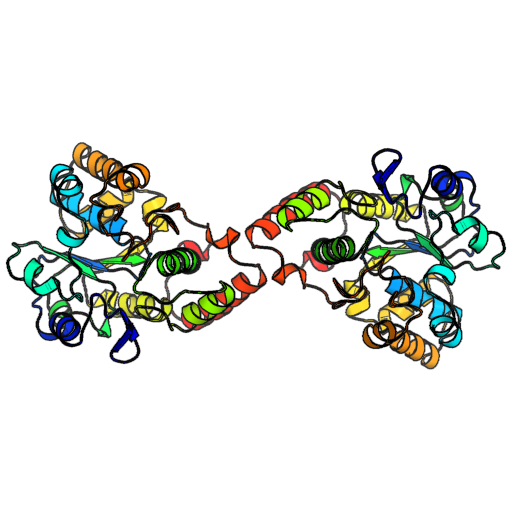1.32 -2.75 1 96.5 258 VAL B O 1
ATOM 4467 N N . ALA B 1 259 ? -4.699 -0.667 -1.715 1 96.56 259 ALA B N 1
ATOM 4468 C CA . ALA B 1 259 ? -6.145 -0.661 -1.5 1 96.56 259 ALA B CA 1
ATOM 4469 C C . ALA B 1 259 ? -6.57 0.533 -0.648 1 96.56 259 ALA B C 1
ATOM 4471 O O . ALA B 1 259 ? -7.574 1.187 -0.94 1 96.56 259 ALA B O 1
ATOM 4472 N N . GLU B 1 260 ? -5.824 0.795 0.384 1 97.06 260 GLU B N 1
ATOM 4473 C CA . GLU B 1 260 ? -6.117 1.929 1.254 1 97.06 260 GLU B CA 1
ATOM 4474 C C . GLU B 1 260 ? -5.996 3.25 0.499 1 97.06 260 GLU B C 1
ATOM 4476 O O . GLU B 1 260 ? -6.82 4.148 0.677 1 97.06 260 GLU B O 1
ATOM 4481 N N . SER B 1 261 ? -4.914 3.398 -0.232 1 97.44 261 SER B N 1
ATOM 4482 C CA . SER B 1 261 ? -4.727 4.609 -1.026 1 97.44 261 SER B CA 1
ATOM 4483 C C . SER B 1 261 ? -5.875 4.809 -2.008 1 97.44 261 SER B C 1
ATOM 4485 O O . SER B 1 261 ? -6.379 5.926 -2.16 1 97.44 261 SER B O 1
ATOM 4487 N N . GLU B 1 262 ? -6.281 3.705 -2.713 1 96.31 262 GLU B N 1
ATOM 4488 C CA . GLU B 1 262 ? -7.391 3.791 -3.658 1 96.31 262 GLU B CA 1
ATOM 4489 C C . GLU B 1 262 ? -8.688 4.188 -2.955 1 96.31 262 GLU B C 1
ATOM 4491 O O . GLU B 1 262 ? -9.461 4.992 -3.477 1 96.31 262 GLU B O 1
ATOM 4496 N N . HIS B 1 263 ? -8.906 3.607 -1.828 1 97.25 263 HIS B N 1
ATOM 4497 C CA . HIS B 1 263 ? -10.086 3.969 -1.043 1 97.25 263 HIS B CA 1
ATOM 4498 C C . HIS B 1 263 ? -10.055 5.441 -0.652 1 97.25 263 HIS B C 1
ATOM 4500 O O . HIS B 1 263 ? -11.062 6.141 -0.769 1 97.25 263 HIS B O 1
ATOM 4506 N N . PHE B 1 264 ? -8.93 5.926 -0.207 1 97.81 264 PHE B N 1
ATOM 4507 C CA . PHE B 1 264 ? -8.75 7.328 0.139 1 97.81 264 PHE B CA 1
ATOM 4508 C C . PHE B 1 264 ? -9.094 8.227 -1.046 1 97.81 264 PHE B C 1
ATOM 4510 O O . PHE B 1 264 ? -9.781 9.234 -0.89 1 97.81 264 PHE B O 1
ATOM 4517 N N . ASP B 1 265 ? -8.617 7.852 -2.197 1 95.94 265 ASP B N 1
ATOM 4518 C CA . ASP B 1 265 ? -8.844 8.648 -3.4 1 95.94 265 ASP B CA 1
ATOM 4519 C C . ASP B 1 265 ? -10.328 8.75 -3.719 1 95.94 265 ASP B C 1
ATOM 4521 O O . ASP B 1 265 ? -10.805 9.805 -4.145 1 95.94 265 ASP B O 1
ATOM 4525 N N . VAL B 1 266 ? -11.008 7.652 -3.578 1 96.31 266 VAL B N 1
ATOM 4526 C CA . VAL B 1 266 ? -12.445 7.656 -3.82 1 96.31 266 VAL B CA 1
ATOM 4527 C C . VAL B 1 266 ? -13.125 8.672 -2.9 1 96.31 266 VAL B C 1
ATOM 4529 O O . VAL B 1 266 ? -13.906 9.508 -3.359 1 96.31 266 VAL B O 1
ATOM 4532 N N . VAL B 1 267 ? -12.805 8.609 -1.629 1 96.44 267 VAL B N 1
ATOM 4533 C CA . VAL B 1 267 ? -13.391 9.508 -0.644 1 96.44 267 VAL B CA 1
ATOM 4534 C C . VAL B 1 267 ? -12.977 10.945 -0.954 1 96.44 267 VAL B C 1
ATOM 4536 O O . VAL B 1 267 ? -13.797 11.859 -0.908 1 96.44 267 VAL B O 1
ATOM 4539 N N . TYR B 1 268 ? -11.688 11.156 -1.249 1 95.38 268 TYR B N 1
ATOM 4540 C CA . TYR B 1 268 ? -11.156 12.477 -1.581 1 95.38 268 TYR B CA 1
ATOM 4541 C C . TYR B 1 268 ? -11.93 13.094 -2.738 1 95.38 268 TYR B C 1
ATOM 4543 O O . TYR B 1 268 ? -12.359 14.25 -2.658 1 95.38 268 TYR B O 1
ATOM 4551 N N . HIS B 1 269 ? -12.156 12.367 -3.789 1 93.19 269 HIS B N 1
ATOM 4552 C CA . HIS B 1 269 ? -12.852 12.883 -4.965 1 93.19 269 HIS B CA 1
ATOM 4553 C C . HIS B 1 269 ? -14.312 13.195 -4.648 1 93.19 269 HIS B C 1
ATOM 4555 O O . HIS B 1 269 ? -14.859 14.18 -5.148 1 93.19 269 HIS B O 1
ATOM 4561 N N . GLU B 1 270 ? -14.859 12.344 -3.898 1 94.12 270 GLU B N 1
ATOM 4562 C CA . GLU B 1 270 ? -16.25 12.578 -3.51 1 94.12 270 GLU B CA 1
ATOM 4563 C C . GLU B 1 270 ? -16.375 13.844 -2.672 1 94.12 270 GLU B C 1
ATOM 4565 O O . GLU B 1 270 ? -17.25 14.672 -2.924 1 94.12 270 GLU B O 1
ATOM 4570 N N . LYS B 1 271 ? -15.5 13.969 -1.681 1 93.62 271 LYS B N 1
ATOM 4571 C CA . LYS B 1 271 ? -15.602 15.062 -0.719 1 93.62 271 LYS B CA 1
ATOM 4572 C C . LYS B 1 271 ? -15.109 16.375 -1.322 1 93.62 271 LYS B C 1
ATOM 4574 O O . LYS B 1 271 ? -15.586 17.453 -0.954 1 93.62 271 LYS B O 1
ATOM 4579 N N . MET B 1 272 ? -14.156 16.312 -2.188 1 92.06 272 MET B N 1
ATOM 4580 C CA . MET B 1 272 ? -13.547 17.531 -2.732 1 92.06 272 MET B CA 1
ATOM 4581 C C . MET B 1 272 ? -14.148 17.875 -4.09 1 92.06 272 MET B C 1
ATOM 4583 O O . MET B 1 272 ? -13.656 18.766 -4.781 1 92.06 272 MET B O 1
ATOM 4587 N N . ARG B 1 273 ? -15.203 17.188 -4.309 1 86.44 273 ARG B N 1
ATOM 4588 C CA . ARG B 1 273 ? -15.859 17.469 -5.582 1 86.44 273 ARG B CA 1
ATOM 4589 C C . ARG B 1 273 ? -16.312 18.922 -5.66 1 86.44 273 ARG B C 1
ATOM 4591 O O . ARG B 1 273 ? -16.641 19.516 -4.641 1 86.44 273 ARG B O 1
ATOM 4598 N N . ASN B 1 274 ? -16.266 19.562 -6.77 1 81.19 274 ASN B N 1
ATOM 4599 C CA . ASN B 1 274 ? -16.812 20.875 -7.07 1 81.19 274 ASN B CA 1
ATOM 4600 C C . ASN B 1 274 ? -15.891 21.984 -6.559 1 81.19 274 ASN B C 1
ATOM 4602 O O . ASN B 1 274 ? -16.281 23.156 -6.543 1 81.19 274 ASN B O 1
ATOM 4606 N N . LEU B 1 275 ? -14.828 21.562 -5.867 1 81.94 275 LEU B N 1
ATOM 4607 C CA . LEU B 1 275 ? -13.859 22.594 -5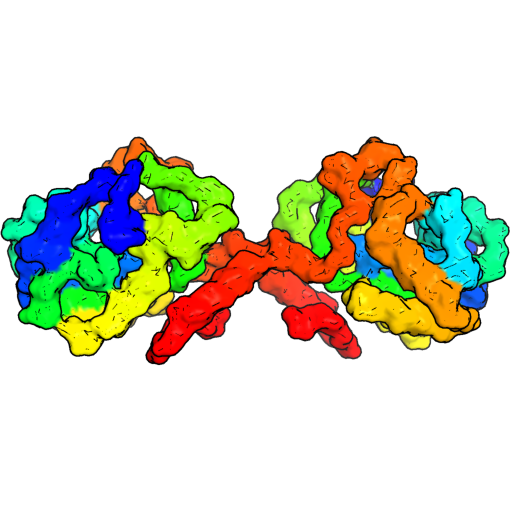.531 1 81.94 275 LEU B CA 1
ATOM 4608 C C . LEU B 1 275 ? -13.008 22.969 -6.746 1 81.94 275 LEU B C 1
ATOM 4610 O O . LEU B 1 275 ? -12.516 22.078 -7.453 1 81.94 275 LEU B O 1
ATOM 4614 N N . ASP B 1 276 ? -13.141 23.984 -7.305 1 70.69 276 ASP B N 1
ATOM 4615 C CA . ASP B 1 276 ? -12.414 24.469 -8.477 1 70.69 276 ASP B CA 1
ATOM 4616 C C . ASP B 1 276 ? -10.977 24.844 -8.117 1 70.69 276 ASP B C 1
ATOM 4618 O O . ASP B 1 276 ? -10.562 25.984 -8.297 1 70.69 276 ASP B O 1
ATOM 4622 N N . ILE B 1 277 ? -10.258 23.984 -7.371 1 75.56 277 ILE B N 1
ATOM 4623 C CA . ILE B 1 277 ? -8.867 24.25 -7.02 1 75.56 277 ILE B CA 1
ATOM 4624 C C . ILE B 1 277 ? -8.031 23 -7.258 1 75.56 277 ILE B C 1
ATOM 4626 O O . ILE B 1 277 ? -8.477 21.891 -6.98 1 75.56 277 ILE B O 1
ATOM 4630 N N . SER B 1 278 ? -6.953 23.156 -7.941 1 74.56 278 SER B N 1
ATOM 4631 C CA . SER B 1 278 ? -5.988 22.078 -8.109 1 74.56 278 SER B CA 1
ATOM 4632 C C . SER B 1 278 ? -4.867 22.172 -7.082 1 74.56 278 SER B C 1
ATOM 4634 O O . SER B 1 278 ? -4.281 23.234 -6.887 1 74.56 278 SER B O 1
ATOM 4636 N N . PHE B 1 279 ? -4.762 21.094 -6.434 1 81.5 279 PHE B N 1
ATOM 4637 C CA . PHE B 1 279 ? -3.717 21.062 -5.414 1 81.5 279 PHE B CA 1
ATOM 4638 C C . PHE B 1 279 ? -2.447 20.422 -5.953 1 81.5 279 PHE B C 1
ATOM 4640 O O . PHE B 1 279 ? -2.494 19.672 -6.93 1 81.5 279 PHE B O 1
ATOM 4647 N N . THR B 1 280 ? -1.371 20.703 -5.371 1 76.12 280 THR B N 1
ATOM 4648 C CA . THR B 1 280 ? -0.068 20.188 -5.773 1 76.12 280 THR B CA 1
ATOM 4649 C C . THR B 1 280 ? -0.05 18.656 -5.715 1 76.12 280 THR B C 1
ATOM 4651 O O . THR B 1 280 ? 0.637 18.016 -6.504 1 76.12 280 THR B O 1
ATOM 4654 N N . TRP B 1 281 ? -0.875 18.125 -4.879 1 76.69 281 TRP B N 1
ATOM 4655 C CA . TRP B 1 281 ? -0.831 16.672 -4.699 1 76.69 281 TRP B CA 1
ATOM 4656 C C . TRP B 1 281 ? -1.822 15.984 -5.629 1 76.69 281 TRP B C 1
ATOM 4658 O O . TRP B 1 281 ? -1.881 14.758 -5.676 1 76.69 281 TRP B O 1
ATOM 4668 N N . ASP B 1 282 ? -2.572 16.75 -6.273 1 74 282 ASP B N 1
ATOM 4669 C CA . ASP B 1 282 ? -3.459 16.125 -7.246 1 74 282 ASP B CA 1
ATOM 4670 C C . ASP B 1 282 ? -2.682 15.648 -8.469 1 74 282 ASP B C 1
ATOM 4672 O O . ASP B 1 282 ? -3.164 14.805 -9.227 1 74 282 ASP B O 1
ATOM 4676 N N . LYS B 1 283 ? -1.563 16.141 -8.766 1 60.56 283 LYS B N 1
ATOM 4677 C CA . LYS B 1 283 ? -0.78 15.812 -9.953 1 60.56 283 LYS B CA 1
ATOM 4678 C C . LYS B 1 283 ? -0.043 14.492 -9.781 1 60.56 283 LYS B C 1
ATOM 4680 O O . LYS B 1 283 ? 0.405 13.891 -10.766 1 60.56 283 LYS B O 1
ATOM 4685 N N . ASN B 1 284 ? 0.069 13.938 -8.648 1 50.78 284 ASN B N 1
ATOM 4686 C CA . ASN B 1 284 ? 0.899 12.758 -8.438 1 50.78 284 ASN B CA 1
ATOM 4687 C C . ASN B 1 284 ? 0.051 11.508 -8.203 1 50.78 284 ASN B C 1
ATOM 4689 O O . ASN B 1 284 ? -0.961 11.57 -7.5 1 50.78 284 ASN B O 1
#

Sequence (568 aa):
MYMIHRGVIFPTNSHDEESLDYAENRFQVWDEDIFNVTYPKSGTTWMQQILTLIHSNGDPTLSRSVPSWERVPWIEQRTAHGYLETRPSPRLITSHLPVQFFPKSLFHSKAKVIYTARNPKDTFVSLYHFYNMSGFLEDPGATQDFLNKFLSGEVIYGSWFDHLRGWLGVKDKVNLLFITYEELLQDPRGSVIKVCNFIGKKLDDKAIDSVVENSSFKSMKENQMTNYSLVPDSIMNQKKSPFMRKGICGDWKNYFTVAESEHFDVVYHEKMRNLDISFTWDKNMYMIHRGVIFPTNSHDEESLDYAENRFQVWDEDIFNVTYPKSGTTWMQQILTLIHSNGDPTLSRSVPSWERVPWIEQRTAHGYLETRPSPRLITSHLPVQFFPKSLFHSKAKVIYTARNPKDTFVSLYHFYNMSGFLEDPGATQDFLNKFLSGEVIYGSWFDHLRGWLGVKDKVNLLFITYEELLQDPRGSVIKVCNFIGKKLDDKAIDSVVENSSFKSMKENQMTNYSLVPDSIMNQKKSPFMRKGICGDWKNYFTVAESEHFDVVYHEKMRNLDISFTWDKN